Protein AF-A0ABC8EC63-F1 (afdb_monomer_lite)

Organism: Clostridium tetani (NCBI:txid1513)

Structure (mmCIF, N/CA/C/O backbone):
data_AF-A0ABC8EC63-F1
#
_entry.id   AF-A0ABC8EC63-F1
#
loop_
_atom_site.group_PDB
_atom_site.id
_atom_site.type_symbol
_atom_site.label_atom_id
_atom_site.label_alt_id
_atom_site.label_comp_id
_atom_site.label_asym_id
_atom_site.label_entity_id
_atom_site.label_seq_id
_atom_site.pdbx_PDB_ins_code
_atom_site.Cartn_x
_atom_site.Cartn_y
_atom_site.Cartn_z
_atom_site.occupancy
_atom_site.B_iso_or_equiv
_atom_site.auth_seq_id
_atom_site.auth_comp_id
_atom_site.auth_asym_id
_atom_site.auth_atom_id
_atom_site.pdbx_PDB_model_num
ATOM 1 N N . MET A 1 1 ? -4.873 1.558 -13.491 1.00 74.38 1 MET A N 1
ATOM 2 C CA . MET A 1 1 ? -5.537 2.889 -13.352 1.00 74.38 1 MET A CA 1
ATOM 3 C C . MET A 1 1 ? -5.292 3.463 -11.951 1.00 74.38 1 MET A C 1
ATOM 5 O O . MET A 1 1 ? -5.280 2.684 -11.003 1.00 74.38 1 MET A O 1
ATOM 9 N N . LYS A 1 2 ? -5.086 4.788 -11.808 1.00 82.62 2 LYS A N 1
ATOM 10 C CA . LYS A 1 2 ? -4.873 5.473 -10.511 1.00 82.62 2 LYS A CA 1
ATOM 11 C C . LYS A 1 2 ? -6.188 6.025 -9.938 1.00 82.62 2 LYS A C 1
ATOM 13 O O . LYS A 1 2 ? -6.957 6.622 -10.683 1.00 82.62 2 LYS A O 1
ATOM 18 N N . ASN A 1 3 ? -6.400 5.881 -8.631 1.00 91.06 3 ASN A N 1
ATOM 19 C CA . ASN A 1 3 ? -7.437 6.570 -7.858 1.00 91.06 3 ASN A CA 1
ATOM 20 C C . ASN A 1 3 ? -6.818 7.055 -6.533 1.00 91.06 3 ASN A C 1
ATOM 22 O O . ASN A 1 3 ? -6.174 6.281 -5.823 1.00 91.06 3 ASN A O 1
ATOM 26 N N . ASN A 1 4 ? -6.998 8.337 -6.197 1.00 94.38 4 ASN A N 1
ATOM 27 C CA . ASN A 1 4 ? -6.372 8.939 -5.018 1.00 94.38 4 ASN A CA 1
ATOM 28 C C . ASN A 1 4 ? -6.801 8.271 -3.706 1.00 94.38 4 ASN A C 1
ATOM 30 O O . ASN A 1 4 ? -6.001 8.243 -2.777 1.00 94.38 4 ASN A O 1
ATOM 34 N N . TYR A 1 5 ? -8.002 7.689 -3.634 1.00 96.31 5 TYR A N 1
ATOM 35 C CA . TYR A 1 5 ? -8.531 7.038 -2.433 1.00 96.31 5 TYR A CA 1
ATOM 36 C C . TYR A 1 5 ? -7.844 5.722 -2.079 1.00 96.31 5 TYR A C 1
ATOM 38 O O . TYR A 1 5 ? -7.891 5.300 -0.923 1.00 96.31 5 TYR A O 1
ATOM 46 N N . MET A 1 6 ? -7.099 5.124 -3.014 1.00 95.06 6 MET A N 1
ATOM 47 C CA . MET A 1 6 ? -6.259 3.957 -2.729 1.00 95.06 6 MET A CA 1
ATOM 48 C C . MET A 1 6 ? -5.215 4.219 -1.632 1.00 95.06 6 MET A C 1
ATOM 50 O O . MET A 1 6 ? -4.761 3.275 -0.980 1.00 95.06 6 MET A O 1
ATOM 54 N N . ILE A 1 7 ? -4.873 5.488 -1.371 1.00 95.62 7 ILE A N 1
ATOM 55 C CA . ILE A 1 7 ? -3.962 5.883 -0.292 1.00 95.62 7 ILE A CA 1
ATOM 56 C C . ILE A 1 7 ? -4.444 5.435 1.096 1.00 95.62 7 ILE A C 1
ATOM 58 O O . ILE A 1 7 ? -3.623 5.204 1.984 1.00 95.62 7 ILE A O 1
ATOM 62 N N . PHE A 1 8 ? -5.752 5.258 1.299 1.00 96.75 8 PHE A N 1
ATOM 63 C CA . PHE A 1 8 ? -6.307 4.806 2.577 1.00 96.75 8 PHE A CA 1
ATOM 64 C C . PHE A 1 8 ? -5.971 3.346 2.901 1.00 96.75 8 PHE A C 1
ATOM 66 O O . PHE A 1 8 ? -6.054 2.956 4.060 1.00 96.75 8 PHE A O 1
ATOM 73 N N . ALA A 1 9 ? -5.516 2.563 1.917 1.00 94.06 9 ALA A N 1
ATOM 74 C CA . ALA A 1 9 ? -4.969 1.218 2.109 1.00 94.06 9 ALA A CA 1
ATOM 75 C C . ALA A 1 9 ? -3.430 1.201 2.234 1.00 94.06 9 ALA A C 1
ATOM 77 O O . ALA A 1 9 ? -2.807 0.137 2.193 1.00 94.06 9 ALA A O 1
ATOM 78 N N . SER A 1 10 ? -2.782 2.365 2.363 1.00 91.75 10 SER A N 1
ATOM 79 C CA . SER A 1 10 ? -1.318 2.483 2.337 1.00 91.75 10 SER A CA 1
ATOM 80 C C . SER A 1 10 ? -0.611 1.652 3.404 1.00 91.75 10 SER A C 1
ATOM 82 O O . SER A 1 10 ? 0.417 1.076 3.096 1.00 91.75 10 SER A O 1
ATOM 84 N N . MET A 1 11 ? -1.158 1.459 4.602 1.00 88.56 11 MET A N 1
ATOM 85 C CA . MET A 1 11 ? -0.556 0.587 5.626 1.00 88.56 11 MET A CA 1
ATOM 86 C C . MET A 1 11 ? -0.432 -0.893 5.203 1.00 88.56 11 MET A C 1
ATOM 88 O O . MET A 1 11 ? 0.418 -1.630 5.705 1.00 88.56 11 MET A O 1
ATOM 92 N N . TYR A 1 12 ? -1.252 -1.348 4.251 1.00 84.19 12 TYR A N 1
ATOM 93 C CA . TYR A 1 12 ? -1.162 -2.699 3.685 1.00 84.19 12 TYR A CA 1
ATOM 94 C C . TYR A 1 12 ? -0.219 -2.780 2.483 1.00 84.19 12 TYR A C 1
ATOM 96 O O . TYR A 1 12 ? 0.255 -3.867 2.156 1.00 84.19 12 TYR A O 1
ATOM 104 N N . ARG A 1 13 ? 0.049 -1.643 1.833 1.00 79.94 13 ARG A N 1
ATOM 105 C CA . ARG A 1 13 ? 0.788 -1.543 0.564 1.00 79.94 13 ARG A CA 1
ATOM 106 C C . ARG A 1 13 ? 2.182 -0.943 0.711 1.00 79.94 13 ARG A C 1
ATOM 108 O O . ARG A 1 13 ? 3.038 -1.166 -0.139 1.00 79.94 13 ARG A O 1
ATOM 115 N N . TYR A 1 14 ? 2.392 -0.155 1.756 1.00 75.81 14 TYR A N 1
ATOM 116 C CA . TYR A 1 14 ? 3.659 0.467 2.074 1.00 75.81 14 TYR A CA 1
ATOM 117 C C . TYR A 1 14 ? 4.676 -0.625 2.382 1.00 75.81 14 TYR A C 1
ATOM 119 O O . TYR A 1 14 ? 4.382 -1.584 3.096 1.00 75.81 14 TYR A O 1
ATOM 127 N N . MET A 1 15 ? 5.856 -0.484 1.791 1.00 70.56 15 MET A N 1
ATOM 128 C CA . MET A 1 15 ? 6.950 -1.433 1.914 1.00 70.56 15 MET A CA 1
ATOM 129 C C . MET A 1 15 ? 8.129 -0.749 2.591 1.00 70.56 15 MET A C 1
ATOM 131 O O . MET A 1 15 ? 8.329 0.455 2.428 1.00 70.56 15 MET A O 1
ATOM 135 N N . GLN A 1 16 ? 8.959 -1.532 3.279 1.00 68.12 16 GLN A N 1
ATOM 136 C CA . GLN A 1 16 ? 10.192 -1.031 3.887 1.00 68.12 16 GLN A CA 1
ATOM 137 C C . GLN A 1 16 ? 11.096 -0.313 2.872 1.00 68.12 16 GLN A C 1
ATOM 139 O O . GLN A 1 16 ? 11.704 0.696 3.211 1.00 68.12 16 GLN A O 1
ATOM 144 N N . ASP A 1 17 ? 11.090 -0.725 1.602 1.00 66.88 17 ASP A N 1
ATOM 145 C CA . ASP A 1 17 ? 11.862 -0.069 0.538 1.00 66.88 17 ASP A CA 1
ATOM 146 C C . ASP A 1 17 ? 11.406 1.362 0.224 1.00 66.88 17 ASP A C 1
ATOM 148 O O . ASP A 1 17 ? 12.140 2.112 -0.406 1.00 66.88 17 ASP A O 1
ATOM 152 N N . TYR A 1 18 ? 10.228 1.796 0.676 1.00 73.12 18 TYR A N 1
ATOM 153 C CA . TYR A 1 18 ? 9.826 3.207 0.600 1.00 73.12 18 TYR A CA 1
ATOM 154 C C . TYR A 1 18 ? 10.442 4.067 1.702 1.00 73.12 18 TYR A C 1
ATOM 156 O O . TYR A 1 18 ? 10.205 5.276 1.749 1.00 73.12 18 TYR A O 1
ATOM 164 N N . ARG A 1 19 ? 11.254 3.479 2.582 1.00 75.44 19 ARG A N 1
ATOM 165 C CA . ARG A 1 19 ? 12.144 4.232 3.468 1.00 75.44 19 ARG A CA 1
ATOM 166 C C . ARG A 1 19 ? 13.336 4.793 2.674 1.00 75.44 19 ARG A C 1
ATOM 168 O O . ARG A 1 19 ? 13.819 5.875 2.993 1.00 75.44 19 ARG A O 1
ATOM 175 N N . VAL A 1 20 ? 13.758 4.114 1.602 1.00 75.38 20 VAL A N 1
ATOM 176 C CA . VAL A 1 20 ? 14.739 4.602 0.611 1.00 75.38 20 VAL A CA 1
ATOM 177 C C . VAL A 1 20 ? 14.115 5.723 -0.217 1.00 75.38 20 VAL A C 1
ATOM 179 O O . VAL A 1 20 ? 12.930 5.667 -0.532 1.00 75.38 20 VAL A O 1
ATOM 182 N N . MET A 1 21 ? 14.894 6.743 -0.591 1.00 74.31 21 MET A N 1
ATOM 183 C CA . MET A 1 21 ? 14.399 7.842 -1.421 1.00 74.31 21 MET A CA 1
ATOM 184 C C . MET A 1 21 ? 14.005 7.308 -2.802 1.00 74.31 21 MET A C 1
ATOM 186 O O . MET A 1 21 ? 14.831 6.754 -3.522 1.00 74.31 21 MET A O 1
ATOM 190 N N . ILE A 1 22 ? 12.743 7.446 -3.182 1.00 76.56 22 ILE A N 1
ATOM 191 C CA . ILE A 1 22 ? 12.217 7.014 -4.475 1.00 76.56 22 ILE A CA 1
ATOM 192 C C . ILE A 1 22 ? 11.466 8.159 -5.136 1.00 76.56 22 ILE A C 1
ATOM 194 O O . ILE A 1 22 ? 11.129 9.167 -4.518 1.00 76.56 22 ILE A O 1
ATOM 198 N N . SER A 1 23 ? 11.191 8.006 -6.421 1.00 73.56 23 SER A N 1
ATOM 199 C CA . SER A 1 23 ? 10.488 9.035 -7.160 1.00 73.56 23 SER A CA 1
ATOM 200 C C . SER A 1 23 ? 9.019 9.153 -6.786 1.00 73.56 23 SER A C 1
ATOM 202 O O . SER A 1 23 ? 8.353 8.164 -6.458 1.00 73.56 23 SER A O 1
ATOM 204 N N . LYS A 1 24 ? 8.488 10.371 -6.936 1.00 79.06 24 LYS A N 1
ATOM 205 C CA . LYS A 1 24 ? 7.063 10.645 -6.744 1.00 79.06 24 LYS A CA 1
ATOM 206 C C . LYS A 1 24 ? 6.197 9.765 -7.647 1.00 79.06 24 LYS A C 1
ATOM 208 O O . LYS A 1 24 ? 5.256 9.156 -7.153 1.00 79.06 24 LYS A O 1
ATOM 213 N N . THR A 1 25 ? 6.535 9.637 -8.932 1.00 73.88 25 THR A N 1
ATOM 214 C CA . THR A 1 25 ? 5.752 8.818 -9.870 1.00 73.88 25 THR A CA 1
ATOM 215 C C . THR A 1 25 ? 5.696 7.354 -9.447 1.00 73.88 25 THR A C 1
ATOM 217 O O . THR A 1 25 ? 4.625 6.749 -9.470 1.00 73.88 25 THR A O 1
ATOM 220 N N . ARG A 1 26 ? 6.825 6.776 -9.012 1.00 76.88 26 ARG A N 1
ATOM 221 C CA . ARG A 1 26 ? 6.845 5.394 -8.523 1.00 76.88 26 ARG A CA 1
ATOM 222 C C . ARG A 1 26 ? 5.943 5.250 -7.306 1.00 76.88 26 ARG A C 1
ATOM 224 O O . ARG A 1 26 ? 5.148 4.321 -7.250 1.00 76.88 26 ARG A O 1
ATOM 231 N N . LEU A 1 27 ? 6.037 6.183 -6.365 1.00 81.06 27 LEU A N 1
ATOM 232 C CA . LEU A 1 27 ? 5.214 6.168 -5.164 1.00 81.06 27 LEU A CA 1
ATOM 233 C C . LEU A 1 27 ? 3.718 6.304 -5.488 1.00 81.06 27 LEU A C 1
ATOM 235 O O . LEU A 1 27 ? 2.904 5.575 -4.931 1.00 81.06 27 LEU A O 1
ATOM 239 N N . GLU A 1 28 ? 3.357 7.170 -6.439 1.00 83.88 28 GLU A N 1
ATOM 240 C CA . GLU A 1 28 ? 1.989 7.296 -6.952 1.00 83.88 28 GLU A CA 1
ATOM 241 C C . GLU A 1 28 ? 1.500 6.012 -7.630 1.00 83.88 28 GLU A C 1
ATOM 243 O O . GLU A 1 28 ? 0.377 5.584 -7.378 1.00 83.88 28 GLU A O 1
ATOM 248 N N . ASN A 1 29 ? 2.312 5.376 -8.477 1.00 76.88 29 ASN A N 1
ATOM 249 C CA . ASN A 1 29 ? 1.945 4.102 -9.101 1.00 76.88 29 ASN A CA 1
ATOM 250 C C . ASN A 1 29 ? 1.693 3.038 -8.027 1.00 76.88 29 ASN A C 1
ATOM 252 O O . ASN A 1 29 ? 0.695 2.327 -8.067 1.00 76.88 29 ASN A O 1
ATOM 256 N N . GLU A 1 30 ? 2.535 2.990 -7.004 1.00 79.62 30 GLU A N 1
ATOM 257 C CA . GLU A 1 30 ? 2.464 1.950 -5.987 1.00 79.62 30 GLU A CA 1
ATOM 258 C C . GLU A 1 30 ? 1.363 2.126 -4.954 1.00 79.62 30 GLU A C 1
ATOM 260 O O . GLU A 1 30 ? 0.804 1.134 -4.487 1.00 79.62 30 GLU A O 1
ATOM 265 N N . LEU A 1 31 ? 1.037 3.361 -4.589 1.00 88.69 31 LEU A N 1
ATOM 266 C CA . LEU A 1 31 ? 0.059 3.642 -3.541 1.00 88.69 31 LEU A CA 1
ATOM 267 C C . LEU A 1 31 ? -1.299 4.082 -4.095 1.00 88.69 31 LEU A C 1
ATOM 269 O O . LEU A 1 31 ? -2.302 3.889 -3.411 1.00 88.69 31 LEU A O 1
ATOM 273 N N . LEU A 1 32 ? -1.357 4.623 -5.319 1.00 91.00 32 LEU A N 1
ATOM 274 C CA . LEU A 1 32 ? -2.599 5.120 -5.924 1.00 91.00 32 LEU A CA 1
ATOM 275 C C . LEU A 1 32 ? -3.155 4.217 -7.031 1.00 91.00 32 LEU A C 1
ATOM 277 O O . LEU A 1 32 ? -4.318 4.360 -7.400 1.00 91.00 32 LEU A O 1
ATOM 281 N N . SER A 1 33 ? -2.375 3.283 -7.585 1.00 84.62 33 SER A N 1
ATOM 282 C CA . SER A 1 33 ? -2.898 2.359 -8.602 1.00 84.62 33 SER A CA 1
ATOM 283 C C . SER A 1 33 ? -3.795 1.286 -7.985 1.00 84.62 33 SER A C 1
ATOM 285 O O . SER A 1 33 ? -3.479 0.751 -6.922 1.00 84.62 33 SER A O 1
ATOM 287 N N . MET A 1 34 ? -4.885 0.926 -8.662 1.00 81.12 34 MET A N 1
ATOM 288 C CA . MET A 1 34 ? -5.673 -0.279 -8.346 1.00 81.12 34 MET A CA 1
ATOM 289 C C . MET A 1 34 ? -4.985 -1.561 -8.839 1.00 81.12 34 MET A C 1
ATOM 291 O O . MET A 1 34 ? -5.184 -2.641 -8.297 1.00 81.12 34 MET A O 1
ATOM 295 N N . GLU A 1 35 ? -4.117 -1.437 -9.838 1.00 72.38 35 GLU A N 1
ATOM 296 C CA . GLU A 1 35 ? -3.288 -2.527 -10.345 1.00 72.38 35 GLU A CA 1
ATOM 297 C C . GLU A 1 35 ? -1.943 -2.446 -9.624 1.00 72.38 35 GLU A C 1
ATOM 299 O O . GLU A 1 35 ? -1.241 -1.442 -9.736 1.00 72.38 35 GLU A O 1
ATOM 304 N N . ILE A 1 36 ? -1.596 -3.460 -8.834 1.00 61.53 36 ILE A N 1
ATOM 305 C CA . ILE A 1 36 ? -0.328 -3.479 -8.093 1.00 61.53 36 ILE A CA 1
ATOM 306 C C . ILE A 1 36 ? 0.779 -3.710 -9.122 1.00 61.53 36 ILE A C 1
ATOM 308 O O . ILE A 1 36 ? 0.885 -4.800 -9.683 1.00 61.53 36 ILE A O 1
ATOM 312 N N . THR A 1 37 ? 1.554 -2.660 -9.394 1.00 52.34 37 THR A N 1
ATOM 313 C CA . THR A 1 37 ? 2.548 -2.609 -10.472 1.00 52.34 37 THR A CA 1
ATOM 314 C C . THR A 1 37 ? 3.925 -3.117 -10.069 1.00 52.34 37 THR A C 1
ATOM 316 O O . THR A 1 37 ? 4.669 -3.539 -10.938 1.00 52.34 37 THR A O 1
ATOM 319 N N . ASN A 1 38 ? 4.302 -3.158 -8.790 1.00 44.50 38 ASN A N 1
ATOM 320 C CA . ASN A 1 38 ? 5.621 -3.663 -8.407 1.00 44.50 38 ASN A CA 1
ATOM 321 C C . ASN A 1 38 ? 5.537 -4.669 -7.269 1.00 44.50 38 ASN A C 1
ATOM 323 O O . ASN A 1 38 ? 5.701 -4.313 -6.105 1.00 44.50 38 ASN A O 1
ATOM 327 N N . ARG A 1 39 ? 5.368 -5.949 -7.626 1.00 51.78 39 ARG A N 1
ATOM 328 C CA . ARG A 1 39 ? 6.192 -7.090 -7.167 1.00 51.78 39 ARG A CA 1
ATOM 329 C C . ARG A 1 39 ? 5.478 -8.418 -7.376 1.00 51.78 39 ARG A C 1
ATOM 331 O O . ARG A 1 39 ? 4.256 -8.482 -7.379 1.00 51.78 39 ARG A O 1
ATOM 338 N N . VAL A 1 40 ? 6.320 -9.450 -7.435 1.00 43.28 40 VAL A N 1
ATOM 339 C CA . VAL A 1 40 ? 6.202 -10.929 -7.433 1.00 43.28 40 VAL A CA 1
ATOM 340 C C . VAL A 1 40 ? 5.075 -11.553 -6.574 1.00 43.28 40 VAL A C 1
ATOM 342 O O . VAL A 1 40 ? 5.016 -12.766 -6.394 1.00 43.28 40 VAL A O 1
ATOM 345 N N . THR A 1 41 ? 4.127 -10.790 -6.035 1.00 53.53 41 THR A N 1
ATOM 346 C CA . THR A 1 41 ? 2.880 -11.359 -5.519 1.00 53.53 41 THR A CA 1
ATOM 347 C C . THR A 1 41 ? 1.989 -11.664 -6.716 1.00 53.53 41 THR A C 1
ATOM 349 O O . THR A 1 41 ? 1.114 -10.881 -7.077 1.00 53.53 41 THR A O 1
ATOM 352 N N . GLY A 1 42 ? 2.244 -12.799 -7.371 1.00 61.16 42 GLY A N 1
ATOM 353 C CA . GLY A 1 42 ? 1.436 -13.239 -8.503 1.00 61.16 42 GLY A CA 1
ATOM 354 C C . GLY A 1 42 ? -0.053 -13.238 -8.144 1.00 61.16 42 GLY A C 1
ATOM 355 O O . GLY A 1 42 ? -0.420 -13.427 -6.978 1.00 61.16 42 GLY A O 1
ATOM 356 N N . LYS A 1 43 ? -0.931 -13.060 -9.140 1.00 76.25 43 LYS A N 1
ATOM 357 C CA . LYS A 1 43 ? -2.396 -13.036 -8.944 1.00 76.25 43 LYS A CA 1
ATOM 358 C C . LYS A 1 43 ? -2.889 -14.198 -8.068 1.00 76.25 43 LYS A C 1
ATOM 360 O O . LYS A 1 43 ? -3.814 -14.024 -7.282 1.00 76.25 43 LYS A O 1
ATOM 365 N N . ALA A 1 44 ? -2.237 -15.362 -8.136 1.00 76.38 44 ALA A N 1
ATOM 366 C CA . ALA A 1 44 ? -2.506 -16.515 -7.277 1.00 76.38 44 ALA A CA 1
ATOM 367 C C . ALA A 1 44 ? -2.329 -16.237 -5.769 1.00 76.38 44 ALA A C 1
ATOM 369 O O . ALA A 1 44 ? -3.171 -16.645 -4.970 1.00 76.38 44 ALA A O 1
ATOM 370 N N . MET A 1 45 ? -1.276 -15.521 -5.364 1.00 77.94 45 MET A N 1
ATOM 371 C CA . MET A 1 45 ? -1.035 -15.151 -3.965 1.00 77.94 45 MET A CA 1
ATOM 372 C C . MET A 1 45 ? -2.036 -14.102 -3.478 1.00 77.94 45 MET A C 1
ATOM 374 O O . MET A 1 45 ? -2.531 -14.220 -2.359 1.00 77.94 45 MET A O 1
ATOM 378 N N . ILE A 1 46 ? -2.409 -13.140 -4.331 1.00 84.62 46 ILE A N 1
ATOM 379 C CA . ILE A 1 46 ? -3.472 -12.174 -4.014 1.00 84.62 46 ILE A CA 1
ATOM 380 C C . ILE A 1 46 ? -4.809 -12.907 -3.827 1.00 84.62 46 ILE A C 1
ATOM 382 O O . ILE A 1 46 ? -5.463 -12.721 -2.803 1.00 84.62 46 ILE A O 1
ATOM 386 N N . LYS A 1 47 ? -5.176 -13.815 -4.745 1.00 87.88 47 LYS A N 1
ATOM 387 C CA . LYS A 1 47 ? -6.373 -14.668 -4.615 1.00 87.88 47 LYS A CA 1
ATOM 388 C C . LYS A 1 47 ? -6.346 -15.500 -3.332 1.00 87.88 47 LYS A C 1
ATOM 390 O O . LYS A 1 47 ? -7.360 -15.604 -2.646 1.00 87.88 47 LYS A O 1
ATOM 395 N N . LYS A 1 48 ? -5.192 -16.079 -2.982 1.00 86.44 48 LYS A N 1
ATOM 396 C CA . LYS A 1 48 ? -5.025 -16.862 -1.751 1.00 86.44 48 LYS A CA 1
ATOM 397 C C . LYS A 1 48 ? -5.205 -16.001 -0.501 1.00 86.44 48 LYS A C 1
ATOM 399 O O . LYS A 1 48 ? -5.892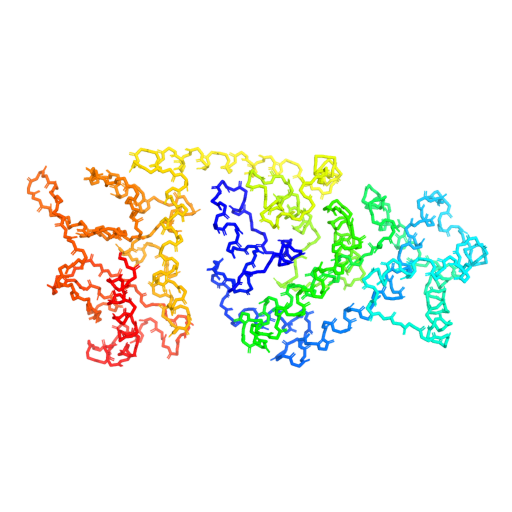 -16.449 0.408 1.00 86.44 48 LYS A O 1
ATOM 404 N N . GLY A 1 49 ? -4.648 -14.789 -0.480 1.00 87.19 49 GLY A N 1
ATOM 405 C CA . GLY A 1 49 ? -4.812 -13.835 0.619 1.00 87.19 49 GLY A CA 1
ATOM 406 C C . GLY A 1 49 ? -6.254 -13.344 0.773 1.00 87.19 49 GLY A C 1
ATOM 407 O O . GLY A 1 49 ? -6.778 -13.336 1.883 1.00 87.19 49 GLY A O 1
ATOM 408 N N . LEU A 1 50 ? -6.921 -13.006 -0.338 1.00 91.31 50 LEU A N 1
ATOM 409 C CA . LEU A 1 50 ? -8.345 -12.644 -0.362 1.00 91.31 50 LEU A CA 1
ATOM 410 C C . LEU A 1 50 ? -9.215 -13.768 0.215 1.00 91.31 50 LEU A C 1
ATOM 412 O O . LEU A 1 50 ? -10.035 -13.530 1.100 1.00 91.31 50 LEU A O 1
ATOM 416 N N . LYS A 1 51 ? -8.968 -15.011 -0.207 1.00 91.56 51 LYS A N 1
ATOM 417 C CA . LYS A 1 51 ? -9.674 -16.180 0.317 1.00 91.56 51 LYS A CA 1
ATOM 418 C C . LYS A 1 51 ? -9.361 -16.449 1.791 1.00 91.56 51 LYS A C 1
ATOM 420 O O . LYS A 1 51 ? -10.268 -16.709 2.567 1.00 91.56 51 LYS A O 1
ATOM 425 N N . SER A 1 52 ? -8.093 -16.417 2.203 1.00 86.75 52 SER A N 1
ATOM 426 C CA . SER A 1 52 ? -7.719 -16.779 3.578 1.00 86.75 52 SER A CA 1
ATOM 427 C C . SER A 1 52 ? -8.162 -15.754 4.613 1.00 86.75 52 SER A C 1
ATOM 429 O O . SER A 1 52 ? -8.438 -16.129 5.747 1.00 86.75 52 SER A O 1
ATOM 431 N N . ASN A 1 53 ? -8.174 -14.472 4.242 1.00 85.44 53 ASN A N 1
ATOM 432 C CA . ASN A 1 53 ? -8.451 -13.386 5.177 1.00 85.44 53 ASN A CA 1
ATOM 433 C C . ASN A 1 53 ? -9.931 -12.991 5.191 1.00 85.44 53 ASN A C 1
ATOM 435 O O . ASN A 1 53 ? -10.410 -12.538 6.227 1.00 85.44 53 ASN A O 1
ATOM 439 N N . TYR A 1 54 ? -10.629 -13.153 4.062 1.00 89.94 54 TYR A N 1
ATOM 440 C CA . TYR A 1 54 ? -11.978 -12.616 3.857 1.00 89.94 54 TYR A CA 1
ATOM 441 C C . TYR A 1 54 ? -12.962 -13.615 3.222 1.00 89.94 54 TYR A C 1
ATOM 443 O O . TYR A 1 54 ? -14.107 -13.259 2.984 1.00 89.94 54 TYR A O 1
ATOM 451 N N . ASP A 1 55 ? -12.529 -14.842 2.902 1.00 92.62 55 ASP A N 1
ATOM 452 C CA . ASP A 1 55 ? -13.301 -15.836 2.129 1.00 92.62 55 ASP A CA 1
ATOM 453 C C . ASP A 1 55 ? -13.777 -15.341 0.744 1.00 92.62 55 ASP A C 1
ATOM 455 O O . ASP A 1 55 ? -14.747 -15.832 0.166 1.00 92.62 55 ASP A O 1
ATOM 459 N N . ILE A 1 56 ? -13.050 -14.383 0.159 1.00 96.50 56 ILE A N 1
ATOM 460 C CA . ILE A 1 56 ? -13.357 -13.821 -1.162 1.00 96.50 56 ILE A CA 1
ATOM 461 C C . ILE A 1 56 ? -12.792 -14.720 -2.267 1.00 96.50 56 ILE A C 1
ATOM 463 O O . ILE A 1 56 ? -11.594 -15.022 -2.308 1.00 96.50 56 ILE A O 1
ATOM 467 N N . LYS A 1 57 ? -13.652 -15.114 -3.211 1.00 95.38 57 LYS A N 1
ATOM 468 C CA . LYS A 1 57 ? -13.319 -16.014 -4.333 1.00 95.38 57 LYS A CA 1
ATOM 469 C C . LYS A 1 57 ? -13.768 -15.509 -5.707 1.00 95.38 57 LYS A C 1
ATOM 471 O O . LYS A 1 57 ? -13.396 -16.113 -6.708 1.00 95.38 57 LYS A O 1
ATOM 476 N N . ASP A 1 58 ? -14.559 -14.445 -5.744 1.00 95.69 58 ASP A N 1
ATOM 477 C CA . ASP A 1 58 ? -15.129 -13.828 -6.941 1.00 95.69 58 ASP A CA 1
ATOM 478 C C . ASP A 1 58 ? -15.634 -12.406 -6.615 1.00 95.69 58 ASP A C 1
ATOM 480 O O . ASP A 1 58 ? -15.599 -11.978 -5.459 1.00 95.69 58 ASP A O 1
ATOM 484 N N . GLY A 1 59 ? -16.119 -11.671 -7.622 1.00 95.88 59 GLY A N 1
ATOM 485 C CA . GLY A 1 59 ? -16.652 -10.316 -7.437 1.00 95.88 59 GLY A CA 1
ATOM 486 C C . GLY A 1 59 ? -17.855 -10.246 -6.497 1.00 95.88 59 GLY A C 1
ATOM 487 O O . GLY A 1 59 ? -17.957 -9.328 -5.691 1.00 95.88 59 GLY A O 1
ATOM 488 N N . LYS A 1 60 ? -18.736 -11.254 -6.519 1.00 97.00 60 LYS A N 1
ATOM 489 C CA . LYS A 1 60 ? -19.927 -11.289 -5.658 1.00 97.00 60 LYS A CA 1
ATOM 490 C C . LYS A 1 60 ? -19.552 -11.383 -4.179 1.00 97.00 60 LYS A C 1
ATOM 492 O O . LYS A 1 60 ? -20.103 -10.666 -3.351 1.00 97.00 60 LYS A O 1
ATOM 497 N N . THR A 1 61 ? -18.626 -12.279 -3.848 1.00 97.50 61 THR A N 1
ATOM 498 C CA . THR A 1 61 ? -18.116 -12.426 -2.479 1.00 97.50 61 THR A CA 1
ATOM 499 C C . THR A 1 61 ? -17.283 -11.221 -2.046 1.00 97.50 61 THR A C 1
ATOM 501 O O . THR A 1 61 ? -17.334 -10.862 -0.874 1.00 97.50 61 THR A O 1
ATOM 504 N N . ALA A 1 62 ? -16.588 -10.548 -2.972 1.00 96.44 62 ALA A N 1
ATOM 505 C CA . ALA A 1 62 ? -15.908 -9.285 -2.684 1.00 96.44 62 ALA A CA 1
ATOM 506 C C . ALA A 1 62 ? -16.897 -8.178 -2.284 1.00 96.44 62 ALA A C 1
ATOM 508 O O . ALA A 1 62 ? -16.721 -7.571 -1.231 1.00 96.44 62 ALA A O 1
ATOM 509 N N . LEU A 1 63 ? -17.957 -7.965 -3.073 1.00 96.25 63 LEU A N 1
ATOM 510 C CA . LEU A 1 63 ? -18.992 -6.965 -2.780 1.00 96.25 63 LEU A CA 1
ATOM 511 C C . LEU A 1 63 ? -19.717 -7.264 -1.464 1.00 96.25 63 LEU A C 1
ATOM 513 O O . LEU A 1 63 ? -19.815 -6.384 -0.621 1.00 96.25 63 LEU A O 1
ATOM 517 N N . SER A 1 64 ? -20.115 -8.520 -1.236 1.00 95.50 64 SER A N 1
ATOM 518 C CA . SER A 1 64 ? -20.742 -8.930 0.029 1.00 95.50 64 SER A CA 1
ATOM 519 C C . SER A 1 64 ? -19.839 -8.664 1.236 1.00 95.50 64 SER A C 1
ATOM 521 O O . SER A 1 64 ? -20.316 -8.210 2.267 1.00 95.50 64 SER A O 1
ATOM 523 N N . CYS A 1 65 ? -18.530 -8.916 1.121 1.00 95.44 65 CYS A N 1
ATOM 524 C CA . CYS A 1 65 ? -17.593 -8.630 2.206 1.00 95.44 65 CYS A CA 1
ATOM 525 C C . CYS A 1 65 ? -17.461 -7.122 2.470 1.00 95.44 65 CYS A C 1
ATOM 527 O O . CYS A 1 65 ? -17.344 -6.714 3.624 1.00 95.44 65 CYS A O 1
ATOM 529 N N . ILE A 1 66 ? -17.488 -6.295 1.421 1.00 94.19 66 ILE A N 1
ATOM 530 C CA . ILE A 1 66 ? -17.461 -4.832 1.544 1.00 94.19 66 ILE A CA 1
ATOM 531 C C . ILE A 1 66 ? -18.747 -4.332 2.213 1.00 94.19 66 ILE A C 1
ATOM 533 O O . ILE A 1 66 ? -18.660 -3.552 3.153 1.00 94.19 66 ILE A O 1
ATOM 537 N N . GLU A 1 67 ? -19.914 -4.830 1.802 1.00 91.44 67 GLU A N 1
ATOM 538 C CA . GLU A 1 67 ? -21.207 -4.517 2.427 1.00 91.44 67 GLU A CA 1
ATOM 539 C C . GLU A 1 67 ? -21.241 -4.923 3.909 1.00 91.44 67 GLU A C 1
ATOM 541 O O . GLU A 1 67 ? -21.685 -4.147 4.756 1.00 91.44 67 GLU A O 1
ATOM 546 N N . ASP A 1 68 ? -20.713 -6.103 4.252 1.00 90.06 68 ASP A N 1
ATOM 547 C CA . ASP A 1 68 ? -20.623 -6.565 5.640 1.00 90.06 68 ASP A CA 1
ATOM 548 C C . ASP A 1 68 ? -19.721 -5.646 6.479 1.00 90.06 68 ASP A C 1
ATOM 550 O O . ASP A 1 68 ? -20.081 -5.272 7.600 1.00 90.06 68 ASP A O 1
ATOM 554 N N . LEU A 1 69 ? -18.556 -5.255 5.946 1.00 90.75 69 LEU A N 1
ATOM 555 C CA . LEU A 1 69 ? -17.656 -4.302 6.602 1.00 90.75 69 LEU A CA 1
ATOM 556 C C . LEU A 1 69 ? -18.319 -2.933 6.777 1.00 90.75 69 LEU A C 1
ATOM 558 O O . LEU A 1 69 ? -18.226 -2.360 7.862 1.00 90.75 69 LEU A O 1
ATOM 562 N N . ASP A 1 70 ? -19.023 -2.441 5.758 1.00 88.12 70 ASP A N 1
ATOM 563 C CA . ASP A 1 70 ? -19.723 -1.161 5.820 1.00 88.12 70 ASP A CA 1
ATOM 564 C C . ASP A 1 70 ? -20.857 -1.190 6.852 1.00 88.12 70 ASP A C 1
ATOM 566 O O . ASP A 1 70 ? -20.992 -0.277 7.663 1.00 88.12 70 ASP A O 1
ATOM 570 N N . SER A 1 71 ? -21.618 -2.285 6.919 1.00 82.81 71 SER A N 1
ATOM 571 C CA . SER A 1 71 ? -22.732 -2.435 7.864 1.00 82.81 71 SER A CA 1
ATOM 572 C C . SER A 1 71 ? -22.299 -2.339 9.335 1.00 82.81 71 SER A C 1
ATOM 574 O O . SER A 1 71 ? -23.043 -1.825 10.178 1.00 82.81 71 SER A O 1
ATOM 576 N N . ASN A 1 72 ? -21.064 -2.748 9.655 1.00 80.44 72 ASN A N 1
ATOM 577 C CA . ASN A 1 72 ? -20.521 -2.687 11.014 1.00 80.44 72 ASN A CA 1
ATOM 578 C C . ASN A 1 72 ? -20.337 -1.249 11.531 1.00 80.44 72 ASN A C 1
ATOM 580 O O . ASN A 1 72 ? -20.335 -1.042 12.754 1.00 80.44 72 ASN A O 1
ATOM 584 N N . ARG A 1 73 ? -20.257 -0.251 10.634 1.00 84.06 73 ARG A N 1
ATOM 585 C CA . ARG A 1 73 ? -20.038 1.165 10.983 1.00 84.06 73 ARG A CA 1
ATOM 586 C C . ARG A 1 73 ? -21.147 1.773 11.833 1.00 84.06 73 ARG A C 1
ATOM 588 O O . ARG A 1 73 ? -20.925 2.782 12.489 1.00 84.06 73 ARG A O 1
ATOM 595 N N . TYR A 1 74 ? -22.336 1.174 11.834 1.00 83.94 74 TYR A N 1
ATOM 596 C CA . TYR A 1 74 ? -23.523 1.735 12.479 1.00 83.94 74 TYR A CA 1
ATOM 597 C C . TYR A 1 74 ? -23.735 1.287 13.925 1.00 83.94 74 TYR A C 1
ATOM 599 O O . TYR A 1 74 ? -24.470 1.940 14.663 1.00 83.94 74 TYR A O 1
ATOM 607 N N . VAL A 1 75 ? -23.092 0.193 14.344 1.00 86.75 75 VAL A N 1
ATOM 608 C CA . VAL A 1 75 ? -23.266 -0.358 15.697 1.00 86.75 75 VAL A CA 1
ATOM 609 C C . VAL A 1 75 ? -21.934 -0.493 16.416 1.00 86.75 75 VAL A C 1
ATOM 611 O O . VAL A 1 75 ? -21.764 0.057 17.504 1.00 86.75 75 VAL A O 1
ATOM 614 N N . LEU A 1 76 ? -20.972 -1.201 15.816 1.00 87.56 76 LEU A N 1
ATOM 615 C CA . LEU A 1 76 ? -19.712 -1.522 16.487 1.00 87.56 76 LEU A CA 1
ATOM 616 C C . LEU A 1 76 ? -18.840 -0.282 16.668 1.00 87.56 76 LEU A C 1
ATOM 618 O O . LEU A 1 76 ? -18.312 -0.058 17.757 1.00 87.56 76 LEU A O 1
ATOM 622 N N . SER A 1 77 ? -18.711 0.552 15.636 1.00 89.00 77 SER A N 1
ATOM 623 C CA . SER A 1 77 ? -17.852 1.736 15.708 1.00 89.00 77 SER A CA 1
ATOM 624 C C . SER A 1 77 ? -18.370 2.803 16.691 1.00 89.00 77 SER A C 1
ATOM 626 O O . SER A 1 77 ? -17.580 3.214 17.546 1.00 89.00 77 SER A O 1
ATOM 628 N N . PRO A 1 78 ? -19.671 3.174 16.700 1.00 90.88 78 PRO A N 1
ATOM 629 C CA . PRO A 1 78 ? -20.242 4.048 17.724 1.00 90.88 78 PRO A CA 1
ATOM 630 C C . PRO A 1 78 ? -20.099 3.469 19.130 1.00 90.88 78 PRO A C 1
ATOM 632 O O . PRO A 1 78 ? -19.713 4.184 20.052 1.00 90.88 78 PRO A O 1
ATOM 635 N N . ALA A 1 79 ? -20.350 2.165 19.304 1.00 93.38 79 ALA A N 1
ATOM 636 C CA . ALA A 1 79 ? -20.176 1.516 20.598 1.00 93.38 79 ALA A CA 1
ATOM 637 C C . ALA A 1 79 ? -18.726 1.631 21.088 1.00 93.38 79 ALA A C 1
ATOM 639 O O . ALA A 1 79 ? -18.498 1.997 22.239 1.00 93.38 79 ALA A O 1
ATOM 640 N N . MET A 1 80 ? -17.740 1.390 20.219 1.00 93.56 80 MET A N 1
ATOM 641 C CA . MET A 1 80 ? -16.329 1.539 20.577 1.00 93.56 80 MET A CA 1
ATOM 642 C C . MET A 1 80 ? -15.933 2.989 20.859 1.00 93.56 80 MET A C 1
ATOM 644 O O . MET A 1 80 ? -15.158 3.221 21.781 1.00 93.56 80 MET A O 1
ATOM 648 N N . SER A 1 81 ? -16.487 3.959 20.131 1.00 94.12 81 SER A N 1
ATOM 649 C CA . SER A 1 81 ? -16.301 5.385 20.420 1.00 94.12 81 SER A CA 1
ATOM 650 C C . SER A 1 81 ? -16.782 5.738 21.833 1.00 94.12 81 SER A C 1
ATOM 652 O O . SER A 1 81 ? -16.015 6.310 22.609 1.00 94.12 81 SER A O 1
ATOM 654 N N . PHE A 1 82 ? -17.976 5.279 22.229 1.00 95.81 82 PHE A N 1
ATOM 655 C CA . PHE A 1 82 ? -18.449 5.427 23.609 1.00 95.81 82 PHE A CA 1
ATOM 656 C C . PHE A 1 82 ? -17.535 4.725 24.616 1.00 95.81 82 PHE A C 1
ATOM 658 O O . PHE A 1 82 ? -17.219 5.302 25.652 1.00 95.81 82 PHE A O 1
ATOM 665 N N . MET A 1 83 ? -17.074 3.503 24.333 1.00 96.12 83 MET A N 1
ATOM 666 C CA . MET A 1 83 ? -16.171 2.786 25.242 1.00 96.12 83 MET A CA 1
ATOM 667 C C . MET A 1 83 ? -14.854 3.539 25.466 1.00 96.12 83 MET A C 1
ATOM 669 O O . MET A 1 83 ? -14.386 3.596 26.602 1.00 96.12 83 MET A O 1
ATOM 673 N N . ILE A 1 84 ? -14.278 4.124 24.410 1.00 97.25 84 ILE A N 1
ATOM 674 C CA . ILE A 1 84 ? -13.066 4.946 24.504 1.00 97.25 84 ILE A CA 1
ATOM 675 C C . ILE A 1 84 ? -13.347 6.211 25.316 1.00 97.25 84 ILE A C 1
ATOM 677 O O . ILE A 1 84 ? -12.581 6.529 26.219 1.00 97.25 84 ILE A O 1
ATOM 681 N N . GLN A 1 85 ? -14.450 6.911 25.034 1.00 96.56 85 GLN A N 1
ATOM 682 C CA . GLN A 1 85 ? -14.821 8.116 25.775 1.00 96.56 85 GLN A CA 1
ATOM 683 C C . GLN A 1 85 ? -14.989 7.829 27.273 1.00 96.56 85 GLN A C 1
ATOM 685 O O . GLN A 1 85 ? -14.389 8.510 28.099 1.00 96.56 85 GLN A O 1
ATOM 690 N N . ILE A 1 86 ? -15.753 6.790 27.619 1.00 97.12 86 ILE A N 1
ATOM 691 C CA . ILE A 1 86 ? -15.980 6.386 29.010 1.00 97.12 86 ILE A CA 1
ATOM 692 C C . ILE A 1 86 ? -14.652 6.033 29.685 1.00 97.12 86 ILE A C 1
ATOM 694 O O . ILE A 1 86 ? -14.452 6.390 30.838 1.00 97.12 86 ILE A O 1
ATOM 698 N N . TYR A 1 87 ? -13.740 5.343 28.992 1.00 97.69 87 TYR A N 1
ATOM 699 C CA . TYR A 1 87 ? -12.417 5.039 29.536 1.00 97.69 87 TYR A CA 1
ATOM 700 C C . TYR A 1 87 ? -11.608 6.307 29.816 1.00 97.69 87 TYR A C 1
ATOM 702 O O . TYR A 1 87 ? -11.117 6.463 30.925 1.00 97.69 87 TYR A O 1
ATOM 710 N N . LEU A 1 88 ? -11.519 7.230 28.855 1.00 97.19 88 LEU A N 1
ATOM 711 C CA . LEU A 1 88 ? -10.747 8.469 29.005 1.00 97.19 88 LEU A CA 1
ATOM 712 C C . LEU A 1 88 ? -11.282 9.378 30.127 1.00 97.19 88 LEU A C 1
ATOM 714 O O . LEU A 1 88 ? -10.511 10.094 30.754 1.00 97.19 88 LEU A O 1
ATOM 718 N N . GLU A 1 89 ? -12.590 9.360 30.394 1.00 96.94 89 GLU A N 1
ATOM 719 C CA . GLU A 1 89 ? -13.210 10.151 31.471 1.00 96.94 89 GLU A CA 1
ATOM 720 C C . GLU A 1 89 ? -13.164 9.454 32.847 1.00 96.94 89 GLU A C 1
ATOM 722 O O . GLU A 1 89 ? -13.327 10.102 33.885 1.00 96.94 89 GLU A O 1
ATOM 727 N N . HIS A 1 90 ? -12.942 8.137 32.873 1.00 96.25 90 HIS A N 1
ATOM 728 C CA . HIS A 1 90 ? -13.020 7.295 34.070 1.00 96.25 90 HIS A CA 1
ATOM 729 C C . HIS A 1 90 ? -11.882 6.271 34.149 1.00 96.25 90 HIS A C 1
ATOM 731 O O . HIS A 1 90 ? -12.100 5.132 34.555 1.00 96.25 90 HIS A O 1
ATOM 737 N N . GLU A 1 91 ? -10.667 6.649 33.765 1.00 93.50 91 GLU A N 1
ATOM 738 C CA . GLU A 1 91 ? -9.537 5.729 33.586 1.00 93.50 91 GLU A CA 1
ATOM 739 C C . GLU A 1 91 ? -9.275 4.862 34.837 1.00 93.50 91 GLU A C 1
ATOM 741 O O . GLU A 1 91 ? -9.276 3.628 34.777 1.00 93.50 91 GLU A O 1
ATOM 746 N N . GLU A 1 92 ? -9.178 5.495 36.012 1.00 92.62 92 GLU A N 1
ATOM 747 C CA . GLU A 1 92 ? -8.889 4.822 37.287 1.00 92.62 92 GLU A CA 1
ATOM 748 C C . GLU A 1 92 ? -10.019 3.888 37.761 1.00 92.62 92 GLU A C 1
ATOM 750 O O . GLU A 1 92 ? -9.786 2.911 38.482 1.00 92.62 92 GLU A O 1
ATOM 755 N N . ASN A 1 93 ? -11.266 4.178 37.383 1.00 93.62 93 ASN A N 1
ATOM 756 C CA . ASN A 1 93 ? -12.460 3.484 37.867 1.00 93.62 93 ASN A CA 1
ATOM 757 C C . ASN A 1 93 ? -13.268 2.793 36.757 1.00 93.62 93 ASN A C 1
ATOM 759 O O . ASN A 1 93 ? -14.361 2.289 37.032 1.00 93.62 93 ASN A O 1
ATOM 763 N N . PHE A 1 94 ? -12.729 2.677 35.543 1.00 95.25 94 PHE A N 1
ATOM 764 C CA . PHE A 1 94 ? -13.428 2.177 34.357 1.00 95.25 94 PHE A CA 1
ATOM 765 C C . PHE A 1 94 ? -14.056 0.798 34.587 1.00 95.25 94 PHE A C 1
ATOM 767 O O . PHE A 1 94 ? -15.244 0.564 34.353 1.00 95.25 94 PHE A O 1
ATOM 774 N N . VAL A 1 95 ? -13.281 -0.124 35.164 1.00 93.81 95 VAL A N 1
ATOM 775 C CA . VAL A 1 95 ? -13.745 -1.481 35.490 1.00 93.81 95 VAL A CA 1
ATOM 776 C C . VAL A 1 95 ? -14.748 -1.482 36.650 1.00 93.81 95 VAL A C 1
ATOM 778 O O . VAL A 1 95 ? -15.497 -2.447 36.810 1.00 93.81 95 VAL A O 1
ATOM 781 N N . ALA A 1 96 ? -14.801 -0.439 37.480 1.00 93.06 96 ALA A N 1
ATOM 782 C CA . ALA A 1 96 ? -15.733 -0.330 38.602 1.00 93.06 96 ALA A CA 1
ATOM 783 C C . ALA A 1 96 ? -17.127 0.159 38.179 1.00 93.06 96 ALA A C 1
ATOM 785 O O . ALA A 1 96 ? -18.097 -0.193 38.857 1.00 93.06 96 ALA A O 1
ATOM 786 N N . LEU A 1 97 ? -17.246 0.847 37.037 1.00 94.56 97 LEU A N 1
ATOM 787 C CA . LEU A 1 97 ? -18.511 1.373 36.520 1.00 94.56 97 LEU A CA 1
ATOM 788 C C . LEU A 1 97 ? -19.603 0.295 36.382 1.00 94.56 97 LEU A C 1
ATOM 790 O O . LEU A 1 97 ? -19.344 -0.918 36.299 1.00 94.56 97 LEU A O 1
ATOM 794 N N . THR A 1 98 ? -20.854 0.756 36.399 1.00 93.19 98 THR A N 1
ATOM 795 C CA . THR A 1 98 ? -22.052 -0.086 36.296 1.00 93.19 98 THR A CA 1
ATOM 796 C C . THR A 1 98 ? -22.833 0.239 35.032 1.00 93.19 98 THR A C 1
ATOM 798 O O . THR A 1 98 ? -22.791 1.364 34.541 1.00 93.19 98 THR A O 1
ATOM 801 N N . SER A 1 99 ? -23.600 -0.734 34.537 1.00 93.31 99 SER A N 1
ATOM 802 C CA . SER A 1 99 ? -24.469 -0.520 33.376 1.00 93.31 99 SER A CA 1
ATOM 803 C C . SER A 1 99 ? -25.478 0.614 33.583 1.00 93.31 99 SER A C 1
ATOM 805 O O . SER A 1 99 ? -25.780 1.297 32.616 1.00 93.31 99 SER A O 1
ATOM 807 N N . ASN A 1 100 ? -25.992 0.829 34.802 1.00 94.00 100 ASN A N 1
ATOM 808 C CA . ASN A 1 100 ? -26.939 1.920 35.065 1.00 94.00 100 ASN A CA 1
ATOM 809 C C . ASN A 1 100 ? -26.257 3.279 34.898 1.00 94.00 100 ASN A C 1
ATOM 811 O O . ASN A 1 100 ? -26.746 4.110 34.146 1.00 94.00 100 ASN A O 1
ATOM 815 N N . PHE A 1 101 ? -25.084 3.449 35.516 1.00 94.94 101 PHE A N 1
ATOM 816 C CA . PHE A 1 101 ? -24.301 4.678 35.393 1.00 94.94 101 PHE A CA 1
ATOM 817 C C . PHE A 1 101 ? -23.981 4.999 33.927 1.00 94.94 101 PHE A C 1
ATOM 819 O O . PHE A 1 101 ? -24.210 6.116 33.475 1.00 94.94 101 PHE A O 1
ATOM 826 N N . VAL A 1 102 ? -23.503 4.010 33.167 1.00 95.50 102 VAL A N 1
ATOM 827 C CA . VAL A 1 102 ? -23.166 4.201 31.749 1.00 95.50 102 VAL A CA 1
ATOM 828 C C . VAL A 1 102 ? -24.406 4.564 30.925 1.00 95.50 102 VAL A C 1
ATOM 830 O O . VAL A 1 102 ? -24.349 5.474 30.100 1.00 95.50 102 VAL A O 1
ATOM 833 N N . ASN A 1 103 ? -25.540 3.904 31.176 1.00 94.69 103 ASN A N 1
ATOM 834 C CA . ASN A 1 103 ? -26.782 4.182 30.459 1.00 94.69 103 ASN A CA 1
ATOM 835 C C . ASN A 1 103 ? -27.303 5.601 30.715 1.00 94.69 103 ASN A C 1
ATOM 837 O O . ASN A 1 103 ? -27.720 6.267 29.774 1.00 94.69 103 ASN A O 1
ATOM 841 N N . GLU A 1 104 ? -27.267 6.051 31.970 1.00 95.12 104 GLU A N 1
ATOM 842 C CA . GLU A 1 104 ? -27.789 7.356 32.389 1.00 95.12 104 GLU A CA 1
ATOM 843 C C . GLU A 1 104 ? -26.921 8.529 31.912 1.00 95.12 104 GLU A C 1
ATOM 845 O O . GLU A 1 104 ? -27.461 9.589 31.612 1.00 95.12 104 GLU A O 1
ATOM 850 N N . ASN A 1 105 ? -25.597 8.348 31.825 1.00 96.06 105 ASN A N 1
ATOM 851 C CA . ASN A 1 105 ? -24.665 9.450 31.552 1.00 96.06 105 ASN A CA 1
ATOM 852 C C . ASN A 1 105 ? -24.185 9.519 30.092 1.00 96.06 105 ASN A C 1
ATOM 854 O O . ASN A 1 105 ? -23.859 10.604 29.621 1.00 96.06 105 ASN A O 1
ATOM 858 N N . TYR A 1 106 ? -24.159 8.396 29.363 1.00 95.38 106 TYR A N 1
ATOM 859 C CA . TYR A 1 106 ? -23.582 8.345 28.009 1.00 95.38 106 TYR A CA 1
ATOM 860 C C . TYR A 1 106 ? -24.576 7.910 26.932 1.00 95.38 106 TYR A C 1
ATOM 862 O O . TYR A 1 106 ? -24.531 8.432 25.821 1.00 95.38 106 TYR A O 1
ATOM 870 N N . LEU A 1 107 ? -25.485 6.980 27.243 1.00 95.25 107 LEU A N 1
ATOM 871 C CA . LEU A 1 107 ? -26.290 6.256 26.244 1.00 95.25 107 LEU A CA 1
ATOM 872 C C . LEU A 1 107 ? -27.742 6.752 26.139 1.00 95.25 107 LEU A C 1
ATOM 874 O O . LEU A 1 107 ? -28.668 5.958 25.900 1.00 95.25 107 LEU A O 1
ATOM 878 N N . SER A 1 108 ? -27.941 8.064 26.306 1.00 94.31 108 SER A N 1
ATOM 879 C CA . SER A 1 108 ? -29.202 8.709 25.936 1.00 94.31 108 SER A CA 1
ATOM 880 C C . SER A 1 108 ? -29.452 8.533 24.434 1.00 94.31 108 SER A C 1
ATOM 882 O O . SER A 1 108 ? -28.519 8.393 23.642 1.00 94.31 108 SER A O 1
ATOM 884 N N . GLU A 1 109 ? -30.722 8.501 24.034 1.00 93.06 109 GLU A N 1
ATOM 885 C CA . GLU A 1 109 ? -31.099 8.387 22.621 1.00 93.06 109 GLU A CA 1
ATOM 886 C C . GLU A 1 109 ? -30.482 9.510 21.779 1.00 93.06 109 GLU A C 1
ATOM 888 O O . GLU A 1 109 ? -29.858 9.235 20.758 1.00 93.06 109 GLU A O 1
ATOM 893 N N . GLU A 1 110 ? -30.567 10.750 22.265 1.00 91.75 110 GLU A N 1
ATOM 894 C CA . GLU A 1 110 ? -29.965 11.920 21.625 1.00 91.75 110 GLU A CA 1
ATOM 895 C C . GLU A 1 110 ? -28.452 11.751 21.429 1.00 91.75 110 GLU A C 1
ATOM 897 O O . GLU A 1 110 ? -27.953 11.947 20.322 1.00 91.75 110 GLU A O 1
ATOM 902 N N . ASN A 1 111 ? -27.719 11.319 22.463 1.00 92.44 111 ASN A N 1
ATOM 903 C CA . ASN A 1 111 ? -26.274 11.121 22.358 1.00 92.44 111 ASN A CA 1
ATOM 904 C C . ASN A 1 111 ? -25.925 10.032 21.343 1.00 92.44 111 ASN A C 1
ATOM 906 O O . ASN A 1 111 ? -25.007 10.213 20.547 1.00 92.44 111 ASN A O 1
ATOM 910 N N . ILE A 1 112 ? -26.646 8.907 21.348 1.00 92.56 112 ILE A N 1
ATOM 911 C CA . ILE A 1 112 ? -26.384 7.820 20.400 1.00 92.56 112 ILE A CA 1
ATOM 912 C C . ILE A 1 112 ? -26.659 8.283 18.970 1.00 92.56 112 ILE A C 1
ATOM 914 O O . ILE A 1 112 ? -25.814 8.072 18.104 1.00 92.56 112 ILE A O 1
ATOM 918 N N . LEU A 1 113 ? -27.791 8.947 18.719 1.00 89.25 113 LEU A N 1
ATOM 919 C CA . LEU A 1 113 ? -28.123 9.456 17.388 1.00 89.25 113 LEU A CA 1
ATOM 920 C C . LEU A 1 113 ? -27.103 10.494 16.908 1.00 89.25 113 LEU A C 1
ATOM 922 O O . LEU A 1 113 ? -26.662 10.413 15.762 1.00 89.25 113 LEU A O 1
ATOM 926 N N . ASN A 1 114 ? -26.671 11.411 17.778 1.00 87.81 114 ASN A N 1
ATOM 927 C CA . ASN A 1 114 ? -25.637 12.396 17.454 1.00 87.81 114 ASN A CA 1
ATOM 928 C C . ASN A 1 114 ? -24.300 11.726 17.106 1.00 87.81 114 ASN A C 1
ATOM 930 O O . ASN A 1 114 ? -23.664 12.095 16.120 1.00 87.81 114 ASN A O 1
ATOM 934 N N . THR A 1 115 ? -23.889 10.707 17.866 1.00 87.44 115 THR A N 1
ATOM 935 C CA . THR A 1 115 ? -22.679 9.933 17.559 1.00 87.44 115 THR A CA 1
ATOM 936 C C . THR A 1 115 ? -22.824 9.213 16.223 1.00 87.44 115 THR A C 1
ATOM 938 O O . THR A 1 115 ? -21.949 9.327 15.375 1.00 87.44 115 THR A O 1
ATOM 941 N N . VAL A 1 116 ? -23.936 8.514 15.992 1.00 84.69 116 VAL A N 1
ATOM 942 C CA . VAL A 1 116 ? -24.186 7.723 14.774 1.00 84.69 116 VAL A CA 1
ATOM 943 C C . VAL A 1 116 ? -24.255 8.596 13.524 1.00 84.69 116 VAL A C 1
ATOM 945 O O . VAL A 1 116 ? -23.807 8.167 12.463 1.00 84.69 116 VAL A O 1
ATOM 948 N N . GLN A 1 117 ? -24.738 9.837 13.629 1.00 81.19 117 GLN A N 1
ATOM 949 C CA . GLN A 1 117 ? -24.713 10.788 12.515 1.00 81.19 117 GLN A CA 1
ATOM 950 C C . GLN A 1 117 ? -23.296 11.029 11.977 1.00 81.19 117 GLN A C 1
ATOM 952 O O . GLN A 1 117 ? -23.142 11.196 10.770 1.00 81.19 117 GLN A O 1
ATOM 957 N N . LEU A 1 118 ? -22.254 10.967 12.818 1.00 78.50 118 LEU A N 1
ATOM 958 C CA . LEU A 1 118 ? -20.858 11.047 12.360 1.00 78.50 118 LEU A CA 1
ATOM 959 C C . LEU A 1 118 ? -20.483 9.866 11.453 1.00 78.50 118 LEU A C 1
ATOM 961 O O . LEU A 1 118 ? -19.725 10.029 10.504 1.00 78.50 118 LEU A O 1
ATOM 965 N N . TYR A 1 119 ? -21.058 8.692 11.705 1.00 79.12 119 TYR A N 1
ATOM 966 C CA . TYR A 1 119 ? -20.861 7.480 10.906 1.00 79.12 119 TYR A CA 1
ATOM 967 C C . TYR A 1 119 ? -21.758 7.448 9.663 1.00 79.12 119 TYR A C 1
ATOM 969 O O . TYR A 1 119 ? -21.567 6.595 8.802 1.00 79.12 119 TYR A O 1
ATOM 977 N N . ASN A 1 120 ? -22.685 8.404 9.547 1.00 77.25 120 ASN A N 1
ATOM 978 C CA . ASN A 1 120 ? -23.496 8.689 8.366 1.00 77.25 120 ASN A CA 1
ATOM 979 C C . ASN A 1 120 ? -23.098 10.028 7.708 1.00 77.25 120 ASN A C 1
ATOM 981 O O . ASN A 1 120 ? -23.896 10.613 6.980 1.00 77.25 120 ASN A O 1
ATOM 985 N N . ALA A 1 121 ? -21.894 10.553 7.979 1.00 63.62 121 ALA A N 1
ATOM 986 C CA . ALA A 1 121 ? -21.507 11.929 7.636 1.00 63.62 121 ALA A CA 1
ATOM 987 C C . ALA A 1 121 ? -21.535 12.264 6.131 1.00 63.62 121 ALA A C 1
ATOM 989 O O . ALA A 1 121 ? -21.605 13.438 5.776 1.00 63.62 121 ALA A O 1
ATOM 990 N N . ALA A 1 122 ? -21.516 11.260 5.249 1.00 59.94 122 ALA A N 1
ATOM 991 C CA . ALA A 1 122 ? -21.688 11.446 3.807 1.00 59.94 122 ALA A CA 1
ATOM 992 C C . ALA A 1 122 ? -23.167 11.564 3.368 1.00 59.94 122 ALA A C 1
ATOM 994 O O . ALA A 1 122 ? -23.436 11.759 2.187 1.00 59.94 122 ALA A O 1
ATOM 995 N N . GLY A 1 123 ? -24.126 11.445 4.295 1.00 58.88 123 GLY A N 1
ATOM 996 C CA . GLY A 1 123 ? -25.562 11.491 4.003 1.00 58.88 123 GLY A CA 1
ATOM 997 C C . GLY A 1 123 ? -26.058 10.297 3.185 1.00 58.88 123 GLY A C 1
ATOM 998 O O . GLY A 1 123 ? -27.069 10.406 2.501 1.00 58.88 123 GLY A O 1
ATOM 999 N N . THR A 1 124 ? -25.337 9.175 3.222 1.00 58.84 124 THR A N 1
ATOM 1000 C CA . THR A 1 124 ? -25.568 8.023 2.342 1.00 58.84 124 THR A CA 1
ATOM 1001 C C . THR A 1 124 ? -26.824 7.232 2.693 1.00 58.84 124 THR A C 1
ATOM 1003 O O . THR A 1 124 ? -27.369 6.563 1.820 1.00 58.84 124 THR A O 1
ATOM 1006 N N . ILE A 1 125 ? -27.317 7.312 3.937 1.00 65.31 125 ILE A N 1
ATOM 1007 C CA . ILE A 1 125 ? -28.515 6.581 4.367 1.00 65.31 125 ILE A CA 1
ATOM 1008 C C . ILE A 1 125 ? -29.507 7.511 5.072 1.00 65.31 125 ILE A C 1
ATOM 1010 O O . ILE A 1 125 ? -29.216 8.076 6.129 1.00 65.31 125 ILE A O 1
ATOM 1014 N N . GLU A 1 126 ? -30.717 7.621 4.520 1.00 70.62 126 GLU A N 1
ATOM 1015 C CA . GLU A 1 126 ? -31.883 8.105 5.259 1.00 70.62 126 GLU A CA 1
ATOM 1016 C C . GLU A 1 126 ? -32.436 6.960 6.113 1.00 70.62 126 GLU A C 1
ATOM 1018 O O . GLU A 1 126 ? -33.024 6.008 5.604 1.00 70.62 126 GLU A O 1
ATOM 1023 N N . LEU A 1 127 ? -32.222 7.031 7.426 1.00 72.25 127 LEU A N 1
ATOM 1024 C CA . LEU A 1 127 ? -32.756 6.037 8.356 1.00 72.25 127 LEU A CA 1
ATOM 1025 C C . LEU A 1 127 ? -34.228 6.335 8.653 1.00 72.25 127 LEU A C 1
ATOM 1027 O O . LEU A 1 127 ? -34.566 7.452 9.062 1.00 72.25 127 LEU A O 1
ATOM 1031 N N . SER A 1 128 ? -35.089 5.326 8.507 1.00 82.50 128 SER A N 1
ATOM 1032 C CA . SER A 1 128 ? -36.466 5.400 8.997 1.00 82.50 128 SER A CA 1
ATOM 1033 C C . SER A 1 128 ? -36.489 5.531 10.528 1.00 82.50 128 SER A C 1
ATOM 1035 O O . SER A 1 128 ? -35.517 5.201 11.209 1.00 82.50 128 SER A O 1
ATOM 1037 N N . GLU A 1 129 ? -37.602 5.990 11.105 1.00 83.38 129 GLU A N 1
ATOM 1038 C CA . GLU A 1 129 ? -37.736 6.055 12.571 1.00 83.38 129 GLU A CA 1
ATOM 1039 C C . GLU A 1 129 ? -37.634 4.671 13.235 1.00 83.38 129 GLU A C 1
ATOM 1041 O O . GLU A 1 129 ? -37.123 4.548 14.347 1.00 83.38 129 GLU A O 1
ATOM 1046 N N . GLU A 1 130 ? -38.065 3.605 12.557 1.00 86.75 130 GLU A N 1
ATOM 1047 C CA . GLU A 1 130 ? -37.908 2.235 13.056 1.00 86.75 130 GLU A CA 1
ATOM 1048 C C . GLU A 1 130 ? -36.429 1.817 13.083 1.00 86.75 130 GLU A C 1
ATOM 1050 O O . GLU A 1 130 ? -35.949 1.301 14.097 1.00 86.75 130 GLU A O 1
ATOM 1055 N N . ASP A 1 131 ? -35.684 2.126 12.019 1.00 84.62 131 ASP A N 1
ATOM 1056 C CA . ASP A 1 131 ? -34.253 1.823 11.930 1.00 84.62 131 ASP A CA 1
ATOM 1057 C C . ASP A 1 131 ? -33.436 2.621 12.948 1.00 84.62 131 ASP A C 1
ATOM 1059 O O . ASP A 1 131 ? -32.544 2.064 13.589 1.00 84.62 131 ASP A O 1
ATOM 1063 N N . LYS A 1 132 ? -33.768 3.903 13.162 1.00 85.94 132 LYS A N 1
ATOM 1064 C CA . LYS A 1 132 ? -33.143 4.736 14.203 1.00 85.94 132 LYS A CA 1
ATOM 1065 C C . LYS A 1 132 ? -33.332 4.127 15.587 1.00 85.94 132 LYS A C 1
ATOM 1067 O O . LYS A 1 132 ? -32.356 3.959 16.315 1.00 85.94 132 LYS A O 1
ATOM 1072 N N . ASN A 1 133 ? -34.565 3.755 15.933 1.00 88.50 133 ASN A N 1
ATOM 1073 C CA . ASN A 1 133 ? -34.879 3.154 17.229 1.00 88.50 133 ASN A CA 1
ATOM 1074 C C . ASN A 1 133 ? -34.127 1.837 17.445 1.00 88.50 133 ASN A C 1
ATOM 1076 O O . ASN A 1 133 ? -33.548 1.612 18.511 1.00 88.50 133 ASN A O 1
ATOM 1080 N N . LYS A 1 134 ? -34.098 0.980 16.420 1.00 89.88 134 LYS A N 1
ATOM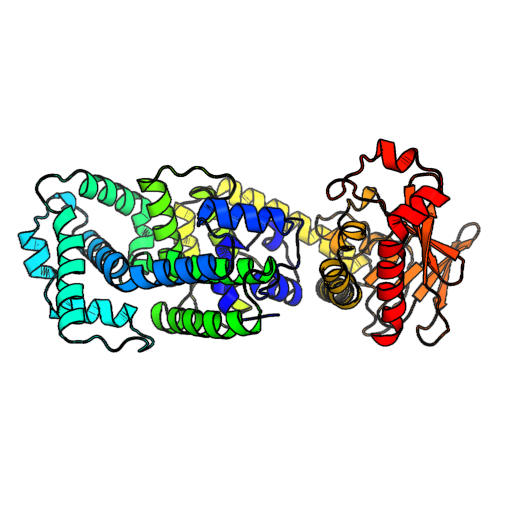 1081 C CA . LYS A 1 134 ? -33.366 -0.286 16.463 1.00 89.88 134 LYS A CA 1
ATOM 1082 C C . LYS A 1 134 ? -31.868 -0.062 16.650 1.00 89.88 134 LYS A C 1
ATOM 1084 O O . LYS A 1 134 ? -31.263 -0.683 17.517 1.00 89.88 134 LYS A O 1
ATOM 1089 N N . LEU A 1 135 ? -31.286 0.856 15.887 1.00 88.62 135 LEU A N 1
ATOM 1090 C CA . LEU A 1 135 ? -29.865 1.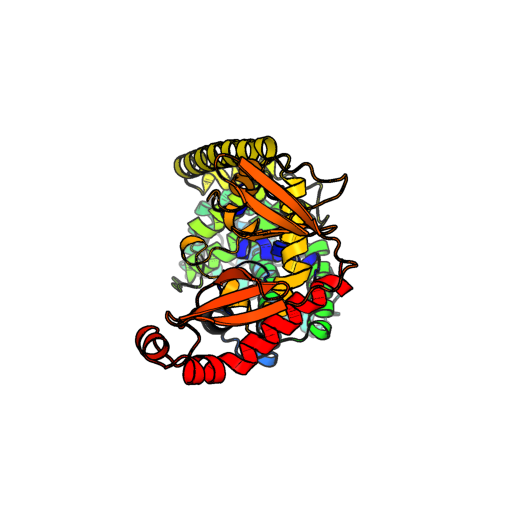173 15.947 1.00 88.62 135 LEU A CA 1
ATOM 1091 C C . LEU A 1 135 ? -29.467 1.734 17.316 1.00 88.62 135 LEU A C 1
ATOM 1093 O O . LEU A 1 135 ? -28.462 1.312 17.890 1.00 88.62 135 LEU A O 1
ATOM 1097 N N . VAL A 1 136 ? -30.278 2.638 17.872 1.00 91.69 136 VAL A N 1
ATOM 1098 C CA . VAL A 1 136 ? -30.087 3.170 19.227 1.00 91.69 136 VAL A CA 1
ATOM 1099 C C . VAL A 1 136 ? -30.059 2.040 20.252 1.00 91.69 136 VAL A C 1
ATOM 1101 O O . VAL A 1 136 ? -29.173 1.992 21.109 1.00 91.69 136 VAL A O 1
ATOM 1104 N N . GLU A 1 137 ? -31.004 1.108 20.158 1.00 93.81 137 GLU A N 1
ATOM 1105 C CA . GLU A 1 137 ? -31.082 -0.026 21.070 1.00 93.81 137 GLU A CA 1
ATOM 1106 C C . GLU A 1 137 ? -29.922 -1.014 20.878 1.00 93.81 137 GLU A C 1
ATOM 1108 O O . GLU A 1 137 ? -29.387 -1.526 21.864 1.00 93.81 137 GLU A O 1
ATOM 1113 N N . ASP A 1 138 ? -29.475 -1.244 19.645 1.00 93.38 138 ASP A N 1
ATOM 1114 C CA . ASP A 1 138 ? -28.342 -2.117 19.335 1.00 93.38 138 ASP A CA 1
ATOM 1115 C C . ASP A 1 138 ? -27.021 -1.547 19.870 1.00 93.38 138 ASP A C 1
ATOM 1117 O O . ASP A 1 138 ? -26.289 -2.262 20.565 1.00 93.38 138 ASP A O 1
ATOM 1121 N N . VAL A 1 139 ? -26.743 -0.257 19.642 1.00 93.56 139 VAL A N 1
ATOM 1122 C CA . VAL A 1 139 ? -25.564 0.440 20.192 1.00 93.56 139 VAL A CA 1
ATOM 1123 C C . VAL A 1 139 ? -25.599 0.417 21.717 1.00 93.56 139 VAL A C 1
ATOM 1125 O O . VAL A 1 139 ? -24.627 -0.007 22.352 1.00 93.56 139 VAL A O 1
ATOM 1128 N N . ARG A 1 140 ? -26.735 0.806 22.317 1.00 95.44 140 ARG A N 1
ATOM 1129 C CA . ARG A 1 140 ? -26.913 0.803 23.774 1.00 95.44 140 ARG A CA 1
ATOM 1130 C C . ARG A 1 140 ? -26.634 -0.580 24.337 1.00 95.44 140 ARG A C 1
ATOM 1132 O O . ARG A 1 140 ? -25.790 -0.738 25.216 1.00 95.44 140 ARG A O 1
ATOM 1139 N N . ASN A 1 141 ? -27.282 -1.603 23.788 1.00 93.88 141 ASN A N 1
ATOM 1140 C CA . ASN A 1 141 ? -27.092 -2.972 24.233 1.00 93.88 141 ASN A CA 1
ATOM 1141 C C . ASN A 1 141 ? -25.651 -3.443 24.081 1.00 93.88 141 ASN A C 1
ATOM 1143 O O . ASN A 1 141 ? -25.174 -4.168 24.957 1.00 93.88 141 ASN A O 1
ATOM 1147 N N . HIS A 1 142 ? -24.964 -3.070 23.002 1.00 93.06 142 HIS A N 1
ATOM 1148 C CA . HIS A 1 142 ? -23.574 -3.447 22.790 1.00 93.06 142 HIS A CA 1
ATOM 1149 C C . HIS A 1 142 ? -22.675 -2.890 23.901 1.00 93.06 142 HIS A C 1
ATOM 1151 O O . HIS A 1 142 ? -21.968 -3.661 24.552 1.00 93.06 142 HIS A O 1
ATOM 1157 N N . VAL A 1 143 ? -22.781 -1.591 24.200 1.00 94.50 143 VAL A N 1
ATOM 1158 C CA . VAL A 1 143 ? -21.998 -0.925 25.256 1.00 94.50 143 VAL A CA 1
ATOM 1159 C C . VAL A 1 143 ? -22.370 -1.461 26.643 1.00 94.50 143 VAL A C 1
ATOM 1161 O O . VAL A 1 143 ? -21.508 -1.935 27.389 1.00 94.50 143 VAL A O 1
ATOM 1164 N N . SER A 1 144 ? -23.661 -1.475 26.996 1.00 92.50 144 SER A N 1
ATOM 1165 C CA . SER A 1 144 ? -24.128 -1.875 28.331 1.00 92.50 144 SER A CA 1
ATOM 1166 C C . SER A 1 144 ? -23.704 -3.298 28.709 1.00 92.50 144 SER A C 1
ATOM 1168 O O . SER A 1 144 ? -23.485 -3.589 29.888 1.00 92.50 144 SER A O 1
ATOM 1170 N N . ARG A 1 145 ? -23.588 -4.217 27.735 1.00 91.19 145 ARG A N 1
ATOM 1171 C CA . ARG A 1 145 ? -23.187 -5.617 27.976 1.00 91.19 145 ARG A CA 1
ATOM 1172 C C . ARG A 1 145 ? -21.816 -5.730 28.646 1.00 91.19 145 ARG A C 1
ATOM 1174 O O . ARG A 1 145 ? -21.679 -6.588 29.521 1.00 91.19 145 ARG A O 1
ATOM 1181 N N . PHE A 1 146 ? -20.856 -4.860 28.324 1.00 90.50 146 PHE A N 1
ATOM 1182 C CA . PHE A 1 146 ? -19.525 -4.873 28.946 1.00 90.50 146 PHE A CA 1
ATOM 1183 C C . PHE A 1 146 ? -19.581 -4.571 30.452 1.00 90.50 146 PHE A C 1
ATOM 1185 O O . PHE A 1 146 ? -18.828 -5.156 31.233 1.00 90.50 146 PHE A O 1
ATOM 1192 N N . PHE A 1 147 ? -20.527 -3.734 30.886 1.00 90.94 147 PHE A N 1
ATOM 1193 C CA . PHE A 1 147 ? -20.674 -3.297 32.280 1.00 90.94 147 PHE A CA 1
ATOM 1194 C C . PHE A 1 147 ? -21.648 -4.156 33.110 1.00 90.94 147 PHE A C 1
ATOM 1196 O O . PHE A 1 147 ? -21.969 -3.819 34.256 1.00 90.94 147 PHE A O 1
ATOM 1203 N N . LYS A 1 148 ? -22.120 -5.291 32.570 1.00 86.31 148 LYS A N 1
ATOM 1204 C CA . LYS A 1 148 ? -22.914 -6.286 33.319 1.00 86.31 148 LYS A CA 1
ATOM 1205 C C . LYS A 1 148 ? -22.018 -7.115 34.259 1.00 86.31 148 LYS A C 1
ATOM 1207 O O . LYS A 1 148 ? -20.793 -7.085 34.192 1.00 86.31 148 LYS A O 1
ATOM 1212 N N . LYS A 1 149 ? -22.630 -7.900 35.162 1.00 69.12 149 LYS A N 1
ATOM 1213 C CA . LYS A 1 149 ? -21.958 -8.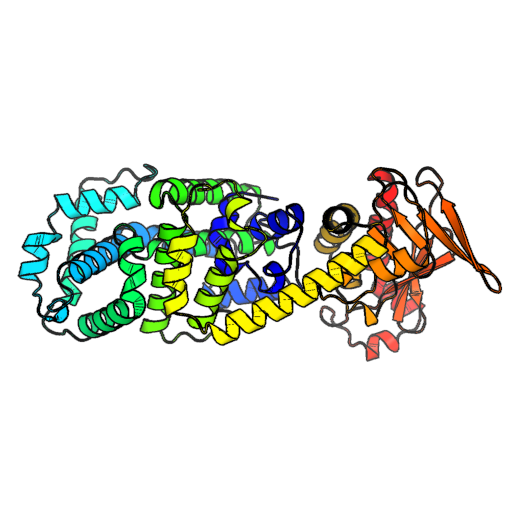597 36.291 1.00 69.12 149 LYS A CA 1
ATOM 1214 C C . LYS A 1 149 ? -20.707 -9.427 35.925 1.00 69.12 149 LYS A C 1
ATOM 1216 O O . LYS A 1 149 ? -19.856 -9.636 36.785 1.00 69.12 149 LYS A O 1
ATOM 1221 N N . ARG A 1 150 ? -20.558 -9.903 34.681 1.00 71.69 150 ARG A N 1
ATOM 1222 C CA . ARG A 1 150 ? -19.379 -10.659 34.215 1.00 71.69 150 ARG A CA 1
ATOM 1223 C C . ARG A 1 150 ? -18.339 -9.729 33.574 1.00 71.69 150 ARG A C 1
ATOM 1225 O O . ARG A 1 150 ? -18.209 -9.678 32.359 1.00 71.69 150 ARG A O 1
ATOM 1232 N N . LYS A 1 151 ? -17.529 -9.060 34.401 1.00 81.00 151 LYS A N 1
ATOM 1233 C CA . LYS A 1 151 ? -16.543 -8.040 33.979 1.00 81.00 151 LYS A CA 1
ATOM 1234 C C . LYS A 1 151 ? -15.273 -8.575 33.279 1.00 81.00 151 LYS A C 1
ATOM 1236 O O . LYS A 1 151 ? -14.268 -7.874 33.236 1.00 81.00 151 LYS A O 1
ATOM 1241 N N . LYS A 1 152 ? -15.253 -9.815 32.765 1.00 86.94 152 LYS A N 1
ATOM 1242 C CA . LYS A 1 152 ? -14.045 -10.382 32.120 1.00 86.94 152 LYS A CA 1
ATOM 1243 C C . LYS A 1 152 ? -13.680 -9.607 30.851 1.00 86.94 152 LYS A C 1
ATOM 1245 O O . LYS A 1 152 ? -12.544 -9.163 30.735 1.00 86.94 152 LYS A O 1
ATOM 1250 N N . GLN A 1 153 ? -14.655 -9.413 29.963 1.00 86.81 153 GLN A N 1
ATOM 1251 C CA . GLN A 1 153 ? -14.479 -8.666 28.714 1.00 86.81 153 GLN A CA 1
ATOM 1252 C C . GLN A 1 153 ? -14.107 -7.205 28.988 1.00 86.81 153 GLN A C 1
ATOM 1254 O O . GLN A 1 153 ? -13.161 -6.701 28.400 1.00 86.81 153 GLN A O 1
ATOM 1259 N N . LEU A 1 154 ? -14.755 -6.561 29.966 1.00 91.56 154 LEU A N 1
ATOM 1260 C CA . LEU A 1 154 ? -14.411 -5.194 30.375 1.00 91.56 154 LEU A CA 1
ATOM 1261 C C . LEU A 1 154 ? -12.974 -5.076 30.903 1.00 91.56 154 LEU A C 1
ATOM 1263 O O . LEU A 1 154 ? -12.280 -4.127 30.572 1.00 91.56 154 LEU A O 1
ATOM 1267 N N . ARG A 1 155 ? -12.491 -6.050 31.687 1.00 92.00 155 ARG A N 1
ATOM 1268 C CA . ARG A 1 155 ? -11.090 -6.078 32.149 1.00 92.00 155 ARG A CA 1
ATOM 1269 C C . ARG A 1 155 ? -10.101 -6.306 31.010 1.00 92.00 155 ARG A C 1
ATOM 1271 O O . ARG A 1 155 ? -9.007 -5.760 31.057 1.00 92.00 155 ARG A O 1
ATOM 1278 N N . GLN A 1 156 ? -10.449 -7.140 30.032 1.00 90.31 156 GLN A N 1
ATOM 1279 C CA . GLN A 1 156 ? -9.626 -7.344 28.838 1.00 90.31 156 GLN A CA 1
ATOM 1280 C C . GLN A 1 156 ? -9.541 -6.055 28.021 1.00 90.31 156 GLN A C 1
ATOM 1282 O O . GLN A 1 156 ? -8.442 -5.637 27.679 1.00 90.31 156 GLN A O 1
ATOM 1287 N N . LEU A 1 157 ? -10.676 -5.389 27.810 1.00 92.06 157 LEU A N 1
ATOM 1288 C CA . LEU A 1 157 ? -10.722 -4.105 27.128 1.00 92.06 157 LEU A CA 1
ATOM 1289 C C . LEU A 1 157 ? -9.965 -3.012 27.896 1.00 92.06 157 LEU A C 1
ATOM 1291 O O . LEU A 1 157 ? -9.229 -2.256 27.285 1.00 92.06 157 LEU A O 1
ATOM 1295 N N . ASN A 1 158 ? -10.059 -2.975 29.229 1.00 94.94 158 ASN A N 1
ATOM 1296 C CA . ASN A 1 158 ? -9.268 -2.056 30.053 1.00 94.94 158 ASN A CA 1
ATOM 1297 C C . ASN A 1 158 ? -7.764 -2.255 29.851 1.00 94.94 158 ASN A C 1
ATOM 1299 O O . ASN A 1 158 ? -7.038 -1.286 29.710 1.00 94.94 158 ASN A O 1
ATOM 1303 N N . LYS A 1 159 ? -7.291 -3.509 29.819 1.00 93.94 159 LYS A N 1
ATOM 1304 C CA . LYS A 1 159 ? -5.876 -3.799 29.542 1.00 93.94 159 LYS A CA 1
ATOM 1305 C C . LYS A 1 159 ? -5.466 -3.338 28.148 1.00 93.94 159 LYS A C 1
ATOM 1307 O O . LYS A 1 159 ? -4.376 -2.810 27.993 1.00 93.94 159 LYS A O 1
ATOM 1312 N N . PHE A 1 160 ? -6.333 -3.545 27.159 1.00 94.31 160 PHE A N 1
ATOM 1313 C CA . PHE A 1 160 ? -6.108 -3.064 25.801 1.00 94.31 160 PHE A CA 1
ATOM 1314 C C . PHE A 1 160 ? -6.016 -1.530 25.761 1.00 94.31 160 PHE A C 1
ATOM 1316 O O . PHE A 1 160 ? -5.071 -0.991 25.200 1.00 94.31 160 PHE A O 1
ATOM 1323 N N . PHE A 1 161 ? -6.945 -0.824 26.409 1.00 96.44 161 PHE A N 1
ATOM 1324 C CA . PHE A 1 161 ? -6.928 0.637 26.489 1.00 96.44 161 PHE A CA 1
ATOM 1325 C C . PHE A 1 161 ? -5.707 1.178 27.236 1.00 96.44 161 PHE A C 1
ATOM 1327 O O . PHE A 1 161 ? -5.087 2.106 26.740 1.00 96.44 161 PHE A O 1
ATOM 1334 N N . GLN A 1 162 ? -5.294 0.550 28.338 1.00 95.31 162 GLN A N 1
ATOM 1335 C CA . GLN A 1 162 ? -4.046 0.889 29.033 1.00 95.31 162 GLN A CA 1
ATOM 1336 C C . GLN A 1 162 ? -2.813 0.667 28.153 1.00 95.31 162 GLN A C 1
ATOM 1338 O O . GLN A 1 162 ? -1.869 1.444 28.193 1.00 95.31 162 GLN A O 1
ATOM 1343 N N . GLN A 1 163 ? -2.805 -0.401 27.352 1.00 94.12 163 GLN A N 1
ATOM 1344 C CA . GLN A 1 163 ? -1.684 -0.696 26.466 1.00 94.12 163 GLN A CA 1
ATOM 1345 C C . GLN A 1 163 ? -1.549 0.330 25.335 1.00 94.12 163 GLN A C 1
ATOM 1347 O O . GLN A 1 163 ? -0.429 0.597 24.924 1.00 94.12 163 GLN A O 1
ATOM 1352 N N . PHE A 1 164 ? -2.651 0.890 24.830 1.00 95.50 164 PHE A N 1
ATOM 1353 C CA . PHE A 1 164 ? -2.662 1.808 23.680 1.00 95.50 164 PHE A CA 1
ATOM 1354 C C . PHE A 1 164 ? -3.194 3.202 24.035 1.00 95.50 164 PHE A C 1
ATOM 1356 O O . PHE A 1 164 ? -3.816 3.868 23.204 1.00 95.50 164 PHE A O 1
ATOM 1363 N N . GLU A 1 165 ? -2.979 3.626 25.278 1.00 96.38 165 GLU A N 1
ATOM 1364 C CA . GLU A 1 165 ? -3.604 4.807 25.872 1.00 96.38 165 GLU A CA 1
ATOM 1365 C C . GLU A 1 165 ? -3.366 6.082 25.055 1.00 96.38 165 GLU A C 1
ATOM 1367 O O . GLU A 1 165 ? -4.317 6.791 24.723 1.00 96.38 165 GLU A O 1
ATOM 1372 N N . SER A 1 166 ? -2.124 6.317 24.630 1.00 96.56 166 SER A N 1
ATOM 1373 C CA . SER A 1 166 ? -1.707 7.502 23.874 1.00 96.56 166 SER A CA 1
ATOM 1374 C C . SER A 1 166 ? -2.380 7.626 22.495 1.00 96.56 166 SER A C 1
ATOM 1376 O O . SER A 1 166 ? -2.468 8.725 21.945 1.00 96.56 166 SER A O 1
ATOM 1378 N N . LEU A 1 167 ? -2.928 6.534 21.940 1.00 96.94 167 LEU A N 1
ATOM 1379 C CA . LEU A 1 167 ? -3.689 6.542 20.680 1.00 96.94 167 LEU A CA 1
ATOM 1380 C C . LEU A 1 167 ? -5.185 6.833 20.872 1.00 96.94 167 LEU A C 1
ATOM 1382 O O . LEU A 1 167 ? -5.853 7.285 19.936 1.00 96.94 167 LEU A O 1
ATOM 1386 N N . LEU A 1 168 ? -5.736 6.582 22.063 1.00 97.06 168 LEU A N 1
ATOM 1387 C CA . LEU A 1 168 ? -7.173 6.697 22.329 1.00 97.06 168 LEU A CA 1
ATOM 1388 C C . LEU A 1 168 ? -7.741 8.108 22.090 1.00 97.06 168 LEU A C 1
ATOM 1390 O O . LEU A 1 168 ? -8.818 8.200 21.489 1.00 97.06 168 LEU A O 1
ATOM 1394 N N . PRO A 1 169 ? -7.061 9.215 22.464 1.00 96.38 169 PRO A N 1
ATOM 1395 C CA . PRO A 1 169 ? -7.580 10.562 22.228 1.00 96.38 169 PRO A CA 1
ATOM 1396 C C . PRO A 1 169 ? -7.838 10.874 20.749 1.00 96.38 169 PRO A C 1
ATOM 1398 O O . PRO A 1 169 ? -8.805 11.574 20.438 1.00 96.38 169 PRO A O 1
ATOM 1401 N N . PHE A 1 170 ? -7.020 10.330 19.841 1.00 96.12 170 PHE A N 1
ATOM 1402 C CA . PHE A 1 170 ? -7.170 10.513 18.394 1.00 96.12 170 PHE A CA 1
ATOM 1403 C C . PHE A 1 170 ? -8.389 9.763 17.848 1.00 96.12 170 PHE A C 1
ATOM 1405 O O . PHE A 1 170 ? -9.102 10.277 16.992 1.00 96.12 170 PHE A O 1
ATOM 1412 N N . ALA A 1 171 ? -8.663 8.564 18.364 1.00 94.25 171 ALA A N 1
ATOM 1413 C CA . ALA A 1 171 ? -9.730 7.701 17.865 1.00 94.25 171 ALA A CA 1
ATOM 1414 C C . ALA A 1 171 ? -11.075 7.871 18.591 1.00 94.25 171 ALA A C 1
ATOM 1416 O O . ALA A 1 171 ? -12.068 7.271 18.178 1.00 94.25 171 ALA A O 1
ATOM 1417 N N . LYS A 1 172 ? -11.148 8.687 19.651 1.00 92.31 172 LYS A N 1
ATOM 1418 C CA . LYS A 1 172 ? -12.307 8.759 20.560 1.00 92.31 172 LYS A CA 1
ATOM 1419 C C . LYS A 1 172 ? -13.668 8.915 19.874 1.00 92.31 172 LYS A C 1
ATOM 1421 O O . LYS A 1 172 ? -14.630 8.309 20.321 1.00 92.31 172 LYS A O 1
ATOM 1426 N N . ASN A 1 173 ? -13.748 9.672 18.777 1.00 89.38 173 ASN A N 1
ATOM 1427 C CA . ASN A 1 173 ? -15.009 9.969 18.078 1.00 89.38 173 ASN A CA 1
ATOM 1428 C C . ASN A 1 173 ? -15.322 9.002 16.927 1.00 89.38 173 ASN A C 1
ATOM 1430 O O . ASN A 1 173 ? -16.438 8.996 16.421 1.00 89.38 173 ASN A O 1
ATOM 1434 N N . VAL A 1 174 ? -14.334 8.219 16.491 1.00 91.38 174 VAL A N 1
ATOM 1435 C CA . VAL A 1 174 ? -14.416 7.351 15.301 1.00 91.38 174 VAL A CA 1
ATOM 1436 C C . VAL A 1 174 ? -14.257 5.867 15.644 1.00 91.38 174 VAL A C 1
ATOM 1438 O O . VAL A 1 174 ? -14.421 4.997 14.787 1.00 91.38 174 VAL A O 1
ATOM 1441 N N . GLY A 1 175 ? -13.907 5.561 16.896 1.00 91.75 175 GLY A N 1
ATOM 1442 C CA . GLY A 1 175 ? -13.625 4.208 17.349 1.00 91.75 175 GLY A CA 1
ATOM 1443 C C . GLY A 1 175 ? -12.580 3.537 16.459 1.00 91.75 175 GLY A C 1
ATOM 1444 O O . GLY A 1 175 ? -11.552 4.119 16.107 1.00 91.75 175 GLY A O 1
ATOM 1445 N N . PHE A 1 176 ? -12.865 2.304 16.055 1.00 92.31 176 PHE A N 1
ATOM 1446 C CA . PHE A 1 176 ? -11.979 1.481 15.225 1.00 92.31 176 PHE A CA 1
ATOM 1447 C C . PHE A 1 176 ? -12.347 1.491 13.736 1.00 92.31 176 PHE A C 1
ATOM 1449 O O . PHE A 1 176 ? -11.848 0.672 12.970 1.00 92.31 176 PHE A O 1
ATOM 1456 N N . LEU A 1 177 ? -13.221 2.406 13.310 1.00 92.25 177 LEU A N 1
ATOM 1457 C CA . LEU A 1 177 ? -13.807 2.409 11.970 1.00 92.25 177 LEU A CA 1
ATOM 1458 C C . LEU A 1 177 ? -12.770 2.459 10.832 1.00 92.25 177 LEU A C 1
ATOM 1460 O O . LEU A 1 177 ? -13.008 1.901 9.760 1.00 92.25 177 LEU A O 1
ATOM 1464 N N . ALA A 1 178 ? -11.612 3.103 11.029 1.00 95.12 178 ALA A N 1
ATOM 1465 C CA . ALA A 1 178 ? -10.661 3.271 9.927 1.00 95.12 178 ALA A CA 1
ATOM 1466 C C . ALA A 1 178 ? -10.025 1.937 9.532 1.00 95.12 178 ALA A C 1
ATOM 1468 O O . ALA A 1 178 ? -9.588 1.775 8.396 1.00 95.12 178 ALA A O 1
ATOM 1469 N N . PHE A 1 179 ? -10.010 0.968 10.451 1.00 93.94 179 PHE A N 1
ATOM 1470 C CA . PHE A 1 179 ? -9.560 -0.383 10.159 1.00 93.94 179 PHE A CA 1
ATOM 1471 C C . PHE A 1 179 ? -10.453 -1.059 9.112 1.00 93.94 179 PHE A C 1
ATOM 1473 O O . PHE A 1 179 ? -9.940 -1.680 8.184 1.00 93.94 179 PHE A O 1
ATOM 1480 N N . ASP A 1 180 ? -11.771 -0.896 9.212 1.00 93.06 180 ASP A N 1
ATOM 1481 C CA . ASP A 1 180 ? -12.730 -1.459 8.255 1.00 93.06 180 ASP A CA 1
ATOM 1482 C C . ASP A 1 180 ? -12.672 -0.691 6.936 1.00 93.06 180 ASP A C 1
ATOM 1484 O O . ASP A 1 180 ? -12.493 -1.294 5.879 1.00 93.06 180 ASP A O 1
ATOM 1488 N N . SER A 1 181 ? -12.674 0.643 7.011 1.00 94.62 181 SER A N 1
ATOM 1489 C CA . SER A 1 181 ? -12.536 1.535 5.856 1.00 94.62 181 SER A CA 1
ATOM 1490 C C . SER A 1 181 ? -11.291 1.232 5.013 1.00 94.62 181 SER A C 1
ATOM 1492 O O . SER A 1 181 ? -11.377 1.076 3.795 1.00 94.62 181 SER A O 1
ATOM 1494 N N . ALA A 1 182 ? -10.128 1.081 5.653 1.00 95.56 182 ALA A N 1
ATOM 1495 C CA . ALA A 1 182 ? -8.884 0.747 4.966 1.00 95.56 182 ALA A CA 1
ATOM 1496 C C . ALA A 1 182 ? -8.928 -0.649 4.322 1.00 95.56 182 ALA A C 1
ATOM 1498 O O . ALA A 1 182 ? -8.384 -0.845 3.233 1.00 95.56 182 ALA A O 1
ATOM 1499 N N . ARG A 1 183 ? -9.585 -1.623 4.972 1.00 93.88 183 ARG A N 1
ATOM 1500 C CA . ARG A 1 183 ? -9.763 -2.976 4.423 1.00 93.88 183 ARG A CA 1
ATOM 1501 C C . ARG A 1 183 ? -10.683 -2.985 3.211 1.00 93.88 183 ARG A C 1
ATOM 1503 O O . ARG A 1 183 ? -10.361 -3.676 2.251 1.00 93.88 183 ARG A O 1
ATOM 1510 N N . MET A 1 184 ? -11.766 -2.210 3.218 1.00 95.56 184 MET A N 1
ATOM 1511 C CA . MET A 1 184 ? -12.642 -2.089 2.049 1.00 95.56 184 MET A CA 1
ATOM 1512 C C . MET A 1 184 ? -11.860 -1.578 0.830 1.00 95.56 184 MET A C 1
ATOM 1514 O O . MET A 1 184 ? -11.882 -2.215 -0.220 1.00 95.56 184 MET A O 1
ATOM 1518 N N . VAL A 1 185 ? -11.072 -0.507 0.989 1.00 96.50 185 VAL A N 1
ATOM 1519 C CA . VAL A 1 185 ? -10.213 0.032 -0.085 1.00 96.50 185 VAL A CA 1
ATOM 1520 C C . VAL A 1 185 ? -9.185 -1.003 -0.574 1.00 96.50 185 VAL A C 1
ATOM 1522 O O . VAL A 1 185 ? -9.003 -1.178 -1.781 1.00 96.50 185 VAL A O 1
ATOM 1525 N N . ASP A 1 186 ? -8.531 -1.727 0.342 1.00 93.75 186 ASP A N 1
ATOM 1526 C CA . ASP A 1 186 ? -7.566 -2.785 0.001 1.00 93.75 186 ASP A CA 1
ATOM 1527 C C . ASP A 1 186 ? -8.220 -3.954 -0.761 1.00 93.75 186 ASP A C 1
ATOM 1529 O O . ASP A 1 186 ? -7.667 -4.434 -1.754 1.00 93.75 186 ASP A O 1
ATOM 1533 N N . ILE A 1 187 ? -9.412 -4.390 -0.338 1.00 94.81 187 ILE A N 1
ATOM 1534 C CA . ILE A 1 187 ? -10.182 -5.456 -0.994 1.00 94.81 187 ILE A CA 1
ATOM 1535 C C . ILE A 1 187 ? -10.560 -5.049 -2.416 1.00 94.81 187 ILE A C 1
ATOM 1537 O O . ILE A 1 187 ? -10.402 -5.867 -3.325 1.00 94.81 187 ILE A O 1
ATOM 1541 N N . ILE A 1 188 ? -11.012 -3.811 -2.631 1.00 95.31 188 ILE A N 1
ATOM 1542 C CA . ILE A 1 188 ? -11.390 -3.326 -3.965 1.00 95.31 188 ILE A CA 1
ATOM 1543 C C . ILE A 1 188 ? -10.181 -3.356 -4.899 1.00 95.31 188 ILE A C 1
ATOM 1545 O O . ILE A 1 188 ? -10.232 -4.008 -5.943 1.00 95.31 188 ILE A O 1
ATOM 1549 N N . GLY A 1 189 ? -9.059 -2.752 -4.492 1.00 91.88 189 GLY A N 1
ATOM 1550 C CA . GLY A 1 189 ? -7.836 -2.751 -5.300 1.00 91.88 189 GLY A CA 1
ATOM 1551 C C . GLY A 1 189 ? -7.329 -4.163 -5.612 1.00 91.88 189 GLY A C 1
ATOM 1552 O O . GLY A 1 189 ? -7.022 -4.488 -6.759 1.00 91.88 189 GLY A O 1
ATOM 1553 N N . LYS A 1 190 ? -7.301 -5.058 -4.617 1.00 90.69 190 LYS A N 1
ATOM 1554 C CA . LYS A 1 190 ? -6.896 -6.459 -4.828 1.00 90.69 190 LYS A CA 1
ATOM 1555 C C . LYS A 1 190 ? -7.857 -7.222 -5.737 1.00 90.69 190 LYS A C 1
ATOM 1557 O O . LYS A 1 190 ? -7.393 -8.047 -6.522 1.00 90.69 190 LYS A O 1
ATOM 1562 N N . SER A 1 191 ? -9.157 -6.954 -5.649 1.00 93.50 191 SER A N 1
ATOM 1563 C CA . SER A 1 191 ? -10.182 -7.602 -6.474 1.00 93.50 191 SER A CA 1
ATOM 1564 C C . SER A 1 191 ? -10.079 -7.182 -7.939 1.00 93.50 191 SER A C 1
ATOM 1566 O O . SER A 1 191 ? -10.150 -8.049 -8.808 1.00 93.50 191 SER A O 1
ATOM 1568 N N . VAL A 1 192 ? -9.800 -5.902 -8.216 1.00 91.19 192 VAL A N 1
ATOM 1569 C CA . VAL A 1 192 ? -9.473 -5.422 -9.572 1.00 91.19 192 VAL A CA 1
ATOM 1570 C C . VAL A 1 192 ? -8.243 -6.146 -10.115 1.00 91.19 192 VAL A C 1
ATOM 1572 O O . VAL A 1 192 ? -8.270 -6.721 -11.200 1.00 91.19 192 VAL A O 1
ATOM 1575 N N . ASN A 1 193 ? -7.172 -6.219 -9.322 1.00 85.75 193 ASN A N 1
ATOM 1576 C CA . ASN A 1 193 ? -5.914 -6.838 -9.742 1.00 85.75 193 ASN A CA 1
ATOM 1577 C C . ASN A 1 193 ? -6.077 -8.303 -10.206 1.00 85.75 193 ASN A C 1
ATOM 1579 O O . ASN A 1 193 ? -5.476 -8.743 -11.193 1.00 85.75 193 ASN A O 1
ATOM 1583 N N . VAL A 1 194 ? -6.917 -9.075 -9.511 1.00 87.25 194 VAL A N 1
ATOM 1584 C CA . VAL A 1 194 ? -7.138 -10.496 -9.821 1.00 87.25 194 VAL A CA 1
ATOM 1585 C C . VAL A 1 194 ? -8.282 -10.754 -10.806 1.00 87.25 194 VAL A C 1
ATOM 1587 O O . VAL A 1 194 ? -8.522 -11.925 -11.122 1.00 87.25 194 VAL A O 1
ATOM 1590 N N . GLY A 1 195 ? -8.943 -9.700 -11.299 1.00 88.81 195 GLY A N 1
ATOM 1591 C CA . GLY A 1 195 ? -10.071 -9.775 -12.233 1.00 88.81 195 GLY A CA 1
ATOM 1592 C C . GLY A 1 195 ? -11.376 -10.252 -11.592 1.00 88.81 195 GLY A C 1
ATOM 1593 O O . GLY A 1 195 ? -12.147 -10.963 -12.226 1.00 88.81 195 GLY A O 1
ATOM 1594 N N . TYR A 1 196 ? -11.589 -9.966 -10.305 1.00 93.69 196 TYR A N 1
ATOM 1595 C CA . TYR A 1 196 ? -12.872 -10.206 -9.632 1.00 93.69 196 TYR A CA 1
ATOM 1596 C C . TYR A 1 196 ? -13.823 -9.018 -9.763 1.00 93.69 196 TYR A C 1
ATOM 1598 O O . TYR A 1 196 ? -15.032 -9.226 -9.741 1.00 93.69 196 TYR A O 1
ATOM 1606 N N . LEU A 1 197 ? -13.282 -7.807 -9.897 1.00 93.62 197 LEU A N 1
ATOM 1607 C CA . LEU A 1 197 ? -14.028 -6.595 -10.216 1.00 93.62 197 LEU A CA 1
ATOM 1608 C C . LEU A 1 197 ? -13.427 -5.964 -11.467 1.00 93.62 197 LEU A C 1
ATOM 1610 O O . LEU A 1 197 ? -12.203 -5.943 -11.612 1.00 93.62 197 LEU A O 1
ATOM 1614 N N . GLU A 1 198 ? -14.284 -5.435 -12.329 1.00 90.44 198 GLU A N 1
ATOM 1615 C CA . GLU A 1 198 ? -13.857 -4.578 -13.429 1.00 90.44 198 GLU A CA 1
ATOM 1616 C C . GLU A 1 198 ? -13.543 -3.173 -12.897 1.00 90.44 198 GLU A C 1
ATOM 1618 O O . GLU A 1 198 ? -14.027 -2.748 -11.841 1.00 90.44 198 GLU A O 1
ATOM 1623 N N . VAL A 1 199 ? -12.696 -2.440 -13.617 1.00 89.25 199 VAL A N 1
ATOM 1624 C CA . VAL A 1 199 ? -12.245 -1.106 -13.197 1.00 89.25 199 VAL A CA 1
ATOM 1625 C C . VAL A 1 199 ? -13.418 -0.123 -13.146 1.00 89.25 199 VAL A C 1
ATOM 1627 O O . VAL A 1 199 ? -13.496 0.706 -12.240 1.00 89.25 199 VAL A O 1
ATOM 1630 N N . GLU A 1 200 ? -14.344 -0.245 -14.092 1.00 90.38 200 GLU A N 1
ATOM 1631 C CA . GLU A 1 200 ? -15.529 0.595 -14.240 1.00 90.38 200 GLU A CA 1
ATOM 1632 C C . GLU A 1 200 ? -16.477 0.481 -13.040 1.00 90.38 200 GLU A C 1
ATOM 1634 O O . GLU A 1 200 ? -17.088 1.478 -12.659 1.00 90.38 200 GLU A O 1
ATOM 1639 N N . ASP A 1 201 ? -16.549 -0.698 -12.414 1.00 91.06 201 ASP A N 1
ATOM 1640 C CA . ASP A 1 201 ? -17.360 -0.946 -11.216 1.00 91.06 201 ASP A CA 1
ATOM 1641 C C . ASP A 1 201 ? -16.616 -0.552 -9.930 1.00 91.06 201 ASP A C 1
ATOM 1643 O O . ASP A 1 201 ? -17.213 -0.091 -8.955 1.00 91.06 201 ASP A O 1
ATOM 1647 N N . ALA A 1 202 ? -15.290 -0.711 -9.916 1.00 93.62 202 ALA A N 1
ATOM 1648 C CA . ALA A 1 202 ? -14.462 -0.415 -8.752 1.00 93.62 202 ALA A CA 1
ATOM 1649 C C . ALA A 1 202 ? -14.293 1.090 -8.490 1.00 93.62 202 ALA A C 1
ATOM 1651 O O . ALA A 1 202 ? -14.190 1.497 -7.332 1.00 93.62 202 ALA A O 1
ATOM 1652 N N . VAL A 1 203 ? -14.252 1.919 -9.540 1.00 94.50 203 VAL A N 1
ATOM 1653 C CA . VAL A 1 203 ? -14.053 3.373 -9.406 1.00 94.50 203 VAL A CA 1
ATOM 1654 C C . VAL A 1 203 ? -15.186 4.044 -8.617 1.00 94.50 203 VAL A C 1
ATOM 1656 O O . VAL A 1 203 ? -14.865 4.688 -7.618 1.00 94.50 203 VAL A O 1
ATOM 1659 N N . PRO A 1 204 ? -16.480 3.871 -8.961 1.00 93.88 204 PRO A N 1
ATOM 1660 C CA . PRO A 1 204 ? -17.574 4.449 -8.181 1.00 93.88 204 PRO A CA 1
ATOM 1661 C C . PRO A 1 204 ? -17.565 4.007 -6.715 1.00 93.88 204 PRO A C 1
ATOM 1663 O O . PRO A 1 204 ? -17.799 4.822 -5.826 1.00 93.88 204 PRO A O 1
ATOM 1666 N N . LEU A 1 205 ? -17.236 2.737 -6.455 1.00 93.56 205 LEU A N 1
ATOM 1667 C CA . LEU A 1 205 ? -17.186 2.185 -5.103 1.00 93.56 205 LEU A CA 1
ATOM 1668 C C . LEU A 1 205 ? -16.048 2.797 -4.268 1.00 93.56 205 LEU A C 1
ATOM 1670 O O . LEU A 1 205 ? -16.243 3.153 -3.105 1.00 93.56 205 LEU A O 1
ATOM 1674 N N . LEU A 1 206 ? -14.861 2.964 -4.863 1.00 95.12 206 LEU A N 1
ATOM 1675 C CA . LEU A 1 206 ? -13.751 3.676 -4.221 1.00 95.12 206 LEU A CA 1
ATOM 1676 C C . LEU A 1 206 ? -14.077 5.143 -3.979 1.00 95.12 206 LEU A C 1
ATOM 1678 O O . LEU A 1 206 ? -13.682 5.676 -2.945 1.00 95.12 206 LEU A O 1
ATOM 1682 N N . ASP A 1 207 ? -14.777 5.789 -4.907 1.00 93.94 207 ASP A N 1
ATOM 1683 C CA . ASP A 1 207 ? -15.156 7.188 -4.764 1.00 93.94 207 ASP A CA 1
ATOM 1684 C C . ASP A 1 207 ? -16.171 7.374 -3.633 1.00 93.94 207 ASP A C 1
ATOM 1686 O O . ASP A 1 207 ? -16.026 8.295 -2.829 1.00 93.94 207 ASP A O 1
ATOM 1690 N N . GLU A 1 208 ? -17.156 6.486 -3.507 1.00 91.50 208 GLU A N 1
ATOM 1691 C CA . GLU A 1 208 ? -18.115 6.494 -2.400 1.00 91.50 208 GLU A CA 1
ATOM 1692 C C . GLU A 1 208 ? -17.414 6.329 -1.042 1.00 91.50 208 GLU A C 1
ATOM 1694 O O . GLU A 1 208 ? -17.528 7.190 -0.161 1.00 91.50 208 GLU A O 1
ATOM 1699 N N . ILE A 1 209 ? -16.619 5.265 -0.889 1.00 92.44 209 ILE A N 1
ATOM 1700 C CA . ILE A 1 209 ? -15.908 4.956 0.360 1.00 92.44 209 ILE A CA 1
ATOM 1701 C C . ILE A 1 209 ? -14.861 6.030 0.673 1.00 92.44 209 ILE A C 1
ATOM 1703 O O . ILE A 1 209 ? -14.719 6.468 1.814 1.00 92.44 209 ILE A O 1
ATOM 1707 N N . GLY A 1 210 ? -14.128 6.490 -0.335 1.00 94.06 210 GLY A N 1
ATOM 1708 C CA . GLY A 1 210 ? -13.106 7.517 -0.195 1.00 94.06 210 GLY A CA 1
ATOM 1709 C C . GLY A 1 210 ? -13.678 8.856 0.259 1.00 94.06 210 GLY A C 1
ATOM 1710 O O . GLY A 1 210 ? -13.153 9.467 1.194 1.00 94.06 210 GLY A O 1
ATOM 1711 N N . ASN A 1 211 ? -14.796 9.282 -0.337 1.00 91.69 211 ASN A N 1
ATOM 1712 C CA . ASN A 1 211 ? -15.519 10.471 0.105 1.00 91.69 211 ASN A CA 1
ATOM 1713 C C . ASN A 1 211 ? -15.998 10.316 1.551 1.00 91.69 211 ASN A C 1
ATOM 1715 O O . ASN A 1 211 ? -15.814 11.234 2.353 1.00 91.69 211 ASN A O 1
ATOM 1719 N N . TYR A 1 212 ? -16.560 9.160 1.910 1.00 90.75 212 TYR A N 1
ATOM 1720 C CA . TYR A 1 212 ? -16.965 8.872 3.285 1.00 90.75 212 TYR A CA 1
ATOM 1721 C C . TYR A 1 212 ? -15.803 9.018 4.282 1.00 90.75 212 TYR A C 1
ATOM 1723 O O . TYR A 1 212 ? -15.932 9.706 5.302 1.00 90.75 212 TYR A O 1
ATOM 1731 N N . ILE A 1 213 ? -14.637 8.449 3.963 1.00 93.69 213 ILE A N 1
ATOM 1732 C CA . ILE A 1 213 ? -13.431 8.553 4.795 1.00 93.69 213 ILE A CA 1
ATOM 1733 C C . ILE A 1 213 ? -13.002 10.021 4.950 1.00 93.69 213 ILE A C 1
ATOM 1735 O O . ILE A 1 213 ? -12.751 10.471 6.071 1.00 93.69 213 ILE A O 1
ATOM 1739 N N . ILE A 1 214 ? -12.965 10.801 3.862 1.00 92.75 214 ILE A N 1
ATOM 1740 C CA . ILE A 1 214 ? -12.578 12.222 3.923 1.00 92.75 214 ILE A CA 1
ATOM 1741 C C . ILE A 1 214 ? -13.463 13.012 4.895 1.00 92.75 214 ILE A C 1
ATOM 1743 O O . ILE A 1 214 ? -12.937 13.778 5.710 1.00 92.75 214 ILE A O 1
ATOM 1747 N N . HIS A 1 215 ? -14.783 12.814 4.832 1.00 89.12 215 HIS A N 1
ATOM 1748 C CA . HIS A 1 215 ? -15.740 13.518 5.692 1.00 89.12 215 HIS A CA 1
ATOM 1749 C C . HIS A 1 215 ? -15.624 13.104 7.166 1.00 89.12 215 HIS A C 1
ATOM 1751 O O . HIS A 1 215 ? -15.852 13.928 8.054 1.00 89.12 215 HIS A O 1
ATOM 1757 N N . THR A 1 216 ? -15.226 11.857 7.427 1.00 90.12 216 THR A N 1
ATOM 1758 C CA . THR A 1 216 ? -15.194 11.279 8.776 1.00 90.12 216 THR A CA 1
ATOM 1759 C C . THR A 1 216 ? -13.958 11.702 9.582 1.00 90.12 216 THR A C 1
ATOM 1761 O O . THR A 1 216 ? -14.097 12.167 10.714 1.00 90.12 216 THR A O 1
ATOM 1764 N N . TYR A 1 217 ? -12.741 11.575 9.033 1.00 90.50 217 TYR A N 1
ATOM 1765 C CA . TYR A 1 217 ? -11.506 11.648 9.845 1.00 90.50 217 TYR A CA 1
ATOM 1766 C C . TYR A 1 217 ? -10.788 12.995 9.831 1.00 90.50 217 TYR A C 1
ATOM 1768 O O . TYR A 1 217 ? -10.064 13.291 10.776 1.00 90.50 217 TYR A O 1
ATOM 1776 N N . LYS A 1 218 ? -10.998 13.836 8.811 1.00 88.12 218 LYS A N 1
ATOM 1777 C CA . LYS A 1 218 ? -10.418 15.191 8.654 1.00 88.12 218 LYS A CA 1
ATOM 1778 C C . LYS A 1 218 ? -8.881 15.300 8.604 1.00 88.12 218 LYS A C 1
ATOM 1780 O O . LYS A 1 218 ? -8.402 16.314 8.098 1.00 88.12 218 LYS A O 1
ATOM 1785 N N . ASN A 1 219 ? -8.121 14.331 9.116 1.00 95.62 219 ASN A N 1
ATOM 1786 C CA . ASN A 1 219 ? -6.661 14.277 9.075 1.00 95.62 219 ASN A CA 1
ATOM 1787 C C . ASN A 1 219 ? -6.120 12.838 9.189 1.00 95.62 219 ASN A C 1
ATOM 1789 O O . ASN A 1 219 ? -6.856 11.890 9.484 1.00 95.62 219 ASN A O 1
ATOM 1793 N N . TRP A 1 220 ? -4.819 12.683 8.932 1.00 97.31 220 TRP A N 1
ATOM 1794 C CA . TRP A 1 220 ? -4.149 11.383 8.933 1.00 97.31 220 TRP A CA 1
ATOM 1795 C C . TRP A 1 220 ? -3.991 10.786 10.331 1.00 97.31 220 TRP A C 1
ATOM 1797 O O . TRP A 1 220 ? -4.086 9.572 10.473 1.00 97.31 220 TRP A O 1
ATOM 1807 N N . GLU A 1 221 ? -3.777 11.601 11.359 1.00 96.94 221 GLU A N 1
ATOM 1808 C CA . GLU A 1 221 ? -3.549 11.153 12.735 1.00 96.94 221 GLU A CA 1
ATOM 1809 C C . GLU A 1 221 ? -4.760 10.381 13.270 1.00 96.94 221 GLU A C 1
ATOM 1811 O O . GLU A 1 221 ? -4.620 9.271 13.780 1.00 96.94 221 GLU A O 1
ATOM 1816 N N . ILE A 1 222 ? -5.966 10.931 13.086 1.00 96.31 222 ILE A N 1
ATOM 1817 C CA . ILE A 1 222 ? -7.222 10.299 13.512 1.00 96.31 222 ILE A CA 1
ATOM 1818 C C . ILE A 1 222 ? -7.452 9.006 12.716 1.00 96.31 222 ILE A C 1
ATOM 1820 O O . ILE A 1 222 ? -7.777 7.968 13.301 1.00 96.31 222 ILE A O 1
ATOM 1824 N N . PHE A 1 223 ? -7.255 9.042 11.393 1.00 97.50 223 PHE A N 1
ATOM 1825 C CA . PHE A 1 223 ? -7.435 7.868 10.535 1.00 97.50 223 PHE A CA 1
ATOM 1826 C C . PHE A 1 223 ? -6.471 6.731 10.907 1.00 97.50 223 PHE A C 1
ATOM 1828 O O . PHE A 1 223 ? -6.895 5.597 11.128 1.00 97.50 223 PHE A O 1
ATOM 1835 N N . LEU A 1 224 ? -5.176 7.028 11.032 1.00 97.62 224 LEU A N 1
ATOM 1836 C CA . LEU A 1 224 ? -4.151 6.033 11.337 1.00 97.62 224 LEU A CA 1
ATOM 1837 C C . LEU A 1 224 ? -4.285 5.497 12.765 1.00 97.62 224 LEU A C 1
ATOM 1839 O O . LEU A 1 224 ? -4.180 4.287 12.949 1.00 97.62 224 LEU A O 1
ATOM 1843 N N . ALA A 1 225 ? -4.588 6.339 13.760 1.00 97.56 225 ALA A N 1
ATOM 1844 C CA . ALA A 1 225 ? -4.841 5.879 15.127 1.00 97.56 225 ALA A CA 1
ATOM 1845 C C . ALA A 1 225 ? -6.035 4.915 15.191 1.00 97.56 225 ALA A C 1
ATOM 1847 O O . ALA A 1 225 ? -5.938 3.838 15.780 1.00 97.56 225 ALA A O 1
ATOM 1848 N N . SER A 1 226 ? -7.144 5.263 14.528 1.00 97.00 226 SER A N 1
ATOM 1849 C CA . SER A 1 226 ? -8.330 4.405 14.435 1.00 97.00 226 SER A CA 1
ATOM 1850 C C . SER A 1 226 ? -8.014 3.071 13.740 1.00 97.00 226 SER A C 1
ATOM 1852 O O . SER A 1 226 ? -8.457 2.013 14.196 1.00 97.00 226 SER A O 1
ATOM 1854 N N . ALA A 1 227 ? -7.186 3.093 12.688 1.00 96.81 227 ALA A N 1
ATOM 1855 C CA . ALA A 1 227 ? -6.784 1.895 11.954 1.00 96.81 227 ALA A CA 1
ATOM 1856 C C . ALA A 1 227 ? -5.831 0.998 12.761 1.00 96.81 227 ALA A C 1
ATOM 1858 O O . ALA A 1 227 ? -5.971 -0.227 12.716 1.00 96.81 227 ALA A O 1
ATOM 1859 N N . ILE A 1 228 ? -4.885 1.585 13.506 1.00 96.25 228 ILE A N 1
ATOM 1860 C CA . ILE A 1 228 ? -4.006 0.862 14.438 1.00 96.25 228 ILE A CA 1
ATOM 1861 C C . ILE A 1 228 ? -4.854 0.181 15.499 1.00 96.25 228 ILE A C 1
ATOM 1863 O O . ILE A 1 228 ? -4.801 -1.039 15.621 1.00 96.25 228 ILE A O 1
ATOM 1867 N N . LEU A 1 229 ? -5.679 0.938 16.222 1.00 95.75 229 LEU A N 1
ATOM 1868 C CA . LEU A 1 229 ? -6.466 0.392 17.322 1.00 95.75 229 LEU A CA 1
ATOM 1869 C C . LEU A 1 229 ? -7.399 -0.734 16.861 1.00 95.75 229 LEU A C 1
ATOM 1871 O O . LEU A 1 229 ? -7.457 -1.769 17.519 1.00 95.75 229 LEU A O 1
ATOM 1875 N N . GLY A 1 230 ? -8.061 -0.596 15.707 1.00 93.69 230 GLY A N 1
ATOM 1876 C CA . GLY A 1 230 ? -8.901 -1.667 15.162 1.00 93.69 230 GLY A CA 1
ATOM 1877 C C . GLY A 1 230 ? -8.123 -2.937 14.817 1.00 93.69 230 GLY A C 1
ATOM 1878 O O . GLY A 1 230 ? -8.535 -4.040 15.186 1.00 93.69 230 GLY A O 1
ATOM 1879 N N . LYS A 1 231 ? -6.949 -2.793 14.189 1.00 92.38 231 LYS A N 1
ATOM 1880 C CA . LYS A 1 231 ? -6.056 -3.922 13.900 1.00 92.38 231 LYS A CA 1
ATOM 1881 C C . LYS A 1 231 ? -5.583 -4.606 15.184 1.00 92.38 231 LYS A C 1
ATOM 1883 O O . LYS A 1 231 ? -5.620 -5.836 15.264 1.00 92.38 231 LYS A O 1
ATOM 1888 N N . GLN A 1 232 ? -5.159 -3.826 16.178 1.00 92.31 232 GLN A N 1
ATOM 1889 C CA . GLN A 1 232 ? -4.671 -4.364 17.445 1.00 92.31 232 GLN A CA 1
ATOM 1890 C C . GLN A 1 232 ? -5.783 -5.047 18.230 1.00 92.31 232 GLN A C 1
ATOM 1892 O O . GLN A 1 232 ? -5.575 -6.135 18.759 1.00 92.31 232 GLN A O 1
ATOM 1897 N N . PHE A 1 233 ? -6.986 -4.475 18.240 1.00 90.62 233 PHE A N 1
ATOM 1898 C CA . PHE A 1 233 ? -8.140 -5.080 18.890 1.00 90.62 233 PHE A CA 1
ATOM 1899 C C . PHE A 1 233 ? -8.499 -6.433 18.263 1.00 90.62 233 PHE A C 1
ATOM 1901 O O . PHE A 1 233 ? -8.697 -7.414 18.982 1.00 90.62 233 PHE A O 1
ATOM 1908 N N . MET A 1 234 ? -8.488 -6.520 16.926 1.00 87.44 234 MET A N 1
ATOM 1909 C CA . MET A 1 234 ? -8.695 -7.783 16.214 1.00 87.44 234 MET A CA 1
ATOM 1910 C C . MET A 1 234 ? -7.674 -8.841 16.652 1.00 87.44 234 MET A C 1
ATOM 1912 O O . MET A 1 234 ? -8.057 -9.969 16.957 1.00 87.44 234 MET A O 1
ATOM 1916 N N . LEU A 1 235 ? -6.382 -8.506 16.704 1.00 83.75 235 LEU A N 1
ATOM 1917 C CA . LEU A 1 235 ? -5.329 -9.454 17.092 1.00 83.75 235 LEU A CA 1
ATOM 1918 C C . LEU A 1 235 ? -5.390 -9.836 18.578 1.00 83.75 235 LEU A C 1
ATOM 1920 O O . LEU A 1 235 ? -5.145 -10.995 18.922 1.00 83.75 235 LEU A O 1
ATOM 1924 N N . PHE A 1 236 ? -5.751 -8.882 19.434 1.00 75.88 236 PHE A N 1
ATOM 1925 C CA . PHE A 1 236 ? -5.873 -9.059 20.877 1.00 75.88 236 PHE A CA 1
ATOM 1926 C C . PHE A 1 236 ? -6.989 -10.044 21.254 1.00 75.88 236 PHE A C 1
ATOM 1928 O O . PHE A 1 236 ? -6.811 -10.847 22.170 1.00 75.88 236 PHE A O 1
ATOM 1935 N N . ASP A 1 237 ? -8.121 -10.013 20.541 1.00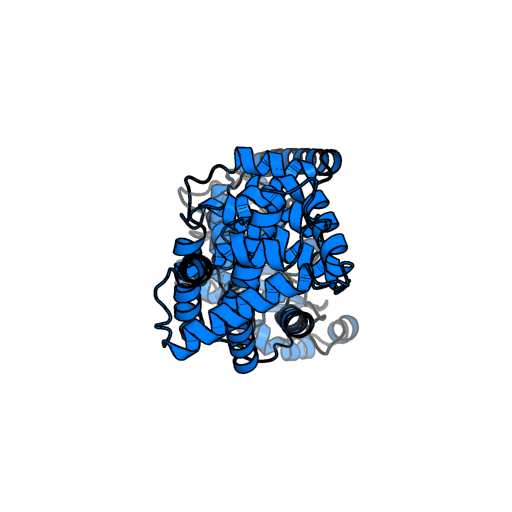 62.56 237 ASP A N 1
ATOM 1936 C CA . ASP A 1 237 ? -9.286 -10.858 20.839 1.00 62.56 237 ASP A CA 1
ATOM 1937 C C . ASP A 1 237 ? -9.233 -12.231 20.146 1.00 62.56 237 ASP A C 1
ATOM 1939 O O . ASP A 1 237 ? -9.658 -13.243 20.704 1.00 62.56 237 ASP A O 1
ATOM 1943 N N . SER A 1 238 ? -8.679 -12.294 18.931 1.00 57.94 238 SER A N 1
ATOM 1944 C CA . SER A 1 238 ? -8.863 -13.458 18.054 1.00 57.94 238 SER A CA 1
ATOM 1945 C C . SER A 1 238 ? -7.678 -14.430 18.005 1.00 57.94 238 SER A C 1
ATOM 1947 O O . SER A 1 238 ? -7.847 -15.572 17.574 1.00 57.94 238 SER A O 1
ATOM 1949 N N . GLY A 1 239 ? -6.471 -14.014 18.419 1.00 58.50 239 GLY A N 1
ATOM 1950 C CA . GLY A 1 239 ? -5.258 -14.840 18.314 1.00 58.50 239 GLY A CA 1
ATOM 1951 C C . GLY A 1 239 ? -4.960 -15.327 16.886 1.00 58.50 239 GLY A C 1
ATOM 1952 O O . GLY A 1 239 ? -4.232 -16.307 16.707 1.00 58.50 239 GLY A O 1
ATOM 1953 N N . VAL A 1 240 ? -5.555 -14.683 15.876 1.00 61.38 240 VAL A N 1
ATOM 1954 C CA . VAL A 1 240 ? -5.518 -15.114 14.480 1.00 61.38 240 VAL A CA 1
ATOM 1955 C C . VAL A 1 240 ? -4.090 -15.022 13.954 1.00 61.38 240 VAL A C 1
ATOM 1957 O O . VAL A 1 240 ? -3.488 -13.951 13.907 1.00 61.38 240 VAL A O 1
ATOM 1960 N N . LYS A 1 241 ? -3.556 -16.169 13.525 1.00 61.34 241 LYS A N 1
ATOM 1961 C CA . LYS A 1 241 ? -2.255 -16.285 12.863 1.00 61.34 241 LYS A CA 1
ATOM 1962 C C . LYS A 1 241 ? -2.473 -16.773 11.438 1.00 61.34 241 LYS A C 1
ATOM 1964 O O . LYS A 1 241 ? -2.912 -17.899 11.223 1.00 61.34 241 LYS A O 1
ATOM 1969 N N . SER A 1 242 ? -2.155 -15.927 10.469 1.00 62.75 242 SER A N 1
ATOM 1970 C CA . SER A 1 242 ? -2.114 -16.265 9.046 1.00 62.75 242 SER A CA 1
ATOM 1971 C C . SER A 1 242 ? -0.862 -15.627 8.456 1.00 62.75 242 SER A C 1
ATOM 1973 O O . SER A 1 242 ? -0.567 -14.488 8.814 1.00 62.75 242 SER A O 1
ATOM 1975 N N . PRO A 1 243 ? -0.152 -16.287 7.524 1.00 62.91 243 PRO A N 1
ATOM 1976 C CA . PRO A 1 243 ? 0.966 -15.659 6.816 1.00 62.91 243 PRO A CA 1
ATOM 1977 C C . PRO A 1 243 ? 0.538 -14.434 5.987 1.00 62.91 243 PRO A C 1
ATOM 1979 O O . PRO A 1 243 ? 1.387 -13.678 5.537 1.00 62.91 243 PRO A O 1
ATOM 1982 N N . PHE A 1 244 ? -0.769 -14.231 5.778 1.00 67.69 244 PHE A N 1
ATOM 1983 C CA . PHE A 1 244 ? -1.335 -13.080 5.068 1.00 67.69 244 PHE A CA 1
ATOM 1984 C C . PHE A 1 244 ? -1.870 -11.988 6.004 1.00 67.69 244 PHE A C 1
ATOM 1986 O O . PHE A 1 244 ? -2.499 -11.037 5.536 1.00 67.69 244 PHE A O 1
ATOM 1993 N N . ILE A 1 245 ? -1.689 -12.131 7.319 1.00 74.38 245 ILE A N 1
ATOM 1994 C CA . ILE A 1 245 ? -2.135 -11.163 8.320 1.00 74.38 245 ILE A CA 1
ATOM 1995 C C . ILE A 1 245 ? -0.891 -10.597 8.993 1.00 74.38 245 ILE A C 1
ATOM 1997 O O . ILE A 1 245 ? -0.238 -11.300 9.757 1.00 74.38 245 ILE A O 1
ATOM 2001 N N . LYS A 1 246 ? -0.606 -9.313 8.733 1.00 73.88 246 LYS A N 1
ATOM 2002 C CA . LYS A 1 246 ? 0.466 -8.579 9.422 1.00 73.88 246 LYS A CA 1
ATOM 2003 C C . LYS A 1 246 ? 0.298 -8.671 10.936 1.00 73.88 246 LYS A C 1
ATOM 2005 O O . LYS A 1 246 ? -0.840 -8.558 11.421 1.00 73.88 246 LYS A O 1
ATOM 2010 N N . GLY A 1 247 ? 1.407 -8.873 11.642 1.00 79.81 247 GLY A N 1
ATOM 2011 C CA . GLY A 1 247 ? 1.448 -8.907 13.105 1.00 79.81 247 GLY A CA 1
ATOM 2012 C C . GLY A 1 247 ? 1.135 -7.548 13.741 1.00 79.81 247 GLY A C 1
ATOM 2013 O O . GLY A 1 247 ? 0.993 -6.549 13.041 1.00 79.81 247 GLY A O 1
ATOM 2014 N N . SER A 1 248 ? 1.022 -7.519 15.074 1.00 82.06 248 SER A N 1
ATOM 2015 C CA . SER A 1 248 ? 0.823 -6.279 15.848 1.00 82.06 248 SER A CA 1
ATOM 2016 C C . SER A 1 248 ? 1.941 -5.279 15.560 1.00 82.06 248 SER A C 1
ATOM 2018 O O . SER A 1 248 ? 1.680 -4.179 15.073 1.00 82.06 248 SER A O 1
ATOM 2020 N N . ASP A 1 249 ? 3.173 -5.713 15.812 1.00 84.00 249 ASP A N 1
ATOM 2021 C CA . ASP A 1 249 ? 4.346 -4.839 15.856 1.00 84.00 249 ASP A CA 1
ATOM 2022 C C . ASP A 1 249 ? 4.771 -4.443 14.438 1.00 84.00 249 ASP A C 1
ATOM 2024 O O . ASP A 1 249 ? 5.029 -3.275 14.165 1.00 84.00 249 ASP A O 1
ATOM 2028 N N . GLU A 1 250 ? 4.701 -5.394 13.499 1.00 84.00 250 GLU A N 1
ATOM 2029 C CA . GLU A 1 250 ? 4.904 -5.155 12.064 1.00 84.00 250 GLU A CA 1
ATOM 2030 C C . GLU A 1 250 ? 3.955 -4.068 11.536 1.00 84.00 250 GLU A C 1
ATOM 2032 O O . GLU A 1 250 ? 4.380 -3.155 10.836 1.00 84.00 250 GLU A O 1
ATOM 2037 N N . TYR A 1 251 ? 2.670 -4.119 11.903 1.00 89.25 251 TYR A N 1
ATOM 2038 C CA . TYR A 1 251 ? 1.689 -3.152 11.413 1.00 89.25 251 TYR A CA 1
ATOM 2039 C C . TYR A 1 251 ? 1.939 -1.733 11.942 1.00 89.25 251 TYR A C 1
ATOM 2041 O O . TYR A 1 251 ? 1.776 -0.765 11.197 1.00 89.25 251 TYR A O 1
ATOM 2049 N N . ILE A 1 252 ? 2.343 -1.593 13.210 1.00 91.69 252 ILE A N 1
ATOM 2050 C CA . ILE A 1 252 ? 2.687 -0.284 13.784 1.00 91.69 252 ILE A CA 1
ATOM 2051 C C . ILE A 1 252 ? 4.008 0.227 13.194 1.00 91.69 252 ILE A C 1
ATOM 2053 O O . ILE A 1 252 ? 4.061 1.389 12.795 1.00 91.69 252 ILE A O 1
ATOM 2057 N N . SER A 1 253 ? 5.031 -0.626 13.057 1.00 87.94 253 SER A N 1
ATOM 2058 C CA . SER A 1 253 ? 6.307 -0.267 12.413 1.00 87.94 253 SER A CA 1
ATOM 2059 C C . SER A 1 253 ? 6.111 0.173 10.957 1.00 87.94 253 SER A C 1
ATOM 2061 O O . SER A 1 253 ? 6.704 1.161 10.525 1.00 87.94 253 SER A O 1
ATOM 2063 N N . ASP A 1 254 ? 5.221 -0.469 10.198 1.00 87.81 254 ASP A N 1
ATOM 2064 C CA . ASP A 1 254 ? 4.912 -0.044 8.829 1.00 87.81 254 ASP A CA 1
ATOM 2065 C C . ASP A 1 254 ? 4.249 1.335 8.780 1.00 87.81 254 ASP A C 1
ATOM 2067 O O . ASP A 1 254 ? 4.594 2.157 7.928 1.00 87.81 254 ASP A O 1
ATOM 2071 N N . ILE A 1 255 ? 3.321 1.620 9.699 1.00 93.44 255 ILE A N 1
ATOM 2072 C CA . ILE A 1 255 ? 2.690 2.943 9.796 1.00 93.44 255 ILE A CA 1
ATOM 2073 C C . ILE A 1 255 ? 3.701 3.993 10.269 1.00 93.44 255 ILE A C 1
ATOM 2075 O O . ILE A 1 255 ? 3.716 5.100 9.733 1.00 93.44 255 ILE A O 1
ATOM 2079 N N . TYR A 1 256 ? 4.592 3.650 11.200 1.00 92.56 256 TYR A N 1
ATOM 2080 C CA . TYR A 1 256 ? 5.709 4.507 11.589 1.00 92.56 256 TYR A CA 1
ATOM 2081 C C . TYR A 1 256 ? 6.607 4.820 10.385 1.00 92.56 256 TYR A C 1
ATOM 2083 O O . TYR A 1 256 ? 6.880 5.984 10.090 1.00 92.56 256 TYR A O 1
ATOM 2091 N N . GLY A 1 257 ? 6.993 3.803 9.613 1.00 89.62 257 GLY A N 1
ATOM 2092 C CA . GLY A 1 257 ? 7.728 3.964 8.362 1.00 89.62 257 GLY A CA 1
ATOM 2093 C C . GLY A 1 257 ? 7.001 4.865 7.361 1.00 89.62 257 GLY A C 1
ATOM 2094 O O . GLY A 1 257 ? 7.628 5.726 6.750 1.00 89.62 257 GLY A O 1
ATOM 2095 N N . LEU A 1 258 ? 5.682 4.715 7.224 1.00 91.62 258 LEU A N 1
ATOM 2096 C CA . LEU A 1 258 ? 4.833 5.523 6.346 1.00 91.62 258 LEU A CA 1
ATOM 2097 C C . LEU A 1 258 ? 4.831 7.010 6.740 1.00 91.62 258 LEU A C 1
ATOM 2099 O O . LEU A 1 258 ? 5.000 7.865 5.869 1.00 91.62 258 LEU A O 1
ATOM 2103 N N . VAL A 1 259 ? 4.663 7.338 8.028 1.00 92.88 259 VAL A N 1
ATOM 2104 C CA . VAL A 1 259 ? 4.587 8.742 8.485 1.00 92.88 259 VAL A CA 1
ATOM 2105 C C . VAL A 1 259 ? 5.951 9.427 8.557 1.00 92.88 259 VAL A C 1
ATOM 2107 O O . VAL A 1 259 ? 6.031 10.647 8.418 1.00 92.88 259 VAL A O 1
ATOM 2110 N N . THR A 1 260 ? 7.026 8.654 8.723 1.00 90.00 260 THR A N 1
ATOM 2111 C CA . THR A 1 260 ? 8.403 9.163 8.834 1.00 90.00 260 THR A CA 1
ATOM 2112 C C . THR A 1 260 ? 9.207 9.088 7.538 1.00 90.00 260 THR A C 1
ATOM 2114 O O . THR A 1 260 ? 10.323 9.607 7.477 1.00 90.00 260 THR A O 1
ATOM 2117 N N . SER A 1 261 ? 8.653 8.468 6.494 1.00 88.00 261 SER A N 1
ATOM 2118 C CA . SER A 1 261 ? 9.334 8.280 5.215 1.00 88.00 261 SER A CA 1
ATOM 2119 C C . SER A 1 261 ? 9.809 9.612 4.623 1.00 88.00 261 SER A C 1
ATOM 2121 O O . SER A 1 261 ? 9.009 10.551 4.504 1.00 88.00 261 SER A O 1
ATOM 2123 N N . PRO A 1 262 ? 11.062 9.691 4.132 1.00 82.12 262 PRO A N 1
ATOM 2124 C CA . PRO A 1 262 ? 11.554 10.888 3.453 1.00 82.12 262 PRO A CA 1
ATOM 2125 C C . PRO A 1 262 ? 10.751 11.209 2.182 1.00 82.12 262 PRO A C 1
ATOM 2127 O O . PRO A 1 262 ? 10.698 12.363 1.762 1.00 82.12 262 PRO A O 1
ATOM 2130 N N . ASN A 1 263 ? 10.072 10.212 1.603 1.00 84.38 263 ASN A N 1
ATOM 2131 C CA . ASN A 1 263 ? 9.262 10.371 0.397 1.00 84.38 263 ASN A CA 1
ATOM 2132 C C . ASN A 1 263 ? 7.880 10.986 0.649 1.00 84.38 263 ASN A C 1
ATOM 2134 O O . ASN A 1 263 ? 7.169 11.285 -0.308 1.00 84.38 263 ASN A O 1
ATOM 2138 N N . LYS A 1 264 ? 7.480 11.162 1.917 1.00 89.88 264 LYS A N 1
ATOM 2139 C CA . LYS A 1 264 ? 6.176 11.721 2.317 1.00 89.88 264 LYS A CA 1
ATOM 2140 C C . LYS A 1 264 ? 4.986 11.058 1.587 1.00 89.88 264 LYS A C 1
ATOM 2142 O O . LYS A 1 264 ? 4.179 11.750 0.964 1.00 89.88 264 LYS A O 1
ATOM 2147 N N . PRO A 1 265 ? 4.847 9.723 1.675 1.00 91.75 265 PRO A N 1
ATOM 2148 C CA . PRO A 1 265 ? 3.884 8.927 0.911 1.00 91.75 265 PRO A CA 1
ATOM 2149 C C . PRO A 1 265 ? 2.436 9.370 1.084 1.00 91.75 265 PRO A C 1
ATOM 2151 O O . PRO A 1 265 ? 1.689 9.387 0.115 1.00 91.75 265 PRO A O 1
ATOM 2154 N N . LEU A 1 266 ? 2.036 9.796 2.281 1.00 93.56 266 LEU A N 1
ATOM 2155 C CA . LEU A 1 266 ? 0.666 10.249 2.537 1.00 93.56 266 LEU A CA 1
ATOM 2156 C C . LEU A 1 266 ? 0.287 11.509 1.738 1.00 93.56 266 LEU A C 1
ATOM 2158 O O . LEU A 1 266 ? -0.881 11.694 1.397 1.00 93.56 266 LEU A O 1
ATOM 2162 N N . LEU A 1 267 ? 1.268 12.343 1.370 1.00 92.00 267 LEU A N 1
ATOM 2163 C CA . LEU A 1 267 ? 1.033 13.592 0.641 1.00 92.00 267 LEU A CA 1
ATOM 2164 C C . LEU A 1 267 ? 0.788 13.394 -0.858 1.00 92.00 267 LEU A C 1
ATOM 2166 O O . LEU A 1 267 ? 0.293 14.314 -1.507 1.00 92.00 267 LEU A O 1
ATOM 2170 N N . ILE A 1 268 ? 1.102 12.225 -1.429 1.00 90.69 268 ILE A N 1
ATOM 2171 C CA . ILE A 1 268 ? 0.979 12.007 -2.882 1.00 90.69 268 ILE A CA 1
ATOM 2172 C C . ILE A 1 268 ? -0.465 12.125 -3.379 1.00 90.69 268 ILE A C 1
ATOM 2174 O O . ILE A 1 268 ? -0.689 12.504 -4.523 1.00 90.69 268 ILE A O 1
ATOM 2178 N N . SER A 1 269 ? -1.433 11.798 -2.518 1.00 91.31 269 SER A N 1
ATOM 2179 C CA . SER A 1 269 ? -2.864 11.840 -2.827 1.00 91.31 269 SER A CA 1
ATOM 2180 C C . SER A 1 269 ? -3.432 13.262 -2.801 1.00 91.31 269 SER A C 1
ATOM 2182 O O . SER A 1 269 ? -4.537 13.493 -3.285 1.00 91.31 269 SER A O 1
ATOM 2184 N N . GLY A 1 270 ? -2.706 14.211 -2.195 1.00 92.06 270 GLY A N 1
ATOM 2185 C CA . GLY A 1 270 ? -3.209 15.544 -1.862 1.00 92.06 270 GLY A CA 1
ATOM 2186 C C . GLY A 1 270 ? -4.199 15.577 -0.689 1.00 92.06 270 GLY A C 1
ATOM 2187 O O . GLY A 1 270 ? -4.648 16.659 -0.311 1.00 92.06 270 GLY A O 1
ATOM 2188 N N . ILE A 1 271 ? -4.532 14.431 -0.087 1.00 95.38 271 ILE A N 1
ATOM 2189 C CA . ILE A 1 271 ? -5.506 14.332 1.005 1.00 95.38 271 ILE A CA 1
ATOM 2190 C C . ILE A 1 271 ? -4.841 14.705 2.335 1.00 95.38 271 ILE A C 1
ATOM 2192 O O . ILE A 1 271 ? -3.767 14.207 2.677 1.00 95.38 271 ILE A O 1
ATOM 2196 N N . TRP A 1 272 ? -5.501 15.599 3.080 1.00 95.44 272 TRP A N 1
ATOM 2197 C CA . TRP A 1 272 ? -5.103 16.070 4.413 1.00 95.44 272 TRP A CA 1
ATOM 2198 C C . TRP A 1 272 ? -3.628 16.491 4.522 1.00 95.44 272 TRP A C 1
ATOM 2200 O O . TRP A 1 272 ? -2.937 16.163 5.488 1.00 95.44 272 TRP A O 1
ATOM 2210 N N . GLY A 1 273 ? -3.131 17.246 3.536 1.00 91.06 273 GLY A N 1
ATOM 2211 C CA . GLY A 1 273 ? -1.731 17.692 3.495 1.00 91.06 273 GLY A CA 1
ATOM 2212 C C . GLY A 1 273 ? -1.295 18.596 4.659 1.00 91.06 273 GLY A C 1
ATOM 2213 O O . GLY A 1 273 ? -0.106 18.851 4.823 1.00 91.06 273 GLY A O 1
ATOM 2214 N N . ASN A 1 274 ? -2.242 19.064 5.473 1.00 90.56 274 ASN A N 1
ATOM 2215 C CA . ASN A 1 274 ? -2.036 19.849 6.690 1.00 90.56 274 ASN A CA 1
ATOM 2216 C C . ASN A 1 274 ? -1.984 19.007 7.983 1.00 90.56 274 ASN A C 1
ATOM 2218 O O . ASN A 1 274 ? -1.975 19.585 9.067 1.00 90.56 274 ASN A O 1
ATOM 2222 N N . SER A 1 275 ? -1.978 17.675 7.881 1.00 94.06 275 SER A N 1
ATOM 2223 C CA . SER A 1 275 ? -1.864 16.762 9.029 1.00 94.06 275 SER A CA 1
ATOM 2224 C C . SER A 1 275 ? -0.560 16.986 9.811 1.00 94.06 275 SER A C 1
ATOM 2226 O O . SER A 1 275 ? 0.509 17.150 9.217 1.00 94.06 275 SER A O 1
ATOM 2228 N N . ASN A 1 276 ? -0.621 16.952 11.143 1.00 90.50 276 ASN A N 1
ATOM 2229 C CA . ASN A 1 276 ? 0.526 17.070 12.043 1.00 90.50 276 ASN A CA 1
ATOM 2230 C C . ASN A 1 276 ? 1.123 15.690 12.359 1.00 90.50 276 ASN A C 1
ATOM 2232 O O . ASN A 1 276 ? 1.005 15.142 13.457 1.00 90.50 276 ASN A O 1
ATOM 2236 N N . LEU A 1 277 ? 1.842 15.135 11.385 1.00 94.19 277 LEU A N 1
ATOM 2237 C CA . LEU A 1 277 ? 2.483 13.827 11.541 1.00 94.19 277 LEU A CA 1
ATOM 2238 C C . LEU A 1 277 ? 3.647 13.829 12.547 1.00 94.19 277 LEU A C 1
ATOM 2240 O O . LEU A 1 277 ? 4.048 12.761 12.996 1.00 94.19 277 LEU A O 1
ATOM 2244 N N . VAL A 1 278 ? 4.189 14.992 12.928 1.00 92.38 278 VAL A N 1
ATOM 2245 C CA . VAL A 1 278 ? 5.323 15.085 13.868 1.00 92.38 278 VAL A CA 1
ATOM 2246 C C . VAL A 1 278 ? 4.907 14.670 15.276 1.00 92.38 278 VAL A C 1
ATOM 2248 O O . VAL A 1 278 ? 5.614 13.908 15.929 1.00 92.38 278 VAL A O 1
ATOM 2251 N N . GLU A 1 279 ? 3.767 15.166 15.750 1.00 90.19 279 GLU A N 1
ATOM 2252 C CA . GLU A 1 279 ? 3.238 14.797 17.065 1.00 90.19 279 GLU A CA 1
ATOM 2253 C C . GLU A 1 279 ? 2.781 13.340 17.082 1.00 90.19 279 GLU A C 1
ATOM 2255 O O . GLU A 1 279 ? 3.144 12.591 17.985 1.00 90.19 279 GLU A O 1
ATOM 2260 N N . PHE A 1 280 ? 2.082 12.913 16.030 1.00 95.25 280 PHE A N 1
ATOM 2261 C CA . PHE A 1 280 ? 1.647 11.528 15.898 1.00 95.25 280 PHE A CA 1
ATOM 2262 C C . PHE A 1 280 ? 2.821 10.543 15.848 1.00 95.25 280 PHE A C 1
ATOM 2264 O O . PHE A 1 280 ? 2.753 9.479 16.452 1.00 95.25 280 PHE A O 1
ATOM 2271 N N . THR A 1 281 ? 3.934 10.914 15.205 1.00 94.69 281 THR A N 1
ATOM 2272 C CA . THR A 1 281 ? 5.160 10.099 15.198 1.00 94.69 281 THR A CA 1
ATOM 2273 C C . THR A 1 281 ? 5.641 9.814 16.619 1.00 94.69 281 THR A C 1
ATOM 2275 O O . THR A 1 281 ? 5.915 8.662 16.924 1.00 94.69 281 THR A O 1
ATOM 2278 N N . LYS A 1 282 ? 5.667 10.817 17.507 1.00 93.88 282 LYS A N 1
ATOM 2279 C CA . LYS A 1 282 ? 6.091 10.633 18.908 1.00 93.88 282 LYS A CA 1
ATOM 2280 C C . LYS A 1 282 ? 5.186 9.674 19.674 1.00 93.88 282 LYS A C 1
ATOM 2282 O O . LYS A 1 282 ? 5.669 8.906 20.490 1.00 93.88 282 LYS A O 1
ATOM 2287 N N . VAL A 1 283 ? 3.884 9.704 19.392 1.00 95.12 283 VAL A N 1
ATOM 2288 C CA . VAL A 1 283 ? 2.927 8.757 19.980 1.00 95.12 283 VAL A CA 1
ATOM 2289 C C . VAL A 1 283 ? 3.226 7.330 19.517 1.00 95.12 283 VAL A C 1
ATOM 2291 O O . VAL A 1 283 ? 3.167 6.400 20.311 1.00 95.12 283 VAL A O 1
ATOM 2294 N N . LEU A 1 284 ? 3.581 7.141 18.242 1.00 95.00 284 LEU A N 1
ATOM 2295 C CA . LEU A 1 284 ? 3.936 5.820 17.717 1.00 95.00 284 LEU A CA 1
ATOM 2296 C C . LEU A 1 284 ? 5.248 5.273 18.292 1.00 95.00 284 LEU A C 1
ATOM 2298 O O . LEU A 1 284 ? 5.377 4.057 18.402 1.00 95.00 284 LEU A O 1
ATOM 2302 N N . GLU A 1 285 ? 6.187 6.144 18.676 1.00 93.50 285 GLU A N 1
ATOM 2303 C CA . GLU A 1 285 ? 7.481 5.765 19.269 1.00 93.50 285 GLU A CA 1
ATOM 2304 C C . GLU A 1 285 ? 7.337 4.968 20.575 1.00 93.50 285 GLU A C 1
ATOM 2306 O O . GLU A 1 285 ? 8.233 4.204 20.922 1.00 93.50 285 GLU A O 1
ATOM 2311 N N . GLU A 1 286 ? 6.195 5.066 21.262 1.00 93.44 286 GLU A N 1
ATOM 2312 C CA . GLU A 1 286 ? 5.886 4.276 22.464 1.00 93.44 286 GLU A CA 1
ATOM 2313 C C . GLU A 1 286 ? 5.616 2.789 22.171 1.00 93.44 286 GLU A C 1
ATOM 2315 O O . GLU A 1 286 ? 5.635 1.962 23.085 1.00 93.44 286 GLU A O 1
ATOM 2320 N N . TYR A 1 287 ? 5.355 2.438 20.909 1.00 92.50 287 TYR A N 1
ATOM 2321 C CA . TYR A 1 287 ? 4.875 1.113 20.499 1.00 92.50 287 TYR A CA 1
ATOM 2322 C C . TYR A 1 287 ? 5.822 0.375 19.547 1.00 92.50 287 TYR A C 1
ATOM 2324 O O . TYR A 1 287 ? 5.455 -0.674 19.015 1.00 92.50 287 TYR A O 1
ATOM 2332 N N . ILE A 1 288 ? 7.014 0.918 19.304 1.00 91.00 288 ILE A N 1
ATOM 2333 C CA . ILE A 1 288 ? 8.020 0.350 18.400 1.00 91.00 288 ILE A CA 1
ATOM 2334 C C . ILE A 1 288 ? 9.365 0.195 19.107 1.00 91.00 288 ILE A C 1
ATOM 2336 O O . ILE A 1 288 ? 9.653 0.877 20.091 1.00 91.00 288 ILE A O 1
ATOM 2340 N N . ASP A 1 289 ? 10.213 -0.682 18.574 1.00 89.44 289 ASP A N 1
ATOM 2341 C CA . ASP A 1 289 ? 11.617 -0.744 18.967 1.00 89.44 289 ASP A CA 1
ATOM 2342 C C . ASP A 1 289 ? 12.392 0.392 18.277 1.00 89.44 289 ASP A C 1
ATOM 2344 O O . ASP A 1 289 ? 12.658 0.364 17.072 1.00 89.44 289 ASP A O 1
ATOM 2348 N N . ILE A 1 290 ? 12.720 1.432 19.047 1.00 87.00 290 ILE A N 1
ATOM 2349 C CA . ILE A 1 290 ? 13.427 2.615 18.543 1.00 87.00 290 ILE A CA 1
ATOM 2350 C C . ILE A 1 290 ? 14.857 2.289 18.115 1.00 87.00 290 ILE A C 1
ATOM 2352 O O . ILE A 1 290 ? 15.350 2.898 17.165 1.00 87.00 290 ILE A O 1
ATOM 2356 N N . ASP A 1 291 ? 15.523 1.339 18.770 1.00 88.38 291 ASP A N 1
ATOM 2357 C CA . ASP A 1 291 ? 16.897 0.982 18.426 1.00 88.38 291 ASP A CA 1
ATOM 2358 C C . ASP A 1 291 ? 16.933 0.248 17.077 1.00 88.38 291 ASP A C 1
ATOM 2360 O O . ASP A 1 291 ? 17.755 0.577 16.213 1.00 88.38 291 ASP A O 1
ATOM 2364 N N . GLU A 1 292 ? 15.990 -0.674 16.853 1.00 87.56 292 GLU A N 1
ATOM 2365 C CA . GLU A 1 292 ? 15.806 -1.343 15.559 1.00 87.56 292 GLU A CA 1
ATOM 2366 C C . GLU A 1 292 ? 15.476 -0.328 14.449 1.00 87.56 292 GLU A C 1
ATOM 2368 O O . GLU A 1 292 ? 16.087 -0.331 13.376 1.00 87.56 292 GLU A O 1
ATOM 2373 N N . GLU A 1 293 ? 14.570 0.613 14.719 1.00 84.62 293 GLU A N 1
ATOM 2374 C CA . GLU A 1 293 ? 14.177 1.650 13.761 1.00 84.62 293 GLU A CA 1
ATOM 2375 C C . GLU A 1 293 ? 15.316 2.634 13.439 1.00 84.62 293 GLU A C 1
ATOM 2377 O O . GLU A 1 293 ? 15.493 3.033 12.280 1.00 84.62 293 GLU A O 1
ATOM 2382 N N . LEU A 1 294 ? 16.146 3.002 14.420 1.00 84.88 294 LEU A N 1
ATOM 2383 C CA . LEU A 1 294 ? 17.346 3.814 14.196 1.00 84.88 294 LEU A CA 1
ATOM 2384 C C . LEU A 1 294 ? 18.385 3.068 13.354 1.00 84.88 294 LEU A C 1
ATOM 2386 O O . LEU A 1 294 ? 19.010 3.672 12.475 1.00 84.88 294 LEU A O 1
ATOM 2390 N N . GLN A 1 295 ? 18.572 1.767 13.583 1.00 87.38 295 GLN A N 1
ATOM 2391 C CA . GLN A 1 295 ? 19.464 0.954 12.762 1.00 87.38 295 GLN A CA 1
ATOM 2392 C C . GLN A 1 295 ? 18.987 0.910 11.304 1.00 87.38 295 GLN A C 1
ATOM 2394 O O . GLN A 1 295 ? 19.773 1.214 10.400 1.00 87.38 295 GLN A O 1
ATOM 2399 N N . LEU A 1 296 ? 17.701 0.627 11.079 1.00 82.88 296 LEU A N 1
ATOM 2400 C CA . LEU A 1 296 ? 17.097 0.605 9.744 1.00 82.88 296 LEU A CA 1
ATOM 2401 C C . LEU A 1 296 ? 17.277 1.944 9.017 1.00 82.88 296 LEU A C 1
ATOM 2403 O O . LEU A 1 296 ? 17.670 1.974 7.850 1.00 82.88 296 LEU A O 1
ATOM 2407 N N . ARG A 1 297 ? 17.051 3.072 9.702 1.00 81.44 297 ARG A N 1
ATOM 2408 C CA . ARG A 1 297 ? 17.263 4.412 9.124 1.00 81.44 297 ARG A CA 1
ATOM 2409 C C . ARG A 1 297 ? 18.710 4.646 8.705 1.00 81.44 297 ARG A C 1
ATOM 2411 O O . ARG A 1 297 ? 18.946 5.128 7.599 1.00 81.44 297 ARG A O 1
ATOM 2418 N N . ASN A 1 298 ? 19.667 4.268 9.548 1.00 85.00 298 ASN A N 1
ATOM 2419 C CA . ASN A 1 298 ? 21.091 4.411 9.246 1.00 85.00 298 ASN A CA 1
ATOM 2420 C C . ASN A 1 298 ? 21.520 3.557 8.039 1.00 85.00 298 ASN A C 1
ATOM 2422 O O . ASN A 1 298 ? 22.361 3.980 7.242 1.00 85.00 298 ASN A O 1
ATOM 2426 N N . GLU A 1 299 ? 20.975 2.348 7.895 1.00 84.69 299 GLU A N 1
ATOM 2427 C CA . GLU A 1 299 ? 21.233 1.476 6.742 1.00 84.69 299 GLU A CA 1
ATOM 2428 C C . GLU A 1 299 ? 20.657 2.070 5.451 1.00 84.69 299 GLU A C 1
ATOM 2430 O O . GLU A 1 299 ? 21.358 2.164 4.438 1.00 84.69 299 GLU A O 1
ATOM 2435 N N . VAL A 1 300 ? 19.418 2.560 5.512 1.00 81.19 300 VAL A N 1
ATOM 2436 C CA . VAL A 1 300 ? 18.731 3.230 4.403 1.00 81.19 300 VAL A CA 1
ATOM 2437 C C . VAL A 1 300 ? 19.451 4.510 3.967 1.00 81.19 300 VAL A C 1
ATOM 2439 O O . VAL A 1 300 ? 19.594 4.758 2.771 1.00 81.19 300 VAL A O 1
ATOM 2442 N N . GLU A 1 301 ? 19.944 5.323 4.900 1.00 82.00 301 GLU A N 1
ATOM 2443 C CA . GLU A 1 301 ? 20.678 6.553 4.581 1.00 82.00 301 GLU A CA 1
ATOM 2444 C C . GLU A 1 301 ? 22.005 6.258 3.864 1.00 82.00 301 GLU A C 1
ATOM 2446 O O . GLU A 1 301 ? 22.321 6.873 2.837 1.00 82.00 301 GLU A O 1
ATOM 2451 N N . LYS A 1 302 ? 22.756 5.255 4.341 1.00 83.50 302 LYS A N 1
ATOM 2452 C CA . LYS A 1 302 ? 23.985 4.787 3.678 1.00 83.50 302 LYS A CA 1
ATOM 2453 C C . LYS A 1 302 ? 23.698 4.273 2.271 1.00 83.50 302 LYS A C 1
ATOM 2455 O O . LYS A 1 302 ? 24.444 4.581 1.339 1.00 83.50 302 LYS A O 1
ATOM 2460 N N . PHE A 1 303 ? 22.619 3.511 2.114 1.00 80.19 303 PHE A N 1
ATOM 2461 C CA . PHE A 1 303 ? 22.165 3.018 0.822 1.00 80.19 303 PHE A CA 1
ATOM 2462 C C . PHE A 1 303 ? 21.805 4.162 -0.135 1.00 80.19 303 PHE A C 1
ATOM 2464 O O . PHE A 1 303 ? 22.305 4.195 -1.259 1.00 80.19 303 PHE A O 1
ATOM 2471 N N . ASN A 1 304 ? 20.990 5.122 0.319 1.00 78.00 304 ASN A N 1
ATOM 2472 C CA . ASN A 1 304 ? 20.571 6.285 -0.467 1.00 78.00 304 ASN A CA 1
ATOM 2473 C C . ASN A 1 304 ? 21.774 7.088 -0.955 1.00 78.00 304 ASN A C 1
ATOM 2475 O O . ASN A 1 304 ? 21.872 7.363 -2.147 1.00 78.00 304 ASN A O 1
ATOM 2479 N N . THR A 1 305 ? 22.718 7.382 -0.059 1.00 81.25 305 THR A N 1
ATOM 2480 C CA . THR A 1 305 ? 23.948 8.117 -0.389 1.00 81.25 305 THR A CA 1
ATOM 2481 C C . THR A 1 305 ? 24.731 7.405 -1.494 1.00 81.25 305 THR A C 1
ATOM 2483 O O . THR A 1 305 ? 25.132 8.004 -2.489 1.00 81.25 305 THR A O 1
ATOM 2486 N N . LEU A 1 306 ? 24.903 6.089 -1.365 1.00 79.06 306 LEU A N 1
ATOM 2487 C CA . LEU A 1 306 ? 25.646 5.283 -2.331 1.00 79.06 306 LEU A CA 1
ATOM 2488 C C . LEU A 1 306 ? 24.941 5.173 -3.693 1.00 79.06 306 LEU A C 1
ATOM 2490 O O . LEU A 1 306 ? 25.600 5.199 -4.741 1.00 79.06 306 LEU A O 1
ATOM 2494 N N . ARG A 1 307 ? 23.612 5.033 -3.682 1.00 78.38 307 ARG A N 1
ATOM 2495 C CA . ARG A 1 307 ? 22.765 4.982 -4.879 1.00 78.38 307 ARG A CA 1
ATOM 2496 C C . ARG A 1 307 ? 22.776 6.319 -5.607 1.00 78.38 307 ARG A C 1
ATOM 2498 O O . ARG A 1 307 ? 23.054 6.345 -6.804 1.00 78.38 307 ARG A O 1
ATOM 2505 N N . GLU A 1 308 ? 22.568 7.416 -4.887 1.00 79.19 308 GLU A N 1
ATOM 2506 C CA . GLU A 1 308 ? 22.615 8.771 -5.431 1.00 79.19 308 GLU A CA 1
ATOM 2507 C C . GLU A 1 308 ? 23.988 9.074 -6.038 1.00 79.19 308 GLU A C 1
ATOM 2509 O O . GLU A 1 308 ? 24.068 9.477 -7.197 1.00 79.19 308 GLU A O 1
ATOM 2514 N N . GLU A 1 309 ? 25.084 8.778 -5.330 1.00 78.69 309 GLU A N 1
ATOM 2515 C CA . GLU A 1 309 ? 26.430 8.927 -5.885 1.00 78.69 309 GLU A CA 1
ATOM 2516 C C . GLU A 1 309 ? 26.617 8.140 -7.186 1.00 78.69 309 GLU A C 1
ATOM 2518 O O . GLU A 1 309 ? 27.240 8.635 -8.126 1.00 78.69 309 GLU A O 1
ATOM 2523 N N . THR A 1 310 ? 26.112 6.906 -7.247 1.00 75.62 310 THR A N 1
ATOM 2524 C CA . THR A 1 310 ? 26.239 6.045 -8.431 1.00 75.62 310 THR A CA 1
ATOM 2525 C C . THR A 1 310 ? 25.463 6.624 -9.613 1.00 75.62 310 THR A C 1
ATOM 2527 O O . THR A 1 310 ? 26.003 6.712 -10.719 1.00 75.62 310 THR A O 1
ATOM 2530 N N . ILE A 1 311 ? 24.231 7.074 -9.373 1.00 76.56 311 ILE A N 1
ATOM 2531 C CA . ILE A 1 311 ? 23.365 7.691 -10.379 1.00 76.56 311 ILE A CA 1
ATOM 2532 C C . ILE A 1 311 ? 23.972 9.012 -10.879 1.00 76.56 311 ILE A C 1
ATOM 2534 O O . ILE A 1 311 ? 24.120 9.196 -12.089 1.00 76.56 311 ILE A O 1
ATOM 2538 N N . ILE A 1 312 ? 24.398 9.899 -9.971 1.00 76.56 312 ILE A N 1
ATOM 2539 C CA . ILE A 1 312 ? 25.020 11.191 -10.308 1.00 76.56 312 ILE A CA 1
ATOM 2540 C C . ILE A 1 312 ? 26.298 10.974 -11.119 1.00 76.56 312 ILE A C 1
ATOM 2542 O O . ILE A 1 312 ? 26.484 11.581 -12.176 1.00 76.56 312 ILE A O 1
ATOM 2546 N N . LYS A 1 313 ? 27.177 10.066 -10.675 1.00 69.94 313 LYS A N 1
ATOM 2547 C CA . LYS A 1 313 ? 28.414 9.740 -11.399 1.00 69.94 313 LYS A CA 1
ATOM 2548 C C . LYS A 1 313 ? 28.133 9.153 -12.795 1.00 69.94 313 LYS A C 1
ATOM 2550 O O . LYS A 1 313 ? 29.006 9.236 -13.661 1.00 69.94 313 LYS A O 1
ATOM 2555 N N . GLY A 1 314 ? 26.943 8.592 -13.023 1.00 64.38 314 GLY A N 1
ATOM 2556 C CA . GLY A 1 314 ? 26.435 8.120 -14.315 1.00 64.38 314 GLY A CA 1
ATOM 2557 C C . GLY A 1 314 ? 25.773 9.177 -15.205 1.00 64.38 314 GLY A C 1
ATOM 2558 O O . GLY A 1 314 ? 25.288 8.822 -16.276 1.00 64.38 314 GLY A O 1
ATOM 2559 N N . GLY A 1 315 ? 25.747 10.454 -14.800 1.00 68.44 315 GLY A N 1
ATOM 2560 C CA . GLY A 1 315 ? 25.034 11.525 -15.517 1.00 68.44 315 GLY A CA 1
ATOM 2561 C C . GLY A 1 315 ? 23.512 11.506 -15.305 1.00 68.44 315 GLY A C 1
ATOM 2562 O O . GLY A 1 315 ? 22.761 12.169 -16.036 1.00 68.44 315 GLY A O 1
ATOM 2563 N N . GLY A 1 316 ? 23.061 10.717 -14.328 1.00 74.75 316 GLY A N 1
ATOM 2564 C CA . GLY A 1 316 ? 21.678 10.579 -13.901 1.00 74.75 316 GLY A CA 1
ATOM 2565 C C . GLY A 1 316 ? 21.304 11.514 -12.745 1.00 74.75 316 GLY A C 1
ATOM 2566 O O . GLY A 1 316 ? 22.109 12.302 -12.254 1.00 74.75 316 GLY A O 1
ATOM 2567 N N . SER A 1 317 ? 20.063 11.378 -12.293 1.00 80.44 317 SER A N 1
ATOM 2568 C CA . SER A 1 317 ? 19.530 11.873 -11.019 1.00 80.44 317 SER A CA 1
ATOM 2569 C C . SER A 1 317 ? 18.451 10.892 -10.544 1.00 80.44 317 SER A C 1
ATOM 2571 O O . SER A 1 317 ? 18.003 10.057 -11.335 1.00 80.44 317 SER A O 1
ATOM 2573 N N . LEU A 1 318 ? 18.009 10.984 -9.287 1.00 78.44 318 LEU A N 1
ATOM 2574 C CA . LEU A 1 318 ? 16.868 10.188 -8.807 1.00 78.44 318 LEU A CA 1
ATOM 2575 C C . LEU A 1 318 ? 15.606 10.432 -9.659 1.00 78.44 318 LEU A C 1
ATOM 2577 O O . LEU A 1 318 ? 14.847 9.502 -9.925 1.00 78.44 318 LEU A O 1
ATOM 2581 N N . ASP A 1 319 ? 15.428 11.649 -10.181 1.00 79.44 319 ASP A N 1
ATOM 2582 C CA . ASP A 1 319 ? 14.351 11.965 -11.127 1.00 79.44 319 ASP A CA 1
ATOM 2583 C C . ASP A 1 319 ? 14.527 11.250 -12.473 1.00 79.44 319 ASP A C 1
ATOM 2585 O O . ASP A 1 319 ? 13.567 10.726 -13.030 1.00 79.44 319 ASP A O 1
ATOM 2589 N N . LYS A 1 320 ? 15.751 11.160 -13.006 1.00 83.38 320 LYS A N 1
ATOM 2590 C CA . LYS A 1 320 ? 15.992 10.397 -14.242 1.00 83.38 320 LYS A CA 1
ATOM 2591 C C . LYS A 1 320 ? 15.783 8.898 -14.046 1.00 83.38 320 LYS A C 1
ATOM 2593 O O . LYS A 1 320 ? 15.309 8.227 -14.954 1.00 83.38 320 LYS A O 1
ATOM 2598 N N . GLU A 1 321 ? 16.122 8.365 -12.876 1.00 86.00 321 GLU A N 1
ATOM 2599 C CA . GLU A 1 321 ? 15.812 6.980 -12.517 1.00 86.00 321 GLU A CA 1
ATOM 2600 C C . GLU A 1 321 ? 14.305 6.739 -12.434 1.00 86.00 321 GLU A C 1
ATOM 2602 O O . GLU A 1 321 ? 13.827 5.738 -12.965 1.00 86.00 321 GLU A O 1
ATOM 2607 N N . ALA A 1 322 ? 13.550 7.688 -11.873 1.00 80.12 322 ALA A N 1
ATOM 2608 C CA . ALA A 1 322 ? 12.091 7.686 -11.924 1.00 80.12 322 ALA A CA 1
ATOM 2609 C C . ALA A 1 322 ? 11.567 7.516 -13.346 1.00 80.12 322 ALA A C 1
ATOM 2611 O O . ALA A 1 322 ? 10.770 6.622 -13.617 1.00 80.12 322 ALA A O 1
ATOM 2612 N N . GLN A 1 323 ? 12.039 8.396 -14.228 1.00 86.12 323 GLN A N 1
ATOM 2613 C CA . GLN A 1 323 ? 11.605 8.481 -15.612 1.00 86.12 323 GLN A CA 1
ATOM 2614 C C . GLN A 1 323 ? 11.994 7.215 -16.373 1.00 86.12 323 GLN A C 1
ATOM 2616 O O . GLN A 1 323 ? 11.205 6.716 -17.162 1.00 86.12 323 GLN A O 1
ATOM 2621 N N . ALA A 1 324 ? 13.179 6.658 -16.108 1.00 89.50 324 ALA A N 1
ATOM 2622 C CA . ALA A 1 324 ? 13.629 5.406 -16.708 1.00 89.50 324 ALA A CA 1
ATOM 2623 C C . ALA A 1 324 ? 12.740 4.219 -16.310 1.00 89.50 324 ALA A C 1
ATOM 2625 O O . ALA A 1 324 ? 12.378 3.410 -17.164 1.00 89.50 324 ALA A O 1
ATOM 2626 N N . ILE A 1 325 ? 12.379 4.125 -15.025 1.00 85.94 325 ILE A N 1
ATOM 2627 C CA . ILE A 1 325 ? 11.472 3.091 -14.511 1.00 85.94 325 ILE A CA 1
ATOM 2628 C C . ILE A 1 325 ? 10.078 3.249 -15.122 1.00 85.94 325 ILE A C 1
ATOM 2630 O O . ILE A 1 325 ? 9.522 2.277 -15.623 1.00 85.94 325 ILE A O 1
ATOM 2634 N N . GLU A 1 326 ? 9.525 4.462 -15.098 1.00 82.69 326 GLU A N 1
ATOM 2635 C CA . GLU A 1 326 ? 8.195 4.763 -15.638 1.00 82.69 326 GLU A CA 1
ATOM 2636 C C . GLU A 1 326 ? 8.110 4.459 -17.134 1.00 82.69 326 GLU A C 1
ATOM 2638 O O . GLU A 1 326 ? 7.186 3.783 -17.582 1.00 82.69 326 GLU A O 1
ATOM 2643 N N . LEU A 1 327 ? 9.122 4.875 -17.891 1.00 89.25 327 LEU A N 1
ATOM 2644 C CA . LEU A 1 327 ? 9.195 4.612 -19.317 1.00 89.25 327 LEU A CA 1
ATOM 2645 C C . LEU A 1 327 ? 9.259 3.108 -19.611 1.00 89.25 327 LEU A C 1
ATOM 2647 O O . LEU A 1 327 ? 8.564 2.622 -20.500 1.00 89.25 327 LEU A O 1
ATOM 2651 N N . PHE A 1 328 ? 10.051 2.341 -18.855 1.00 91.00 328 PHE A N 1
ATOM 2652 C CA . PHE A 1 328 ? 10.096 0.887 -19.023 1.00 91.00 328 PHE A CA 1
ATOM 2653 C C . PHE A 1 328 ? 8.767 0.211 -18.643 1.00 91.00 328 PHE A C 1
ATOM 2655 O O . PHE A 1 328 ? 8.323 -0.718 -19.324 1.00 91.00 328 PHE A O 1
ATOM 2662 N N . GLU A 1 329 ? 8.108 0.694 -17.590 1.00 83.94 329 GLU A N 1
ATOM 2663 C CA . GLU A 1 329 ? 6.794 0.218 -17.157 1.00 83.94 329 GLU A CA 1
ATOM 2664 C C . GLU A 1 329 ? 5.732 0.422 -18.253 1.00 83.94 329 GLU A C 1
ATOM 2666 O O . GLU A 1 329 ? 4.978 -0.500 -18.583 1.00 83.94 329 GLU A O 1
ATOM 2671 N N . GLU A 1 330 ? 5.712 1.613 -18.858 1.00 84.88 330 GLU A N 1
ATOM 2672 C CA . GLU A 1 330 ? 4.771 2.000 -19.909 1.00 84.88 330 GLU A CA 1
ATOM 2673 C C . GLU A 1 330 ? 5.012 1.256 -21.229 1.00 84.88 330 GLU A C 1
ATOM 2675 O O . GLU A 1 330 ? 4.060 0.771 -21.863 1.00 84.88 330 GLU A O 1
ATOM 2680 N N . LEU A 1 331 ? 6.276 1.171 -21.650 1.00 89.88 331 LEU A N 1
ATOM 2681 C CA . LEU A 1 331 ? 6.653 0.552 -22.915 1.00 89.88 331 LEU A CA 1
ATOM 2682 C C . LEU A 1 331 ? 6.527 -0.971 -22.859 1.00 89.88 331 LEU A C 1
ATOM 2684 O O . LEU A 1 331 ? 6.044 -1.563 -23.828 1.00 89.88 331 LEU A O 1
ATOM 2688 N N . PHE A 1 332 ? 6.931 -1.590 -21.743 1.00 90.38 332 PHE A N 1
ATOM 2689 C CA . PHE A 1 332 ? 7.094 -3.038 -21.634 1.00 90.38 332 PHE A CA 1
ATOM 2690 C C . PHE A 1 332 ? 6.244 -3.682 -20.530 1.00 90.38 332 PHE A C 1
ATOM 2692 O O . PHE A 1 332 ? 5.334 -4.451 -20.850 1.00 90.38 332 PHE A O 1
ATOM 2699 N N . LEU A 1 333 ? 6.530 -3.421 -19.246 1.00 84.44 333 LEU A N 1
ATOM 2700 C CA . LEU A 1 333 ? 6.072 -4.302 -18.156 1.00 84.44 333 LEU A CA 1
ATOM 2701 C C . LEU A 1 333 ? 4.558 -4.401 -18.034 1.00 84.44 333 LEU A C 1
ATOM 2703 O O . LEU A 1 333 ? 4.047 -5.512 -17.894 1.00 84.44 333 LEU A O 1
ATOM 2707 N N . ARG A 1 334 ? 3.826 -3.286 -18.134 1.00 79.06 334 ARG A N 1
ATOM 2708 C CA . ARG A 1 334 ? 2.358 -3.308 -18.052 1.00 79.06 334 ARG A CA 1
ATOM 2709 C C . ARG A 1 334 ? 1.767 -4.255 -19.095 1.00 79.06 334 ARG A C 1
ATOM 2711 O O . ARG A 1 334 ? 1.013 -5.164 -18.752 1.00 79.06 334 ARG A O 1
ATOM 2718 N N . LYS A 1 335 ? 2.191 -4.114 -20.357 1.00 83.50 335 LYS A N 1
ATOM 2719 C CA . LYS A 1 335 ? 1.698 -4.971 -21.439 1.00 83.50 335 LYS A CA 1
ATOM 2720 C C . LYS A 1 335 ? 2.164 -6.415 -21.278 1.00 83.50 335 LYS A C 1
ATOM 2722 O O . LYS A 1 335 ? 1.388 -7.336 -21.515 1.00 83.50 335 LYS A O 1
ATOM 2727 N N . ALA A 1 336 ? 3.407 -6.613 -20.844 1.00 85.81 336 ALA A N 1
ATOM 2728 C CA . ALA A 1 336 ? 3.954 -7.936 -20.579 1.00 85.81 336 ALA A CA 1
ATOM 2729 C C . ALA A 1 336 ? 3.163 -8.673 -19.484 1.00 85.81 336 ALA A C 1
ATOM 2731 O O . ALA A 1 336 ? 2.922 -9.871 -19.619 1.00 85.81 336 ALA A O 1
ATOM 2732 N N . ARG A 1 337 ? 2.706 -7.974 -18.435 1.00 79.88 337 ARG A N 1
ATOM 2733 C CA . ARG A 1 337 ? 1.867 -8.553 -17.371 1.00 79.88 337 ARG A CA 1
ATOM 2734 C C . ARG A 1 337 ? 0.472 -8.902 -17.868 1.00 79.88 337 ARG A C 1
ATOM 2736 O O . ARG A 1 337 ? -0.019 -9.980 -17.547 1.00 79.88 337 ARG A O 1
ATOM 2743 N N . GLU A 1 338 ? -0.140 -8.035 -18.676 1.00 75.81 338 GLU A N 1
ATOM 2744 C CA . GLU A 1 338 ? -1.451 -8.296 -19.290 1.00 75.81 338 GLU A CA 1
ATOM 2745 C C . GLU A 1 338 ? -1.454 -9.581 -20.127 1.00 75.81 338 GLU A C 1
ATOM 2747 O O . GLU A 1 338 ? -2.409 -10.351 -20.064 1.00 75.81 338 GLU A O 1
ATOM 2752 N N . ILE A 1 339 ? -0.390 -9.821 -20.901 1.00 80.94 339 ILE A N 1
ATOM 2753 C CA . ILE A 1 339 ? -0.323 -10.946 -21.849 1.00 80.94 339 ILE A CA 1
ATOM 2754 C C . ILE A 1 339 ? 0.481 -12.154 -21.333 1.00 80.94 339 ILE A C 1
ATOM 2756 O O . ILE A 1 339 ? 0.667 -13.122 -22.072 1.00 80.94 339 ILE A O 1
ATOM 2760 N N . GLY A 1 340 ? 0.925 -12.115 -20.071 1.00 80.25 340 GLY A N 1
ATOM 2761 C CA . GLY A 1 340 ? 1.524 -13.255 -19.365 1.00 80.25 340 GLY A CA 1
ATOM 2762 C C . GLY A 1 340 ? 3.012 -13.515 -19.628 1.00 80.25 340 GLY A C 1
ATOM 2763 O O . GLY A 1 340 ? 3.467 -14.633 -19.422 1.00 80.25 340 GLY A O 1
ATOM 2764 N N . VAL A 1 341 ? 3.779 -12.512 -20.064 1.00 87.19 341 VAL A N 1
ATOM 2765 C CA . VAL A 1 341 ? 5.215 -12.637 -20.409 1.00 87.19 341 VAL A CA 1
ATOM 2766 C C . VAL A 1 341 ? 6.136 -11.743 -19.565 1.00 87.19 341 VAL A C 1
ATOM 2768 O O . VAL A 1 341 ? 7.318 -11.600 -19.862 1.00 87.19 341 VAL A O 1
ATOM 2771 N N . ALA A 1 342 ? 5.628 -11.120 -18.497 1.00 84.00 342 ALA A N 1
ATOM 2772 C CA . ALA A 1 342 ? 6.441 -10.264 -17.621 1.00 84.00 342 ALA A CA 1
ATOM 2773 C C . ALA A 1 342 ? 7.528 -11.025 -16.849 1.00 84.00 342 ALA A C 1
ATOM 2775 O O . ALA A 1 342 ? 8.585 -10.456 -16.571 1.00 84.00 342 ALA A O 1
ATOM 2776 N N . SER A 1 343 ? 7.312 -12.314 -16.563 1.00 81.00 343 SER A N 1
ATOM 2777 C CA . SER A 1 343 ? 8.252 -13.150 -15.804 1.00 81.00 343 SER A CA 1
ATOM 2778 C C . SER A 1 343 ? 9.657 -13.164 -16.413 1.00 81.00 343 SER A C 1
ATOM 2780 O O . SER A 1 343 ? 10.641 -13.179 -15.681 1.00 81.00 343 SER A O 1
ATOM 2782 N N . TYR A 1 344 ? 9.779 -13.012 -17.734 1.00 84.81 344 TYR A N 1
ATOM 2783 C CA . TYR A 1 344 ? 11.058 -12.899 -18.441 1.00 84.81 344 TYR A CA 1
ATOM 2784 C C . TYR A 1 344 ? 11.919 -11.695 -18.035 1.00 84.81 344 TYR A C 1
ATOM 2786 O O . TYR A 1 344 ? 13.119 -11.693 -18.297 1.00 84.81 344 TYR A O 1
ATOM 2794 N N . PHE A 1 345 ? 11.351 -10.673 -17.399 1.00 82.50 345 PHE A N 1
ATOM 2795 C CA . PHE A 1 345 ? 12.096 -9.539 -16.841 1.00 82.50 345 PHE A CA 1
ATOM 2796 C C . PHE A 1 345 ? 11.984 -9.455 -15.314 1.00 82.50 345 PHE A C 1
ATOM 2798 O O . PHE A 1 345 ? 12.735 -8.710 -14.692 1.00 82.50 345 PHE A O 1
ATOM 2805 N N . GLU A 1 346 ? 11.124 -10.262 -14.692 1.00 77.81 346 GLU A N 1
ATOM 2806 C CA . GLU A 1 346 ? 10.986 -10.359 -13.232 1.00 77.81 346 GLU A CA 1
ATOM 2807 C C . GLU A 1 346 ? 11.869 -11.469 -12.618 1.00 77.81 346 GLU A C 1
ATOM 2809 O O . GLU A 1 346 ? 11.966 -11.579 -11.395 1.00 77.81 346 GLU A O 1
ATOM 2814 N N . VAL A 1 347 ? 12.585 -12.251 -13.441 1.00 76.31 347 VAL A N 1
ATOM 2815 C CA . VAL A 1 347 ? 13.689 -13.114 -12.982 1.00 76.31 347 VAL A CA 1
ATOM 2816 C C . VAL A 1 347 ? 14.855 -12.301 -12.414 1.00 76.31 347 VAL A C 1
ATOM 2818 O O . VAL A 1 347 ? 15.075 -11.144 -12.786 1.00 76.31 347 VAL A O 1
ATOM 2821 N N . SER A 1 348 ? 15.645 -12.948 -11.546 1.00 80.75 348 SER A N 1
ATOM 2822 C CA . SER A 1 348 ? 16.842 -12.359 -10.934 1.00 80.75 348 SER A CA 1
ATOM 2823 C C . SER A 1 348 ? 17.724 -11.654 -11.976 1.00 80.75 348 SER A C 1
ATOM 2825 O O . SER A 1 348 ? 18.084 -12.276 -12.976 1.00 80.75 348 SER A O 1
ATOM 2827 N N . PRO A 1 349 ? 18.163 -10.404 -11.740 1.00 83.94 349 PRO A N 1
ATOM 2828 C CA . PRO A 1 349 ? 19.041 -9.698 -12.672 1.00 83.94 349 PRO A CA 1
ATOM 2829 C C . PRO A 1 349 ? 20.332 -10.463 -12.995 1.00 83.94 349 PRO A C 1
ATOM 2831 O O . PRO A 1 349 ? 20.862 -10.328 -14.089 1.00 83.94 349 PRO A O 1
ATOM 2834 N N . ILE A 1 350 ? 20.816 -11.318 -12.085 1.00 85.12 350 ILE A N 1
ATOM 2835 C CA . ILE A 1 350 ? 22.020 -12.145 -12.282 1.00 85.12 350 ILE A CA 1
ATOM 2836 C C . ILE A 1 350 ? 21.827 -13.186 -13.397 1.00 85.12 350 ILE A C 1
ATOM 2838 O O . ILE A 1 350 ? 22.797 -13.573 -14.050 1.00 85.12 350 ILE A O 1
ATOM 2842 N N . SER A 1 351 ? 20.595 -13.649 -13.631 1.00 83.19 351 SER A N 1
ATOM 2843 C CA . SER A 1 351 ? 20.298 -14.664 -14.644 1.00 83.19 351 SER A CA 1
ATOM 2844 C C . SER A 1 351 ? 20.019 -14.077 -16.030 1.00 83.19 351 SER A C 1
ATOM 2846 O O . SER A 1 351 ? 19.778 -14.838 -16.961 1.00 83.19 351 SER A O 1
ATOM 2848 N N . ARG A 1 352 ? 20.082 -12.756 -16.216 1.00 89.62 352 ARG A N 1
ATOM 2849 C CA . ARG A 1 352 ? 19.888 -12.093 -17.515 1.00 89.62 352 ARG A CA 1
ATOM 2850 C C . ARG A 1 352 ? 20.980 -11.063 -17.780 1.00 89.62 352 ARG A C 1
ATOM 2852 O O . ARG A 1 352 ? 21.740 -10.701 -16.890 1.00 89.62 352 ARG A O 1
ATOM 2859 N N . ASN A 1 353 ? 21.097 -10.602 -19.024 1.00 90.94 353 ASN A N 1
ATOM 2860 C CA . ASN A 1 353 ? 22.027 -9.515 -19.378 1.00 90.94 353 ASN A CA 1
ATOM 2861 C C . ASN A 1 353 ? 21.328 -8.284 -19.981 1.00 90.94 353 ASN A C 1
ATOM 2863 O O . ASN A 1 353 ? 21.993 -7.373 -20.486 1.00 90.94 353 ASN A O 1
ATOM 2867 N N . MET A 1 354 ? 19.999 -8.311 -19.975 1.00 93.44 354 MET A N 1
ATOM 2868 C CA . MET A 1 354 ? 19.134 -7.174 -20.224 1.00 93.44 354 MET A CA 1
ATOM 2869 C C . MET A 1 354 ? 18.813 -6.592 -18.857 1.00 93.44 354 MET A C 1
ATOM 2871 O O . MET A 1 354 ? 18.277 -7.322 -18.031 1.00 93.44 354 MET A O 1
ATOM 2875 N N . 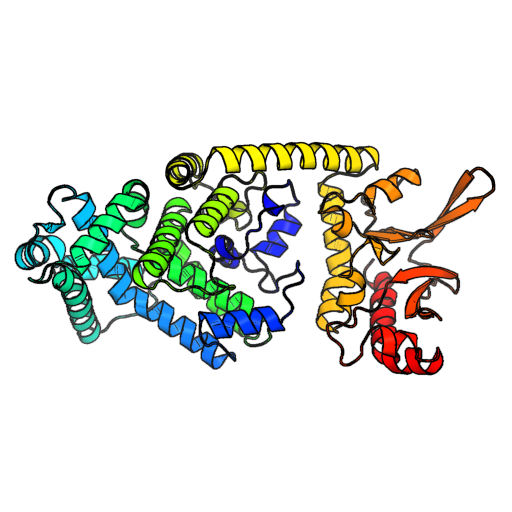HIS A 1 355 ? 19.171 -5.339 -18.602 1.00 93.19 355 HIS A N 1
ATOM 2876 C CA . HIS A 1 355 ? 19.014 -4.681 -17.310 1.00 93.19 355 HIS A CA 1
ATOM 2877 C C . HIS A 1 355 ? 18.243 -3.374 -17.444 1.00 93.19 355 HIS A C 1
ATOM 2879 O O . HIS A 1 355 ? 18.319 -2.702 -18.472 1.00 93.19 355 HIS A O 1
ATOM 2885 N N . THR A 1 356 ? 17.530 -2.993 -16.395 1.00 92.00 356 THR A N 1
ATOM 2886 C CA . THR A 1 356 ? 16.703 -1.782 -16.338 1.00 92.00 356 THR A CA 1
ATOM 2887 C C . THR A 1 356 ? 16.954 -1.047 -15.030 1.00 92.00 356 THR A C 1
ATOM 2889 O O . THR A 1 356 ? 17.524 -1.611 -14.099 1.00 92.00 356 THR A O 1
ATOM 2892 N N . ALA A 1 357 ? 16.489 0.196 -14.921 1.00 87.75 357 ALA A N 1
ATOM 2893 C CA . ALA A 1 357 ? 16.586 0.950 -13.674 1.00 87.75 357 ALA A CA 1
ATOM 2894 C C . ALA A 1 357 ? 15.840 0.287 -12.491 1.00 87.75 357 ALA A C 1
ATOM 2896 O O . ALA A 1 357 ? 16.148 0.592 -11.344 1.00 87.75 357 ALA A O 1
ATOM 2897 N N . LEU A 1 358 ? 14.908 -0.646 -12.745 1.00 83.56 358 LEU A N 1
ATOM 2898 C CA . LEU A 1 358 ? 14.265 -1.445 -11.692 1.00 83.56 358 LEU A CA 1
ATOM 2899 C C . LEU A 1 358 ? 15.234 -2.403 -10.997 1.00 83.56 358 LEU A C 1
ATOM 2901 O O . LEU A 1 358 ? 15.033 -2.725 -9.828 1.00 83.56 358 LEU A O 1
ATOM 2905 N N . ASP A 1 359 ? 16.270 -2.854 -11.704 1.00 84.69 359 ASP A N 1
ATOM 2906 C CA . ASP A 1 359 ? 17.234 -3.805 -11.155 1.00 84.69 359 ASP A CA 1
ATOM 2907 C C . ASP A 1 359 ? 18.073 -3.159 -10.065 1.00 84.69 359 ASP A C 1
ATOM 2909 O O . ASP A 1 359 ? 18.427 -3.826 -9.109 1.00 84.69 359 ASP A O 1
ATOM 2913 N N . ASP A 1 360 ? 18.319 -1.853 -10.164 1.00 81.06 360 ASP A N 1
ATOM 2914 C CA . ASP A 1 360 ? 19.165 -1.133 -9.217 1.00 81.06 360 ASP A CA 1
ATOM 2915 C C . ASP A 1 360 ? 18.413 -0.699 -7.941 1.00 81.06 360 ASP A C 1
ATOM 2917 O O . ASP A 1 360 ? 18.978 -0.039 -7.063 1.00 81.06 360 ASP A O 1
ATOM 2921 N N . LEU A 1 361 ? 17.134 -1.073 -7.804 1.00 73.44 361 LEU A N 1
ATOM 2922 C CA . LEU A 1 361 ? 16.299 -0.690 -6.662 1.00 73.44 361 LEU A CA 1
ATOM 2923 C C . LEU A 1 361 ? 16.692 -1.370 -5.351 1.00 73.44 361 LEU A C 1
ATOM 2925 O O . LEU A 1 361 ? 16.412 -0.823 -4.288 1.00 73.44 361 LEU A O 1
ATOM 2929 N N . ASP A 1 362 ? 17.342 -2.528 -5.421 1.00 66.38 362 ASP A N 1
ATOM 2930 C CA . ASP A 1 362 ? 17.951 -3.219 -4.280 1.00 66.38 362 ASP A CA 1
ATOM 2931 C C . ASP A 1 362 ? 19.417 -2.789 -4.055 1.00 66.38 362 ASP A C 1
ATOM 2933 O O . ASP A 1 362 ? 20.139 -3.380 -3.252 1.00 66.38 362 ASP A O 1
ATOM 2937 N N . GLY A 1 363 ? 19.877 -1.760 -4.781 1.00 65.69 363 GLY A N 1
ATOM 2938 C CA . GLY A 1 363 ? 21.246 -1.237 -4.750 1.00 65.69 363 GLY A CA 1
ATOM 2939 C C . GLY A 1 363 ? 22.248 -2.093 -5.499 1.00 65.69 363 GLY A C 1
ATOM 2940 O O . GLY A 1 363 ? 23.450 -1.789 -5.485 1.00 65.69 363 GLY A O 1
ATOM 2941 N N . SER A 1 364 ? 21.785 -3.144 -6.173 1.00 68.06 364 SER A N 1
ATOM 2942 C CA . SER A 1 364 ? 22.584 -3.794 -7.187 1.00 68.06 364 SER A CA 1
ATOM 2943 C C . SER A 1 364 ? 22.875 -2.784 -8.306 1.00 68.06 364 SER A C 1
ATOM 2945 O O . SER A 1 364 ? 22.142 -1.834 -8.544 1.00 68.06 364 SER A O 1
ATOM 2947 N N . ARG A 1 365 ? 24.076 -2.843 -8.879 1.00 80.81 365 ARG A N 1
ATOM 2948 C CA . ARG A 1 365 ? 24.601 -1.784 -9.759 1.00 80.81 365 ARG A CA 1
ATOM 2949 C C . ARG A 1 365 ? 24.635 -2.273 -11.198 1.00 80.81 365 ARG A C 1
ATOM 2951 O O . ARG A 1 365 ? 25.685 -2.239 -11.839 1.00 80.81 365 ARG A O 1
ATOM 2958 N N . TRP A 1 366 ? 23.530 -2.822 -11.684 1.00 86.50 366 TRP A N 1
ATOM 2959 C CA . TRP A 1 366 ? 23.471 -3.437 -13.006 1.00 86.50 366 TRP A CA 1
ATOM 2960 C C . TRP A 1 366 ? 23.260 -2.406 -14.105 1.00 86.50 366 TRP A C 1
ATOM 2962 O O . TRP A 1 366 ? 23.922 -2.484 -15.143 1.00 86.50 366 TRP A O 1
ATOM 2972 N N . PHE A 1 367 ? 22.383 -1.429 -13.889 1.00 90.38 367 PHE A N 1
ATOM 2973 C CA . PHE A 1 367 ? 21.964 -0.480 -14.911 1.00 90.38 367 PHE A CA 1
ATOM 2974 C C . PHE A 1 367 ? 22.823 0.786 -14.911 1.00 90.38 367 PHE A C 1
ATOM 2976 O O . PHE A 1 367 ? 23.621 0.983 -15.831 1.00 90.38 367 PHE A O 1
ATOM 2983 N N . TRP A 1 368 ? 22.740 1.626 -13.877 1.00 87.75 368 TRP A N 1
ATOM 2984 C CA . TRP A 1 368 ? 23.370 2.954 -13.878 1.00 87.75 368 TRP A CA 1
ATOM 2985 C C . TRP A 1 368 ? 24.893 2.893 -13.935 1.00 87.75 368 TRP A C 1
ATOM 2987 O O . TRP A 1 368 ? 25.524 3.660 -14.666 1.00 87.75 368 TRP A O 1
ATOM 2997 N N . HIS A 1 369 ? 25.497 1.926 -13.243 1.00 85.62 369 HIS A N 1
ATOM 2998 C CA . HIS A 1 369 ? 26.939 1.697 -13.328 1.00 85.62 369 HIS A CA 1
ATOM 2999 C C . HIS A 1 369 ? 27.373 1.260 -14.735 1.00 85.62 369 HIS A C 1
ATOM 3001 O O . HIS A 1 369 ? 28.408 1.706 -15.244 1.00 85.62 369 HIS A O 1
ATOM 3007 N N . SER A 1 370 ? 26.570 0.429 -15.404 1.00 87.88 370 SER A N 1
ATOM 3008 C CA . SER A 1 370 ? 26.850 0.008 -16.775 1.00 87.88 370 SER A CA 1
ATOM 3009 C C . SER A 1 370 ? 26.752 1.176 -17.749 1.00 87.88 370 SER A C 1
ATOM 3011 O O . SER A 1 370 ? 27.684 1.373 -18.533 1.00 87.88 370 SER A O 1
ATOM 3013 N N . ILE A 1 371 ? 25.692 1.984 -17.652 1.00 89.06 371 ILE A N 1
ATOM 3014 C CA . ILE A 1 371 ? 25.504 3.210 -18.441 1.00 89.06 371 ILE A CA 1
ATOM 3015 C C . ILE A 1 371 ? 26.693 4.159 -18.257 1.00 89.06 371 ILE A C 1
ATOM 3017 O O . ILE A 1 371 ? 27.303 4.591 -19.239 1.00 89.06 371 ILE A O 1
ATOM 3021 N N . GLN A 1 372 ? 27.106 4.394 -17.010 1.00 84.00 372 GLN A N 1
ATOM 3022 C CA . GLN A 1 372 ? 28.264 5.224 -16.691 1.00 84.00 372 GLN A CA 1
ATOM 3023 C C . GLN A 1 372 ? 29.543 4.730 -17.381 1.00 84.00 372 GLN A C 1
ATOM 3025 O O . GLN A 1 372 ? 30.299 5.519 -17.956 1.00 84.00 372 GLN A O 1
ATOM 3030 N N . SER A 1 373 ? 29.797 3.418 -17.336 1.00 84.19 373 SER A N 1
ATOM 3031 C CA . SER A 1 373 ? 31.021 2.819 -17.882 1.00 84.19 373 SER A CA 1
ATOM 3032 C C . SER A 1 373 ? 31.204 3.061 -19.388 1.00 84.19 373 SER A C 1
ATOM 3034 O O . SER A 1 373 ? 32.316 2.927 -19.909 1.00 84.19 373 SER A O 1
ATOM 3036 N N . LEU A 1 374 ? 30.121 3.407 -20.094 1.00 87.12 374 LEU A N 1
ATOM 3037 C CA . LEU A 1 374 ? 30.113 3.674 -21.529 1.00 87.12 374 LEU A CA 1
ATOM 3038 C C . LEU A 1 374 ? 30.440 5.127 -21.877 1.00 87.12 374 LEU A C 1
ATOM 3040 O O . LEU A 1 374 ? 30.809 5.380 -23.021 1.00 87.12 374 LEU A O 1
ATOM 3044 N N . LYS A 1 375 ? 30.349 6.055 -20.911 1.00 84.75 375 LYS A N 1
ATOM 3045 C CA . LYS A 1 375 ? 30.600 7.495 -21.102 1.00 84.75 375 LYS A CA 1
ATOM 3046 C C . LYS A 1 375 ? 29.787 8.098 -22.261 1.00 84.75 375 LYS A C 1
ATOM 3048 O O . LYS A 1 375 ? 30.319 8.870 -23.056 1.00 84.75 375 LYS A O 1
ATOM 3053 N N . ILE A 1 376 ? 28.515 7.712 -22.374 1.00 85.81 376 ILE A N 1
ATOM 3054 C CA . ILE A 1 376 ? 27.587 8.255 -23.375 1.00 85.81 376 ILE A CA 1
ATOM 3055 C C . ILE A 1 376 ? 27.118 9.640 -22.917 1.00 85.81 376 ILE A C 1
ATOM 3057 O O . ILE A 1 376 ? 26.734 9.813 -21.762 1.00 85.81 376 ILE A O 1
ATOM 3061 N N . SER A 1 377 ? 27.134 10.617 -23.822 1.00 84.94 377 SER A N 1
ATOM 3062 C CA . SER A 1 377 ? 26.497 11.920 -23.611 1.00 84.94 377 SER A CA 1
ATOM 3063 C C . SER A 1 377 ? 25.084 11.879 -24.185 1.00 84.94 377 SER A C 1
ATOM 3065 O O . SER A 1 377 ? 24.917 11.899 -25.404 1.00 84.94 377 SER A O 1
ATOM 3067 N N . PHE A 1 378 ? 24.091 11.778 -23.305 1.00 88.19 378 PHE A N 1
ATOM 3068 C CA . PHE A 1 378 ? 22.677 11.831 -23.672 1.00 88.19 378 PHE A CA 1
ATOM 3069 C C . PHE A 1 378 ? 22.234 13.267 -23.960 1.00 88.19 378 PHE A C 1
ATOM 3071 O O . PHE A 1 378 ? 22.745 14.214 -23.356 1.00 88.19 378 PHE A O 1
ATOM 3078 N N . GLU A 1 379 ? 21.285 13.420 -24.877 1.00 88.50 379 GLU A N 1
ATOM 3079 C CA . GLU A 1 379 ? 20.648 14.701 -25.170 1.00 88.50 379 GLU A CA 1
ATOM 3080 C C . GLU A 1 379 ? 19.775 15.181 -24.001 1.00 88.50 379 GLU A C 1
ATOM 3082 O O . GLU A 1 379 ? 19.395 14.423 -23.105 1.00 88.50 379 GLU A O 1
ATOM 3087 N N . GLU A 1 380 ? 19.415 16.464 -24.010 1.00 87.06 380 GLU A N 1
ATOM 3088 C CA . GLU A 1 380 ? 18.460 17.002 -23.041 1.00 87.06 380 GLU A CA 1
ATOM 3089 C C . GLU A 1 380 ? 17.120 16.254 -23.136 1.00 87.06 380 GLU A C 1
ATOM 3091 O O . GLU A 1 380 ? 16.592 16.045 -24.230 1.00 87.06 380 GLU A O 1
ATOM 3096 N N . GLY A 1 381 ? 16.589 15.804 -21.996 1.00 88.12 381 GLY A N 1
ATOM 3097 C CA . GLY A 1 381 ? 15.361 15.001 -21.928 1.00 88.12 381 GLY A CA 1
ATOM 3098 C C . GLY A 1 381 ? 15.483 13.567 -22.466 1.00 88.12 381 GLY A C 1
ATOM 3099 O O . GLY A 1 381 ? 14.468 12.886 -22.605 1.00 88.12 381 GLY A O 1
ATOM 3100 N N . GLU A 1 382 ? 16.689 13.098 -22.797 1.00 92.44 382 GLU A N 1
ATOM 3101 C CA . GLU A 1 382 ? 16.914 11.711 -23.200 1.00 92.44 382 GLU A CA 1
ATOM 3102 C C . GLU A 1 382 ? 17.126 10.804 -21.982 1.00 92.44 382 GLU A C 1
ATOM 3104 O O . GLU A 1 382 ? 18.010 11.036 -21.151 1.00 92.44 382 GLU A O 1
ATOM 3109 N N . ILE A 1 383 ? 16.303 9.762 -21.887 1.00 92.88 383 ILE A N 1
ATOM 3110 C CA . ILE A 1 383 ? 16.192 8.871 -20.736 1.00 92.88 383 ILE A CA 1
ATOM 3111 C C . ILE A 1 383 ? 16.492 7.436 -21.181 1.00 92.88 383 ILE A C 1
ATOM 3113 O O . ILE A 1 383 ? 15.733 6.882 -21.982 1.00 92.88 383 ILE A O 1
ATOM 3117 N N . PRO A 1 384 ? 17.580 6.808 -20.693 1.00 94.06 384 PRO A N 1
ATOM 3118 C CA . PRO A 1 384 ? 17.830 5.393 -20.930 1.00 94.06 384 PRO A CA 1
ATOM 3119 C C . PRO A 1 384 ? 16.864 4.545 -20.100 1.00 94.06 384 PRO A C 1
ATOM 3121 O O . PRO A 1 384 ? 16.703 4.796 -18.910 1.00 94.06 384 PRO A O 1
ATOM 3124 N N . PHE A 1 385 ? 16.270 3.514 -20.698 1.00 94.06 385 PHE A N 1
ATOM 3125 C CA . PHE A 1 385 ? 15.303 2.642 -20.011 1.00 94.06 385 PHE A CA 1
ATOM 3126 C C . PHE A 1 385 ? 15.653 1.150 -20.071 1.00 94.06 385 PHE A C 1
ATOM 3128 O O . PHE A 1 385 ? 15.209 0.381 -19.223 1.00 94.06 385 PHE A O 1
ATOM 3135 N N . LEU A 1 386 ? 16.481 0.727 -21.033 1.00 95.62 386 LEU A N 1
ATOM 3136 C CA . LEU A 1 386 ? 16.927 -0.660 -21.158 1.00 95.62 386 LEU A CA 1
ATOM 3137 C C . LEU A 1 386 ? 18.403 -0.711 -21.564 1.00 95.62 386 LEU A C 1
ATOM 3139 O O . LEU A 1 386 ? 18.832 -0.097 -22.539 1.00 95.62 386 LEU A O 1
ATOM 3143 N N . TYR A 1 387 ? 19.191 -1.463 -20.807 1.00 94.88 387 TYR A N 1
ATOM 3144 C CA . TYR A 1 387 ? 20.605 -1.704 -21.044 1.00 94.88 387 TYR A CA 1
ATOM 3145 C C . TYR A 1 387 ? 20.811 -3.164 -21.417 1.00 94.88 387 TYR A C 1
ATOM 3147 O O . TYR A 1 387 ? 20.301 -4.071 -20.772 1.00 94.88 387 TYR A O 1
ATOM 3155 N N . THR A 1 388 ? 21.632 -3.400 -22.425 1.00 93.44 388 THR A N 1
ATOM 3156 C CA . THR A 1 388 ? 22.198 -4.707 -22.731 1.00 93.44 388 THR A CA 1
ATOM 3157 C C . THR A 1 388 ? 23.705 -4.551 -22.895 1.00 93.44 388 THR A C 1
ATOM 3159 O O . THR A 1 388 ? 24.207 -3.465 -23.193 1.00 93.44 388 THR A O 1
ATOM 3162 N N . LYS A 1 389 ? 24.473 -5.640 -22.783 1.00 87.94 389 LYS A N 1
ATOM 3163 C CA . LYS A 1 389 ? 25.933 -5.574 -23.006 1.00 87.94 389 LYS A CA 1
ATOM 3164 C C . LYS A 1 389 ? 26.320 -5.038 -24.397 1.00 87.94 389 LYS A C 1
ATOM 3166 O O . LYS A 1 389 ? 27.461 -4.595 -24.557 1.00 87.94 389 LYS A O 1
ATOM 3171 N N . ALA A 1 390 ? 25.405 -5.085 -25.371 1.00 92.38 390 ALA A N 1
ATOM 3172 C CA . ALA A 1 390 ? 25.611 -4.638 -26.747 1.00 92.38 390 ALA A CA 1
ATOM 3173 C C . ALA A 1 390 ? 24.927 -3.303 -27.094 1.00 92.38 390 ALA A C 1
ATOM 3175 O O . ALA A 1 390 ? 25.365 -2.641 -28.032 1.00 92.38 390 ALA A O 1
ATOM 3176 N N . MET A 1 391 ? 23.878 -2.890 -26.380 1.00 95.25 391 MET A N 1
ATOM 3177 C CA . MET A 1 391 ? 23.072 -1.709 -26.716 1.00 95.25 391 MET A CA 1
ATOM 3178 C C . MET A 1 391 ? 22.488 -1.010 -25.484 1.00 95.25 391 MET A C 1
ATOM 3180 O O . MET A 1 391 ? 22.140 -1.670 -24.510 1.00 95.25 391 MET A O 1
ATOM 3184 N N . VAL A 1 392 ? 22.310 0.309 -25.563 1.00 95.12 392 VAL A N 1
ATOM 3185 C CA . VAL A 1 392 ? 21.474 1.103 -24.646 1.00 95.12 392 VAL A CA 1
ATOM 3186 C C . VAL A 1 392 ? 20.268 1.627 -25.410 1.00 95.12 392 VAL A C 1
ATOM 3188 O O . VAL A 1 392 ? 20.443 2.260 -26.446 1.00 95.12 392 VAL A O 1
ATOM 3191 N N . PHE A 1 393 ? 19.071 1.412 -24.890 1.00 96.25 393 PHE A N 1
ATOM 3192 C CA . PHE A 1 393 ? 17.830 1.959 -25.423 1.00 96.25 393 PHE A CA 1
ATOM 3193 C C . PHE A 1 393 ? 17.410 3.175 -24.603 1.00 96.25 393 PHE A C 1
ATOM 3195 O O . PHE A 1 393 ? 17.386 3.117 -23.368 1.00 96.25 393 PHE A O 1
ATOM 3202 N N . THR A 1 394 ? 17.077 4.264 -25.289 1.00 95.62 394 THR A N 1
ATOM 3203 C CA . THR A 1 394 ? 16.543 5.498 -24.706 1.00 95.62 394 THR A CA 1
ATOM 3204 C C . THR A 1 394 ? 15.233 5.873 -25.386 1.00 95.62 394 THR A C 1
ATOM 3206 O O . THR A 1 394 ? 14.919 5.357 -26.458 1.00 95.62 394 THR A O 1
ATOM 3209 N N . ASN A 1 395 ? 14.476 6.803 -24.805 1.00 95.06 395 ASN A N 1
ATOM 3210 C CA . ASN A 1 395 ? 13.288 7.365 -25.459 1.00 95.06 395 ASN A CA 1
ATOM 3211 C C . ASN A 1 395 ? 13.568 8.080 -26.790 1.00 95.06 395 ASN A C 1
ATOM 3213 O O . ASN A 1 395 ? 12.627 8.351 -27.518 1.00 95.06 395 ASN A O 1
ATOM 3217 N N . LYS A 1 396 ? 14.822 8.414 -27.115 1.00 93.81 396 LYS A N 1
ATOM 3218 C CA . LYS A 1 396 ? 15.155 9.119 -28.361 1.00 93.81 396 LYS A CA 1
ATOM 3219 C C . LYS A 1 396 ? 15.959 8.281 -29.342 1.00 93.81 396 LYS A C 1
ATOM 3221 O O . LYS A 1 396 ? 15.833 8.477 -30.545 1.00 93.81 396 LYS A O 1
ATOM 3226 N N . ASN A 1 397 ? 16.816 7.383 -28.858 1.00 94.50 397 ASN A N 1
ATOM 3227 C CA . ASN A 1 397 ? 17.779 6.663 -29.686 1.00 94.50 397 ASN A CA 1
ATOM 3228 C C . ASN A 1 397 ? 18.145 5.292 -29.110 1.00 94.50 397 ASN A C 1
ATOM 3230 O O . ASN A 1 397 ? 17.960 4.995 -27.931 1.00 94.50 397 ASN A O 1
ATOM 3234 N N . ILE A 1 398 ? 18.786 4.478 -29.945 1.00 95.06 398 ILE A N 1
ATOM 3235 C CA . ILE A 1 398 ? 19.494 3.269 -29.529 1.00 95.06 398 ILE A CA 1
ATOM 3236 C C . ILE A 1 398 ? 20.995 3.497 -29.707 1.00 95.06 398 ILE A C 1
ATOM 3238 O O . ILE A 1 398 ? 21.475 3.829 -30.788 1.00 95.06 398 ILE A O 1
ATOM 3242 N N . TYR A 1 399 ? 21.772 3.275 -28.657 1.00 94.38 399 TYR A N 1
ATOM 3243 C CA . TYR A 1 399 ? 23.226 3.374 -28.679 1.00 94.38 399 TYR A CA 1
ATOM 3244 C C . TYR A 1 399 ? 23.851 1.987 -28.759 1.00 94.38 399 TYR A C 1
ATOM 3246 O O . TYR A 1 399 ? 23.830 1.227 -27.792 1.00 94.38 399 TYR A O 1
ATOM 3254 N N . LYS A 1 400 ? 24.459 1.657 -29.896 1.00 93.88 400 LYS A N 1
ATOM 3255 C CA . LYS A 1 400 ? 25.155 0.391 -30.131 1.00 93.88 400 LYS A CA 1
ATOM 3256 C C . LYS A 1 400 ? 26.594 0.443 -29.629 1.00 93.88 400 LYS A C 1
ATOM 3258 O O . LYS A 1 400 ? 27.387 1.282 -30.048 1.00 93.88 400 LYS A O 1
ATOM 3263 N N . ILE A 1 401 ? 26.959 -0.505 -28.776 1.00 92.12 401 ILE A N 1
ATOM 3264 C CA . ILE A 1 401 ? 28.258 -0.596 -28.110 1.00 92.12 401 ILE A CA 1
ATOM 3265 C C . ILE A 1 401 ? 29.171 -1.527 -28.911 1.00 92.12 401 ILE A C 1
ATOM 3267 O O . ILE A 1 401 ? 29.003 -2.744 -28.922 1.00 92.12 401 ILE A O 1
ATOM 3271 N N . LYS A 1 402 ? 30.204 -0.970 -29.544 1.00 86.25 402 LYS A N 1
ATOM 3272 C CA . LYS A 1 402 ? 31.229 -1.733 -30.267 1.00 86.25 402 LYS A CA 1
ATOM 3273 C C . LYS A 1 402 ? 32.498 -1.848 -29.430 1.00 86.25 402 LYS A C 1
ATOM 3275 O O . LYS A 1 402 ? 33.118 -0.849 -29.064 1.00 86.25 402 LYS A O 1
ATOM 3280 N N . LYS A 1 403 ? 32.932 -3.080 -29.158 1.00 79.00 403 LYS A N 1
ATOM 3281 C CA . LYS A 1 403 ? 34.250 -3.343 -28.565 1.00 79.00 403 LYS A CA 1
ATOM 3282 C C . LYS A 1 403 ? 35.309 -3.344 -29.669 1.00 79.00 403 LYS A C 1
ATOM 3284 O O . LYS A 1 403 ? 35.244 -4.158 -30.583 1.00 79.00 403 LYS A O 1
ATOM 3289 N N . ARG A 1 404 ? 36.296 -2.453 -29.576 1.00 74.94 404 ARG A N 1
ATOM 3290 C CA . ARG A 1 404 ? 37.543 -2.501 -30.355 1.00 74.94 404 ARG A CA 1
ATOM 3291 C C . ARG A 1 404 ? 38.701 -2.822 -29.408 1.00 74.94 404 ARG A C 1
ATOM 3293 O O . ARG A 1 404 ? 38.578 -2.636 -28.196 1.00 74.94 404 ARG A O 1
ATOM 3300 N N . LEU A 1 405 ? 39.831 -3.294 -29.940 1.00 63.28 405 LEU A N 1
ATOM 3301 C CA . LEU A 1 405 ? 41.046 -3.474 -29.136 1.00 63.28 405 LEU A CA 1
ATOM 3302 C C . LEU A 1 405 ? 41.361 -2.162 -28.390 1.00 63.28 405 LEU A C 1
ATOM 3304 O O . LEU A 1 405 ? 41.535 -1.114 -29.007 1.00 63.28 405 LEU A O 1
ATOM 3308 N N . PHE A 1 406 ? 41.367 -2.233 -27.056 1.00 62.19 406 PHE A N 1
ATOM 3309 C CA . PHE A 1 406 ? 41.656 -1.147 -26.106 1.00 62.19 406 PHE A CA 1
ATOM 3310 C C . PHE A 1 406 ? 40.655 0.024 -26.012 1.00 62.19 406 PHE A C 1
ATOM 3312 O O . PHE A 1 406 ? 40.868 0.911 -25.185 1.00 62.19 406 PHE A O 1
ATOM 3319 N N . ARG A 1 407 ? 39.556 0.058 -26.787 1.00 70.25 407 ARG A N 1
ATOM 3320 C CA . ARG A 1 407 ? 38.520 1.114 -26.690 1.00 70.25 407 ARG A CA 1
ATOM 3321 C C . ARG A 1 407 ? 37.113 0.582 -26.972 1.00 70.25 407 ARG A C 1
ATOM 3323 O O . ARG A 1 407 ? 36.918 -0.244 -27.859 1.00 70.25 407 ARG A O 1
ATOM 3330 N N . LYS A 1 408 ? 36.112 1.105 -26.261 1.00 76.25 408 LYS A N 1
ATOM 3331 C CA . LYS A 1 408 ? 34.697 0.971 -26.644 1.00 76.25 408 LYS A CA 1
ATOM 3332 C C . LYS A 1 408 ? 34.311 2.184 -27.493 1.00 76.25 408 LYS A C 1
ATOM 3334 O O . LYS A 1 408 ? 34.667 3.303 -27.135 1.00 76.25 408 LYS A O 1
ATOM 3339 N N . THR A 1 409 ? 33.617 1.965 -28.603 1.00 82.62 409 THR A N 1
ATOM 3340 C CA . THR A 1 409 ? 32.969 3.029 -29.383 1.00 82.62 409 THR A CA 1
ATOM 3341 C C . THR A 1 409 ? 31.464 2.844 -29.306 1.00 82.62 409 THR A C 1
ATOM 3343 O O . THR A 1 409 ? 30.993 1.708 -29.235 1.00 82.62 409 THR A O 1
ATOM 3346 N N . VAL A 1 410 ? 30.720 3.943 -29.317 1.00 87.69 410 VAL A N 1
ATOM 3347 C CA . VAL A 1 410 ? 29.261 3.923 -29.260 1.00 87.69 410 VAL A CA 1
ATOM 3348 C C . VAL A 1 410 ? 28.727 4.574 -30.527 1.00 87.69 410 VAL A C 1
ATOM 3350 O O . VAL A 1 410 ? 29.063 5.721 -30.806 1.00 87.69 410 VAL A O 1
ATOM 3353 N N . ASP A 1 411 ? 27.921 3.833 -31.281 1.00 90.12 411 ASP A N 1
ATOM 3354 C CA . ASP A 1 411 ? 27.243 4.338 -32.473 1.00 90.12 411 ASP A CA 1
ATOM 3355 C C . ASP A 1 411 ? 25.777 4.615 -32.142 1.00 90.12 411 ASP A C 1
ATOM 3357 O O . ASP A 1 411 ? 25.127 3.815 -31.473 1.00 90.12 411 ASP A O 1
ATOM 3361 N N . LYS A 1 412 ? 25.253 5.739 -32.624 1.00 92.00 412 LYS A N 1
ATOM 3362 C CA . LYS A 1 412 ? 23.868 6.162 -32.407 1.00 92.00 412 LYS A CA 1
ATOM 3363 C C . LYS A 1 412 ? 22.981 5.665 -33.555 1.00 92.00 412 LYS A C 1
ATOM 3365 O O . LYS A 1 412 ? 23.325 5.855 -34.720 1.00 92.00 412 LYS A O 1
ATOM 3370 N N . LEU A 1 413 ? 21.852 5.048 -33.228 1.00 91.50 413 LEU A N 1
ATOM 3371 C CA . LEU A 1 413 ? 20.803 4.603 -34.146 1.00 91.50 413 LEU A CA 1
ATOM 3372 C C . LEU A 1 413 ? 19.506 5.341 -33.784 1.00 91.50 413 LEU A C 1
ATOM 3374 O O . LEU A 1 413 ? 19.115 5.333 -32.619 1.00 91.50 413 LEU A O 1
ATOM 3378 N N . SER A 1 414 ? 18.853 5.976 -34.762 1.00 90.50 414 SER A N 1
ATOM 3379 C CA . SER A 1 414 ? 17.541 6.612 -34.552 1.00 90.50 414 SER A CA 1
ATOM 3380 C C . SER A 1 414 ? 16.425 5.564 -34.576 1.00 90.50 414 SER A C 1
ATOM 3382 O O . SER A 1 414 ? 16.484 4.634 -35.387 1.00 90.50 414 SER A O 1
ATOM 3384 N N . TRP A 1 415 ? 15.391 5.762 -33.752 1.00 91.50 415 TRP A N 1
ATOM 3385 C CA . TRP A 1 415 ? 14.133 5.009 -33.816 1.00 91.50 415 TRP A CA 1
ATOM 3386 C C . TRP A 1 415 ? 13.419 5.141 -35.170 1.00 91.50 415 TRP A C 1
ATOM 3388 O O . TRP A 1 415 ? 12.724 4.217 -35.593 1.00 91.50 415 TRP A O 1
ATOM 3398 N N . ASP A 1 416 ? 13.663 6.226 -35.912 1.00 87.75 416 ASP A N 1
ATOM 3399 C CA . ASP A 1 416 ? 13.087 6.448 -37.245 1.00 87.75 416 ASP A CA 1
ATOM 3400 C C . ASP A 1 416 ? 13.546 5.405 -38.270 1.00 87.75 416 ASP A C 1
ATOM 3402 O O . ASP A 1 416 ? 12.831 5.097 -39.231 1.00 87.75 416 ASP A O 1
ATOM 3406 N N . LEU A 1 417 ? 14.729 4.817 -38.068 1.00 88.12 417 LEU A N 1
ATOM 3407 C CA . LEU A 1 417 ? 15.267 3.800 -38.962 1.00 88.12 417 LEU A CA 1
ATOM 3408 C C . LEU A 1 417 ? 14.471 2.485 -38.848 1.00 88.12 417 LEU A C 1
ATOM 3410 O O . LEU A 1 417 ? 13.817 2.227 -37.835 1.00 88.12 417 LEU A O 1
ATOM 3414 N N . PRO A 1 418 ? 14.488 1.627 -39.883 1.00 88.38 418 PRO A N 1
ATOM 3415 C CA . PRO A 1 418 ? 13.965 0.270 -39.765 1.00 88.38 418 PRO A CA 1
ATOM 3416 C C . PRO A 1 418 ? 14.737 -0.507 -38.688 1.00 88.38 418 PRO A C 1
ATOM 3418 O O . PRO A 1 418 ? 15.952 -0.703 -38.797 1.00 88.38 418 PRO A O 1
ATOM 3421 N N . ILE A 1 419 ? 14.026 -0.917 -37.637 1.00 90.81 419 ILE A N 1
ATOM 3422 C CA . ILE A 1 419 ? 14.548 -1.719 -36.531 1.00 90.81 419 ILE A CA 1
ATOM 3423 C C . ILE A 1 419 ? 13.668 -2.960 -36.419 1.00 90.81 419 ILE A C 1
ATOM 3425 O O . ILE A 1 419 ? 12.462 -2.855 -36.215 1.00 90.81 419 ILE A O 1
ATOM 3429 N N . GLU A 1 420 ? 14.278 -4.126 -36.567 1.00 93.44 420 GLU A N 1
ATOM 3430 C CA . GLU A 1 420 ? 13.633 -5.426 -36.449 1.00 93.44 420 GLU A CA 1
ATOM 3431 C C . GLU A 1 420 ? 14.044 -6.079 -35.129 1.00 93.44 420 GLU A C 1
ATOM 3433 O O . GLU A 1 420 ? 15.237 -6.272 -34.874 1.00 93.44 420 GLU A O 1
ATOM 3438 N N . PHE A 1 421 ? 13.057 -6.429 -34.305 1.00 94.75 421 PHE A N 1
ATOM 3439 C CA . PHE A 1 421 ? 13.245 -7.185 -33.071 1.00 94.75 421 PHE A CA 1
ATOM 3440 C C . PHE A 1 421 ? 12.816 -8.633 -33.286 1.00 94.75 421 PHE A C 1
ATOM 3442 O O . PHE A 1 421 ? 11.707 -8.886 -33.750 1.00 94.75 421 PHE A O 1
ATOM 3449 N N . THR A 1 422 ? 13.678 -9.577 -32.912 1.00 95.44 422 THR A N 1
ATOM 3450 C CA . THR A 1 422 ? 13.352 -11.008 -32.963 1.00 95.44 422 THR A CA 1
ATOM 3451 C C . THR A 1 422 ? 13.820 -11.720 -31.701 1.00 95.44 422 THR A C 1
ATOM 3453 O O . THR A 1 422 ? 14.991 -11.598 -31.323 1.00 95.44 422 THR A O 1
ATOM 3456 N N . PHE A 1 423 ? 12.934 -12.507 -31.097 1.00 94.88 423 PHE A N 1
ATOM 3457 C CA . PHE A 1 423 ? 13.224 -13.410 -29.987 1.00 94.88 423 PHE A CA 1
ATOM 3458 C C . PHE A 1 423 ? 13.344 -14.866 -30.452 1.00 94.88 423 PHE A C 1
ATOM 3460 O O . PHE A 1 423 ? 12.534 -15.329 -31.251 1.00 94.88 423 PHE A O 1
ATOM 3467 N N . HIS A 1 424 ? 14.342 -15.583 -29.930 1.00 92.25 424 HIS A N 1
ATOM 3468 C CA . HIS A 1 424 ? 14.597 -17.001 -30.224 1.00 92.25 424 HIS A CA 1
ATOM 3469 C C . HIS A 1 424 ? 15.073 -17.752 -28.985 1.00 92.25 424 HIS A C 1
ATOM 3471 O O . HIS A 1 424 ? 15.613 -17.136 -28.066 1.00 92.25 424 HIS A O 1
ATOM 3477 N N . VAL A 1 425 ? 14.967 -19.079 -28.996 1.00 91.62 425 VAL A N 1
ATOM 3478 C CA . VAL A 1 425 ? 15.496 -19.925 -27.917 1.00 91.62 425 VAL A CA 1
ATOM 3479 C C . VAL A 1 425 ? 16.925 -20.370 -28.239 1.00 91.62 425 VAL A C 1
ATOM 3481 O O . VAL A 1 425 ? 17.259 -20.719 -29.372 1.00 91.62 425 VAL A O 1
ATOM 3484 N N . SER A 1 426 ? 17.806 -20.329 -27.243 1.00 86.81 426 SER A N 1
ATOM 3485 C CA . SER A 1 426 ? 19.178 -20.821 -27.335 1.00 86.81 426 SER A CA 1
ATOM 3486 C C . SER A 1 426 ? 19.261 -22.308 -26.977 1.00 86.81 426 SER A C 1
ATOM 3488 O O . SER A 1 426 ? 18.388 -22.868 -26.323 1.00 86.81 426 SER A O 1
ATOM 3490 N N . LYS A 1 427 ? 20.376 -22.954 -27.340 1.00 75.00 427 LYS A N 1
ATOM 3491 C CA . LYS A 1 427 ? 20.652 -24.363 -26.994 1.00 75.00 427 LYS A CA 1
ATOM 3492 C C . LYS A 1 427 ? 20.678 -24.662 -25.495 1.00 75.00 427 LYS A C 1
ATOM 3494 O O . LYS A 1 427 ? 20.643 -25.826 -25.123 1.00 75.00 427 LYS A O 1
ATOM 3499 N N . ILE A 1 428 ? 20.836 -23.638 -24.665 1.00 77.12 428 ILE A N 1
ATOM 3500 C CA . ILE A 1 428 ? 20.905 -23.767 -23.207 1.00 77.12 428 ILE A CA 1
ATOM 3501 C C . ILE A 1 428 ? 19.645 -23.210 -22.531 1.00 77.12 428 ILE A C 1
ATOM 3503 O O . ILE A 1 428 ? 19.668 -22.939 -21.336 1.00 77.12 428 ILE A O 1
ATOM 3507 N N . GLY A 1 429 ? 18.560 -23.027 -23.294 1.00 77.06 429 GLY A N 1
ATOM 3508 C CA . GLY A 1 429 ? 17.270 -22.580 -22.772 1.00 77.06 429 GLY A CA 1
ATOM 3509 C C . GLY A 1 429 ? 17.171 -21.075 -22.499 1.00 77.06 429 GLY A C 1
ATOM 3510 O O . GLY A 1 429 ? 16.238 -20.636 -21.831 1.00 77.06 429 GLY A O 1
ATOM 3511 N N . GLU A 1 430 ? 18.107 -20.267 -23.006 1.00 88.38 430 GLU A N 1
ATOM 3512 C CA . GLU A 1 430 ? 18.006 -18.806 -22.910 1.00 88.38 430 GLU A CA 1
ATOM 3513 C C . GLU A 1 430 ? 17.075 -18.264 -23.995 1.00 88.38 430 GLU A C 1
ATOM 3515 O O . GLU A 1 430 ? 17.064 -18.749 -25.125 1.00 88.38 430 GLU A O 1
ATOM 3520 N N . ILE A 1 431 ? 16.366 -17.186 -23.692 1.00 92.12 431 ILE A N 1
ATOM 3521 C CA . ILE A 1 431 ? 15.559 -16.446 -24.658 1.00 92.12 431 ILE A CA 1
ATOM 3522 C C . ILE A 1 431 ? 16.373 -15.250 -25.125 1.00 92.12 431 ILE A C 1
ATOM 3524 O O . ILE A 1 431 ? 16.627 -14.308 -24.372 1.00 92.12 431 ILE A O 1
ATOM 3528 N N . ILE A 1 432 ? 16.821 -15.321 -26.371 1.00 94.25 432 ILE A N 1
ATOM 3529 C CA . ILE A 1 432 ? 17.753 -14.395 -27.000 1.00 94.25 432 ILE A CA 1
ATOM 3530 C C . ILE A 1 432 ? 16.990 -13.287 -27.712 1.00 94.25 432 ILE A C 1
ATOM 3532 O O . ILE A 1 432 ? 16.198 -13.568 -28.607 1.00 94.25 432 ILE A O 1
ATOM 3536 N N . LEU A 1 433 ? 17.312 -12.035 -27.394 1.00 95.50 433 LEU A N 1
ATOM 3537 C CA . LEU A 1 433 ? 16.873 -10.865 -28.146 1.00 95.50 433 LEU A CA 1
ATOM 3538 C C . LEU A 1 433 ? 17.901 -10.514 -29.225 1.00 95.50 433 LEU A C 1
ATOM 3540 O O . LEU A 1 433 ? 19.085 -10.292 -28.928 1.00 95.50 433 LEU A O 1
ATOM 3544 N N . LYS A 1 434 ? 17.436 -10.391 -30.469 1.00 96.00 434 LYS A N 1
ATOM 3545 C CA . LYS A 1 434 ? 18.209 -9.822 -31.574 1.00 96.00 434 LYS A CA 1
ATOM 3546 C C . LYS A 1 434 ? 17.592 -8.525 -32.079 1.00 96.00 434 LYS A C 1
ATOM 3548 O O . LYS A 1 434 ? 16.374 -8.374 -32.087 1.00 96.00 434 LYS A O 1
ATOM 3553 N N . VAL A 1 435 ? 18.460 -7.629 -32.542 1.00 94.19 435 VAL A N 1
ATOM 3554 C CA . VAL A 1 435 ? 18.098 -6.384 -33.223 1.00 94.19 435 VAL A CA 1
ATOM 3555 C C . VAL A 1 435 ? 18.788 -6.349 -34.577 1.00 94.19 435 VAL A C 1
ATOM 3557 O O . VAL A 1 435 ? 20.017 -6.433 -34.642 1.00 94.19 435 VAL A O 1
ATOM 3560 N N . ASN A 1 436 ? 18.010 -6.241 -35.655 1.00 92.19 436 ASN A N 1
ATOM 3561 C CA . ASN A 1 436 ? 18.498 -6.300 -37.039 1.00 92.19 436 ASN A CA 1
ATOM 3562 C C . ASN A 1 436 ? 19.411 -7.523 -37.280 1.00 92.19 436 ASN A C 1
ATOM 3564 O O . ASN A 1 436 ? 20.492 -7.413 -37.862 1.00 92.19 436 ASN A O 1
ATOM 3568 N N . GLY A 1 437 ? 19.008 -8.684 -36.751 1.00 92.25 437 GLY A N 1
ATOM 3569 C CA . GLY A 1 437 ? 19.730 -9.957 -36.864 1.00 92.25 437 GLY A CA 1
ATOM 3570 C C . GLY A 1 437 ? 20.926 -10.146 -35.917 1.00 92.25 437 GLY A C 1
ATOM 3571 O O . GLY A 1 437 ? 21.444 -11.260 -35.818 1.00 92.25 437 GLY A O 1
ATOM 3572 N N . GLU A 1 438 ? 21.355 -9.119 -35.179 1.00 91.88 438 GLU A N 1
ATOM 3573 C CA . GLU A 1 438 ? 22.458 -9.216 -34.214 1.00 91.88 438 GLU A CA 1
ATOM 3574 C C . GLU A 1 438 ? 21.937 -9.514 -32.808 1.00 91.88 438 GLU A C 1
ATOM 3576 O O . GLU A 1 438 ? 21.052 -8.824 -32.315 1.00 91.88 438 GLU A O 1
ATOM 3581 N N . GLN A 1 439 ? 22.505 -10.517 -32.135 1.00 93.50 439 GLN A N 1
ATOM 3582 C CA . GLN A 1 439 ? 22.188 -10.815 -30.738 1.00 93.50 439 GLN A CA 1
ATOM 3583 C C . GLN A 1 439 ? 22.688 -9.704 -29.816 1.00 93.50 439 GLN A C 1
ATOM 3585 O O . GLN A 1 439 ? 23.886 -9.421 -29.766 1.00 93.50 439 GLN A O 1
ATOM 3590 N N . ILE A 1 440 ? 21.774 -9.129 -29.038 1.00 93.75 440 ILE A N 1
ATOM 3591 C CA . ILE A 1 440 ? 22.083 -8.011 -28.142 1.00 93.75 440 ILE A CA 1
ATOM 3592 C C . ILE A 1 440 ? 21.908 -8.356 -26.667 1.00 93.75 440 ILE A C 1
ATOM 3594 O O . ILE A 1 440 ? 22.619 -7.809 -25.825 1.00 93.75 440 ILE A O 1
ATOM 3598 N N . GLY A 1 441 ? 21.017 -9.296 -26.354 1.00 92.88 441 GLY A N 1
ATOM 3599 C CA . GLY A 1 441 ? 20.689 -9.653 -24.986 1.00 92.88 441 GLY A CA 1
ATOM 3600 C C . GLY A 1 441 ? 20.024 -11.017 -24.875 1.00 92.88 441 GLY A C 1
ATOM 3601 O O . GLY A 1 441 ? 19.697 -11.645 -25.879 1.00 92.88 441 GLY A O 1
ATOM 3602 N N . TYR A 1 442 ? 19.863 -11.477 -23.645 1.00 93.38 442 TYR A N 1
ATOM 3603 C CA . TYR A 1 442 ? 19.140 -12.681 -23.298 1.00 93.38 442 TYR A CA 1
ATOM 3604 C C . TYR A 1 442 ? 18.509 -12.561 -21.912 1.00 93.38 442 TYR A C 1
ATOM 3606 O O . TYR A 1 442 ? 18.963 -11.794 -21.052 1.00 93.38 442 TYR A O 1
ATOM 3614 N N . THR A 1 443 ? 17.477 -13.367 -21.708 1.00 91.00 443 THR A N 1
ATOM 3615 C CA . THR A 1 443 ? 16.889 -13.676 -20.406 1.00 91.00 443 THR A CA 1
ATOM 3616 C C . THR A 1 443 ? 16.655 -15.179 -20.285 1.00 91.00 443 THR A C 1
ATOM 3618 O O . THR A 1 443 ? 16.865 -15.918 -21.245 1.00 91.00 443 THR A O 1
ATOM 3621 N N . ASN A 1 444 ? 16.251 -15.634 -19.106 1.00 85.12 444 ASN A N 1
ATOM 3622 C CA . ASN A 1 444 ? 15.959 -17.030 -18.824 1.00 85.12 444 ASN A CA 1
ATOM 3623 C C . ASN A 1 444 ? 14.468 -17.239 -18.572 1.00 85.12 444 ASN A C 1
ATOM 3625 O O . ASN A 1 444 ? 13.783 -16.364 -18.040 1.00 85.12 444 ASN A O 1
ATOM 3629 N N . LEU A 1 445 ? 13.985 -18.422 -18.944 1.00 80.06 445 LEU A N 1
ATOM 3630 C CA . LEU A 1 445 ? 12.638 -18.877 -18.634 1.00 80.06 445 LEU A CA 1
ATOM 3631 C C . LEU A 1 445 ? 12.488 -19.105 -17.124 1.00 80.06 445 LEU A C 1
ATOM 3633 O O . LEU A 1 445 ? 13.240 -19.889 -16.541 1.00 80.06 445 LEU A O 1
ATOM 3637 N N . ASP A 1 446 ? 11.486 -18.481 -16.499 1.00 75.56 446 ASP A N 1
ATOM 3638 C CA . ASP A 1 446 ? 11.027 -18.926 -15.182 1.00 75.56 446 ASP A CA 1
ATOM 3639 C C . ASP A 1 446 ? 10.029 -20.075 -15.358 1.00 75.56 446 ASP A C 1
ATOM 3641 O O . ASP A 1 446 ? 8.919 -19.896 -15.864 1.00 75.56 446 ASP A O 1
ATOM 3645 N N . CYS A 1 447 ? 10.449 -21.274 -14.960 1.00 72.69 447 CYS A N 1
ATOM 3646 C CA . CYS A 1 447 ? 9.636 -22.483 -15.051 1.00 72.69 447 CYS A CA 1
ATOM 3647 C C . CYS A 1 447 ? 8.626 -22.614 -13.896 1.00 72.69 447 CYS A C 1
ATOM 3649 O O . CYS A 1 447 ? 7.801 -23.516 -13.927 1.00 72.69 447 CYS A O 1
ATOM 3651 N N . LYS A 1 448 ? 8.671 -21.751 -12.865 1.00 67.25 448 LYS A N 1
ATOM 3652 C CA . LYS A 1 448 ? 7.823 -21.889 -11.661 1.00 67.25 448 LYS A CA 1
ATOM 3653 C C . LYS A 1 448 ? 6.326 -21.802 -11.936 1.00 67.25 448 LYS A C 1
ATOM 3655 O O . LYS A 1 448 ? 5.554 -22.466 -11.253 1.00 67.25 448 LYS A O 1
ATOM 3660 N N . ASP A 1 449 ? 5.943 -20.997 -12.919 1.00 62.22 449 ASP A N 1
ATOM 3661 C CA . ASP A 1 449 ? 4.546 -20.799 -13.313 1.00 62.22 449 ASP A CA 1
ATOM 3662 C C . ASP A 1 449 ? 4.159 -21.667 -14.521 1.00 62.22 449 ASP A C 1
ATOM 3664 O O . ASP A 1 449 ? 3.176 -21.385 -15.208 1.00 62.22 449 ASP A O 1
ATOM 3668 N N . ARG A 1 450 ? 4.948 -22.709 -14.819 1.00 71.12 450 ARG A N 1
ATOM 3669 C CA . ARG A 1 450 ? 4.731 -23.606 -15.956 1.00 71.12 450 ARG A CA 1
ATOM 3670 C C . ARG A 1 450 ? 4.684 -25.055 -15.509 1.00 71.12 450 ARG A C 1
ATOM 3672 O O . ARG A 1 450 ? 5.399 -25.462 -14.599 1.00 71.12 450 ARG A O 1
ATOM 3679 N N . ASP A 1 451 ? 3.913 -25.851 -16.239 1.00 78.75 451 ASP A N 1
ATOM 3680 C CA . ASP A 1 451 ? 3.858 -27.306 -16.081 1.00 78.75 451 ASP A CA 1
ATOM 3681 C C . ASP A 1 451 ? 5.086 -27.992 -16.723 1.00 78.75 451 ASP A C 1
ATOM 3683 O O . ASP A 1 451 ? 4.961 -28.984 -17.436 1.00 78.75 451 ASP A O 1
ATOM 3687 N N . ILE A 1 452 ? 6.284 -27.433 -16.515 1.00 81.44 452 ILE A N 1
ATOM 3688 C CA . ILE A 1 452 ? 7.558 -28.000 -16.968 1.00 81.44 452 ILE A CA 1
ATOM 3689 C C . ILE A 1 452 ? 8.660 -27.684 -15.959 1.00 81.44 452 ILE A C 1
ATOM 3691 O O . ILE A 1 452 ? 8.755 -26.569 -15.448 1.00 81.44 452 ILE A O 1
ATOM 3695 N N . SER A 1 453 ? 9.525 -28.650 -15.667 1.00 82.56 453 SER A N 1
ATOM 3696 C CA . SER A 1 453 ? 10.715 -28.404 -14.855 1.00 82.56 453 SER A CA 1
ATOM 3697 C C . SER A 1 453 ? 11.848 -27.778 -15.685 1.00 82.56 453 SER A C 1
ATOM 3699 O O . SER A 1 453 ? 11.955 -28.028 -16.888 1.00 82.56 453 SER A O 1
ATOM 3701 N N . PRO A 1 454 ? 12.783 -27.035 -15.059 1.00 80.50 454 PRO A N 1
ATOM 3702 C CA . PRO A 1 454 ? 13.963 -26.523 -15.759 1.00 80.50 454 PRO A CA 1
ATOM 3703 C C . PRO A 1 454 ? 14.781 -27.618 -16.453 1.00 80.50 454 PRO A C 1
ATOM 3705 O O . PRO A 1 454 ? 15.362 -27.387 -17.506 1.00 80.50 454 PRO A O 1
ATOM 3708 N N . MET A 1 455 ? 14.833 -28.818 -15.866 1.00 82.75 455 MET A N 1
ATOM 3709 C CA . MET A 1 455 ? 15.581 -29.943 -16.424 1.00 82.75 455 MET A CA 1
ATOM 3710 C C . MET A 1 455 ? 14.897 -30.521 -17.665 1.00 82.75 455 MET A C 1
ATOM 3712 O O . MET A 1 455 ? 15.584 -30.820 -18.637 1.00 82.75 455 MET A O 1
ATOM 3716 N N . GLU A 1 456 ? 13.567 -30.637 -17.648 1.00 84.69 456 GLU A N 1
ATOM 3717 C CA . GLU A 1 456 ? 12.784 -31.055 -18.816 1.00 84.69 456 GLU A CA 1
ATOM 3718 C C . GLU A 1 456 ? 12.920 -30.040 -19.952 1.00 84.69 456 GLU A C 1
ATOM 3720 O O . GLU A 1 456 ? 13.252 -30.429 -21.069 1.00 84.69 456 GLU A O 1
ATOM 3725 N N . PHE A 1 457 ? 12.787 -28.742 -19.664 1.00 85.00 457 PHE A N 1
ATOM 3726 C CA . PHE A 1 457 ? 12.953 -27.699 -20.678 1.00 85.00 457 PHE A CA 1
ATOM 3727 C C . PHE A 1 457 ? 14.364 -27.700 -21.288 1.00 85.00 457 PHE A C 1
ATOM 3729 O O . PHE A 1 457 ? 14.516 -27.686 -22.504 1.00 85.00 457 PHE A O 1
ATOM 3736 N N . CYS A 1 458 ? 15.413 -27.808 -20.465 1.00 81.12 458 CYS A N 1
ATOM 3737 C CA . CYS A 1 458 ? 16.795 -27.901 -20.949 1.00 81.12 458 CYS A CA 1
ATOM 3738 C C . CYS A 1 458 ? 17.102 -29.192 -21.730 1.00 81.12 458 CYS A C 1
ATOM 3740 O O . CYS A 1 458 ? 18.155 -29.274 -22.362 1.00 81.12 458 CYS A O 1
ATOM 3742 N N . SER A 1 459 ? 16.239 -30.210 -21.650 1.00 85.56 459 SER A N 1
ATOM 3743 C CA . SER A 1 459 ? 16.395 -31.466 -22.393 1.00 85.56 459 SER A CA 1
ATOM 3744 C C . SER A 1 459 ? 15.728 -31.454 -23.770 1.00 85.56 459 SER A C 1
ATOM 3746 O O . SER A 1 459 ? 16.059 -32.308 -24.594 1.00 85.56 459 SER A O 1
ATOM 3748 N N . MET A 1 460 ? 14.839 -30.486 -24.023 1.00 88.69 460 MET A N 1
ATOM 3749 C CA . MET A 1 460 ? 14.212 -30.275 -25.326 1.00 88.69 460 MET A CA 1
ATOM 3750 C C . MET A 1 460 ? 15.268 -29.909 -26.368 1.00 88.69 460 MET A C 1
ATOM 3752 O O . MET A 1 460 ? 16.237 -29.194 -26.084 1.00 88.69 460 MET A O 1
ATOM 3756 N N . ASP A 1 461 ? 15.078 -30.369 -27.603 1.00 89.88 461 ASP A N 1
ATOM 3757 C CA . ASP A 1 461 ? 15.850 -29.807 -28.706 1.00 89.88 461 ASP A CA 1
ATOM 3758 C C . ASP A 1 461 ? 15.382 -28.373 -29.026 1.00 89.88 461 ASP A C 1
ATOM 3760 O O . ASP A 1 461 ? 14.346 -27.910 -28.551 1.00 89.88 461 ASP A O 1
ATOM 3764 N N . ILE A 1 462 ? 16.162 -27.629 -29.818 1.00 89.69 462 ILE A N 1
ATOM 3765 C CA . ILE A 1 462 ? 15.853 -26.214 -30.095 1.00 89.69 462 ILE A CA 1
ATOM 3766 C C . ILE A 1 462 ? 14.474 -26.051 -30.742 1.00 89.69 462 ILE A C 1
ATOM 3768 O O . ILE A 1 462 ? 13.789 -25.084 -30.434 1.00 89.69 462 ILE A O 1
ATOM 3772 N N . LYS A 1 463 ? 14.073 -26.959 -31.642 1.00 89.81 463 LYS A N 1
ATOM 3773 C CA . LYS A 1 463 ? 12.789 -26.831 -32.340 1.00 89.81 463 LYS A CA 1
ATOM 3774 C C . LYS A 1 463 ? 11.639 -27.076 -31.381 1.00 89.81 463 LYS A C 1
ATOM 3776 O O . LYS A 1 463 ? 10.690 -26.307 -31.383 1.00 89.81 463 LYS A O 1
ATOM 3781 N N . GLU A 1 464 ? 11.758 -28.101 -30.545 1.00 90.44 464 GLU A N 1
ATOM 3782 C CA . GLU A 1 464 ? 10.776 -28.402 -29.506 1.00 90.44 464 GLU A CA 1
ATOM 3783 C C . GLU A 1 464 ? 10.652 -27.242 -28.505 1.00 90.44 464 GLU A C 1
ATOM 3785 O O . GLU A 1 464 ? 9.544 -26.813 -28.188 1.00 90.44 464 GLU A O 1
ATOM 3790 N N . ALA A 1 465 ? 11.776 -26.660 -28.076 1.00 89.38 465 ALA A N 1
ATOM 3791 C CA . ALA A 1 465 ? 11.777 -25.510 -27.178 1.00 89.38 465 ALA A CA 1
ATOM 3792 C C . ALA A 1 465 ? 11.202 -24.235 -27.833 1.00 89.38 465 ALA A C 1
ATOM 3794 O O . ALA A 1 465 ? 10.490 -23.472 -27.178 1.00 89.38 465 ALA A O 1
ATOM 3795 N N . GLU A 1 466 ? 11.487 -23.993 -29.119 1.00 90.25 466 GLU A N 1
ATOM 3796 C CA . GLU A 1 466 ? 10.894 -22.887 -29.886 1.00 90.25 466 GLU A CA 1
ATOM 3797 C C . GLU A 1 466 ? 9.386 -23.074 -30.086 1.00 90.25 466 GLU A C 1
ATOM 3799 O O . GLU A 1 466 ? 8.640 -22.113 -29.920 1.00 90.25 466 GLU A O 1
ATOM 3804 N N . GLU A 1 467 ? 8.924 -24.289 -30.392 1.00 91.62 467 GLU A N 1
ATOM 3805 C CA . GLU A 1 467 ? 7.496 -24.610 -30.502 1.00 91.62 467 GLU A CA 1
ATOM 3806 C C . GLU A 1 467 ? 6.782 -24.439 -29.155 1.00 91.62 467 GLU A C 1
ATOM 3808 O O . GLU A 1 467 ? 5.708 -23.837 -29.102 1.00 91.62 467 GLU A O 1
ATOM 3813 N N . PHE A 1 468 ? 7.406 -24.882 -28.059 1.00 89.88 468 PHE A N 1
ATOM 3814 C CA . PHE A 1 468 ? 6.879 -24.723 -26.703 1.00 89.88 468 PHE A CA 1
ATOM 3815 C C . PHE A 1 468 ? 6.715 -23.249 -26.299 1.00 89.88 468 PHE A C 1
ATOM 3817 O O . PHE A 1 468 ? 5.753 -22.896 -25.616 1.00 89.88 468 PHE A O 1
ATOM 3824 N N . LEU A 1 469 ? 7.634 -22.375 -26.726 1.00 91.38 469 LEU A N 1
ATOM 3825 C CA . LEU A 1 469 ? 7.621 -20.945 -26.396 1.00 91.38 469 LEU A CA 1
ATOM 3826 C C . LEU A 1 469 ? 7.041 -20.050 -27.498 1.00 91.38 469 LEU A C 1
ATOM 3828 O O . LEU A 1 469 ? 7.060 -18.829 -27.348 1.00 91.38 469 LEU A O 1
ATOM 3832 N N . LEU A 1 470 ? 6.513 -20.611 -28.587 1.00 92.19 470 LEU A N 1
ATOM 3833 C CA . LEU A 1 470 ? 6.168 -19.859 -29.797 1.00 92.19 470 LEU A CA 1
ATOM 3834 C C . LEU A 1 470 ? 5.254 -18.653 -29.521 1.00 92.19 470 LEU A C 1
ATOM 3836 O O . LEU A 1 470 ? 5.526 -17.544 -29.984 1.00 92.19 470 LEU A O 1
ATOM 3840 N N . ASP A 1 471 ? 4.200 -18.856 -28.730 1.00 92.00 471 ASP A N 1
ATOM 3841 C CA . ASP A 1 471 ? 3.256 -17.801 -28.348 1.00 92.00 471 ASP A CA 1
ATOM 3842 C C . ASP A 1 471 ? 3.936 -16.682 -27.537 1.00 92.00 471 ASP A C 1
ATOM 3844 O O . ASP A 1 471 ? 3.754 -15.497 -27.821 1.00 92.00 471 ASP A O 1
ATOM 3848 N N . ASP A 1 472 ? 4.806 -17.032 -26.588 1.00 92.00 472 ASP A N 1
ATOM 3849 C CA . ASP A 1 472 ? 5.548 -16.050 -25.794 1.00 92.00 472 ASP A CA 1
ATOM 3850 C C . ASP A 1 472 ? 6.548 -15.261 -26.629 1.00 92.00 472 ASP A C 1
ATOM 3852 O O . ASP A 1 472 ? 6.662 -14.045 -26.473 1.00 92.00 472 ASP A O 1
ATOM 3856 N N . LEU A 1 473 ? 7.268 -15.935 -27.528 1.00 94.31 473 LEU A N 1
ATOM 3857 C CA . LEU A 1 473 ? 8.209 -15.287 -28.436 1.00 94.31 473 LEU A CA 1
ATOM 3858 C C . LEU A 1 473 ? 7.467 -14.292 -29.336 1.00 94.31 473 LEU A C 1
ATOM 3860 O O . LEU A 1 473 ? 7.930 -13.164 -29.513 1.00 94.31 473 LEU A O 1
ATOM 3864 N N . HIS A 1 474 ? 6.283 -14.653 -29.844 1.00 94.56 474 HIS A N 1
ATOM 3865 C CA . HIS A 1 474 ? 5.424 -13.737 -30.598 1.00 94.56 474 HIS A CA 1
ATOM 3866 C C . HIS A 1 474 ? 4.946 -12.546 -29.761 1.00 94.56 474 HIS A C 1
ATOM 3868 O O . HIS A 1 474 ? 5.012 -11.406 -30.228 1.00 94.56 474 HIS A O 1
ATOM 3874 N N . LYS A 1 475 ? 4.516 -12.779 -28.518 1.00 94.44 475 LYS A N 1
ATOM 3875 C CA . LYS A 1 475 ? 4.107 -11.724 -27.579 1.00 94.44 475 LYS A CA 1
ATOM 3876 C C . LYS A 1 475 ? 5.252 -10.758 -27.262 1.00 94.44 475 LYS A C 1
ATOM 3878 O O . LYS A 1 475 ? 5.063 -9.544 -27.341 1.00 94.44 475 LYS A O 1
ATOM 3883 N N . LEU A 1 476 ? 6.447 -11.271 -26.966 1.00 94.31 476 LEU A N 1
ATOM 3884 C CA . LEU A 1 476 ? 7.648 -10.465 -26.723 1.00 94.31 476 LEU A CA 1
ATOM 3885 C C . LEU A 1 476 ? 8.044 -9.655 -27.966 1.00 94.31 476 LEU A C 1
ATOM 3887 O O . LEU A 1 476 ? 8.280 -8.450 -27.856 1.00 94.31 476 LEU A O 1
ATOM 3891 N N . ASN A 1 477 ? 8.052 -10.287 -29.146 1.00 94.25 477 ASN A N 1
ATOM 3892 C CA . ASN A 1 477 ? 8.296 -9.615 -30.427 1.00 94.25 477 ASN A CA 1
ATOM 3893 C C . ASN A 1 477 ? 7.309 -8.463 -30.650 1.00 94.25 477 ASN A C 1
ATOM 3895 O O . ASN A 1 477 ? 7.718 -7.369 -31.037 1.00 94.25 477 ASN A O 1
ATOM 3899 N N . SER A 1 478 ? 6.021 -8.692 -30.379 1.00 93.75 478 SER A N 1
ATOM 3900 C CA . SER A 1 478 ? 4.971 -7.683 -30.529 1.00 93.75 478 SER A CA 1
ATOM 3901 C C . SER A 1 478 ? 5.195 -6.479 -29.610 1.00 93.75 478 SER A C 1
ATOM 3903 O O . SER A 1 478 ? 5.118 -5.342 -30.077 1.00 93.75 478 SER A O 1
ATOM 3905 N N . ILE A 1 479 ? 5.542 -6.701 -28.335 1.00 94.38 479 ILE A N 1
ATOM 3906 C CA . ILE A 1 479 ? 5.814 -5.603 -27.397 1.00 94.38 479 ILE A CA 1
ATOM 3907 C C . ILE A 1 479 ? 7.026 -4.784 -27.855 1.00 94.38 479 ILE A C 1
ATOM 3909 O O . ILE A 1 479 ? 6.914 -3.565 -27.980 1.00 94.38 479 ILE A O 1
ATOM 3913 N N . PHE A 1 480 ? 8.163 -5.429 -28.133 1.00 94.25 480 PHE A N 1
ATOM 3914 C CA . PHE A 1 480 ? 9.390 -4.723 -28.524 1.00 94.25 480 PHE A CA 1
ATOM 3915 C C . PHE A 1 480 ? 9.235 -3.975 -29.850 1.00 94.25 480 PHE A C 1
ATOM 3917 O O . PHE A 1 480 ? 9.702 -2.845 -29.976 1.00 94.25 480 PHE A O 1
ATOM 3924 N N . SER A 1 481 ? 8.522 -4.560 -30.815 1.00 91.94 481 SER A N 1
ATOM 3925 C CA . SER A 1 481 ? 8.236 -3.892 -32.091 1.00 91.94 481 SER A CA 1
ATOM 3926 C C . SER A 1 481 ? 7.381 -2.634 -31.904 1.00 91.94 481 SER A C 1
ATOM 3928 O O . SER A 1 481 ? 7.561 -1.670 -32.641 1.00 91.94 481 SER A O 1
ATOM 3930 N N . SER A 1 482 ? 6.519 -2.597 -30.879 1.00 92.19 482 SER A N 1
ATOM 3931 C CA . SER A 1 482 ? 5.699 -1.419 -30.562 1.00 92.19 482 SER A CA 1
ATOM 3932 C C . SER A 1 482 ? 6.479 -0.250 -29.954 1.00 92.19 482 SER A C 1
ATOM 3934 O O . SER A 1 482 ? 5.925 0.840 -29.844 1.00 92.19 482 SER A O 1
ATOM 3936 N N . PHE A 1 483 ? 7.746 -0.433 -29.547 1.00 92.12 483 PHE A N 1
ATOM 3937 C CA . PHE A 1 483 ? 8.535 0.658 -28.954 1.00 92.12 483 PHE A CA 1
ATOM 3938 C C . PHE A 1 483 ? 8.668 1.837 -29.911 1.00 92.12 483 PHE A C 1
ATOM 3940 O O . PHE A 1 483 ? 8.537 2.975 -29.480 1.00 92.12 483 PHE A O 1
ATOM 3947 N N . LYS A 1 484 ? 8.855 1.559 -31.204 1.00 85.69 484 LYS A N 1
ATOM 3948 C CA . LYS A 1 484 ? 8.966 2.591 -32.238 1.00 85.69 484 LYS A CA 1
ATOM 3949 C C . LYS A 1 484 ? 7.698 3.436 -32.376 1.00 85.69 484 LYS A C 1
ATOM 3951 O O . LYS A 1 484 ? 7.791 4.606 -32.704 1.00 85.69 484 LYS A O 1
ATOM 3956 N N . ASP A 1 485 ? 6.526 2.854 -32.141 1.00 84.81 485 ASP A N 1
ATOM 3957 C CA . ASP A 1 485 ? 5.257 3.573 -32.289 1.00 84.81 485 ASP A CA 1
ATOM 3958 C C . ASP A 1 485 ? 4.932 4.444 -31.062 1.00 84.81 485 ASP A C 1
ATOM 3960 O O . ASP A 1 485 ? 4.029 5.278 -31.112 1.00 84.81 485 ASP A O 1
ATOM 3964 N N . LYS A 1 486 ? 5.639 4.226 -29.945 1.00 83.06 486 LYS A N 1
ATOM 3965 C CA . LYS A 1 486 ? 5.409 4.885 -28.650 1.00 83.06 486 LYS A CA 1
ATOM 3966 C C . LYS A 1 486 ? 6.488 5.906 -28.269 1.00 83.06 486 LYS A C 1
ATOM 3968 O O . LYS A 1 486 ? 6.279 6.647 -27.311 1.00 83.06 486 LYS A O 1
ATOM 3973 N N . LEU A 1 487 ? 7.628 5.899 -28.960 1.00 86.56 487 LEU A N 1
ATOM 3974 C CA . LEU A 1 487 ? 8.797 6.760 -28.743 1.00 86.56 487 LEU A CA 1
ATOM 3975 C C . LEU A 1 487 ? 8.971 7.694 -29.934 1.00 86.56 487 LEU A C 1
ATOM 3977 O O . LEU A 1 487 ? 9.192 8.902 -29.693 1.00 86.56 487 LEU A O 1
#

Sequence (487 aa):
MKNNYMIFASMYRYMQDYRVMISKTRLENELLSMEITNRVTGKAMIKKGLKSNYDIKDGKTALSCIEDLDSNRYVLSPAMSFMIQIYLEHEENFVALTSNFVNENYLSEENILNTVQLYNAAGTIELSEEDKNKLVEDVRNHVSRFFKKRKKQLRQLNKFFQQFESLLPFAKNVGFLAFDSARMVDIIGKSVNVGYLEVEDAVPLLDEIGNYIIHTYKNWEIFLASAILGKQFMLFDSGVKSPFIKGSDEYISDIYGLVTSPNKPLLISGIWGNSNLVEFTKVLEEYIDIDEELQLRNEVEKFNTLREETIIKGGGSLDKEAQAIELFEELFLRKAREIGVASYFEVSPISRNMHTALDDLDGSRWFWHSIQSLKISFEEGEIPFLYTKAMVFTNKNIYKIKKRLFRKTVDKLSWDLPIEFTFHVSKIGEIILKVNGEQIGYTNLDCKDRDISPMEFCSMDIKEAEEFLLDDLHKLNSIFSSFKDKL

Foldseek 3Di:
DFDLLLLLLCLLQFDLLLLFDADLLVLRCRRGALARQDDDCPLVNLCVLCCVPQVDNFLVSLVVSLVVLLVCLLAVQLLLLLLLVLCVVQVPCQLVDALVVSCVPQLDLVNSVVLNCLSCQVVPDDADPVRSVVSSVRNSVVNSVCRPPPVPVVVLVSVLCVLLVLLSVLQNSGALSSLSLSVSSVSLSSCCNSVRDPPVVSNVVSVVSSVSVCSNRVADSSSLSSNLSNLVVCCSPPVDDDPSRQDNARSLVSVLCQLPRPNVSSPSSVRRPVHPSVVSNVSSVSRYDVVVVVVSSVVSVVLNVLLQVLQVLLVHGSVLLNVLQVLCSVLPQVLCVVLVNNVQVNPQPVQKQKDFSVNCSVVPNNPSNLSSVQVDDDDVVWHFRIDGPQWTDTLFWIWGWDDDVPDIDTDTGGLPDDWAWFWFADLQQWIFIDIPNHTTITTHDDCPPDPDDSVRLNPDGRVRNCVVCVSVRVSNRVSVVCSSVVD

pLDDT: mean 86.88, std 9.41, range [43.28, 97.69]

InterPro domains:
  IPR009677 Protein of unknown function DUF1266 [PF06889] (50-266)
  IPR058816 PH domain-like [PF26565] (319-487)

Secondary structure (DSSP, 8-state):
-B-GGGGGGHHHH--GGGGS---HHHHHHHHHBSS--SSS--HHHHHHHHHHHH---SHHHHHHHHHHHHHGGGTHHHHHHHHHHHHHHSGGGGGG--HHHHHHHT--HHHHHHHHHHHTTT------HHHHHHHHHHHHHHHHHHTSS-THHHHHHHHHHHHTGGGHHHHTTTTTHHHHHHHHHHHHHHHHHTTSS-HHHHHHHHHHHHHHHHHHHSSHHHHHHHHHHHHHHHHHHH----TTS--HHHHHHHHHHHHH-TT-GGGGG-TTTT--HHHHHHHHGGGS-HHHHHHHHHHHHHHHHHHHHHHHHTT--HHHHHHHHHHHIIIIIHHHHHTT-THHHHS-GGG-SEE-TTGGGGS--SSHHHHHHHT--PPTT--EEEEESSEEEESSEEEEEEEETTEEEEEEEETTS---EEEEE-TTSEEEEEETTEEEEEEE---TTTTS-HHHHHHS-HHHHHHHTHHHHHHHHHHHHTHHHH-

Radius of gyration: 27.33 Å; chains: 1; bounding box: 80×51×78 Å